Protein AF-0000000078651003 (afdb_homodimer)

Foldseek 3Di:
DFQLVVQLVLLLLLQVLQVVVVFWFFKWWADCSWPNVVPDDNPDATEIETEGAPPCQVVVAVDVCSNCVVAHWPDKDAPDPFWMWTAGPVGHTYTYGYYYLVCLQVDAGDQGHISHGDPPDDCVSRDGDDHPDDDPDDLVRLLVQLLVLLLVLLVCVVVPVLVSSCCSQQPVNVVSVLVNCVVPDFFPDPDADSPDRVPCSCRGPVPVVVLNCQLHVDSVCSLSNSVSVLVVCVVPHDDDPVSSVSSVVSD/DFQLVVQLVLLLLLQVLQVVVVFWFFKWWADCSWPNVVPDDNPDATEIETEGAPPCQVVVAVDVCSNCVVAHWPDKDAPDPFWMWTAGPVGHTYTYGYYYLVCLQVDAGDQGHISHGDPPDDCVSRDGDDHPDDDPDDLVRLLVQLLVLLLVLLVCVVVPVLVSSCCSQQPVNVVSVLVNCVVPDFFPDPDADSPDRVPCSCRGPVPVVVLNCQLPVDSVCSLSNSVSVLVVCVVPHDDDPVSSVSSVVSD

Organism: NCBI:txid862967

Structure (mmCIF, N/CA/C/O backbone):
data_AF-0000000078651003-model_v1
#
loop_
_entity.id
_entity.type
_entity.pdbx_description
1 polymer 'Aminoglycoside 6-adenylyltransferase'
#
loop_
_atom_site.group_PDB
_atom_site.id
_atom_site.type_symbol
_atom_site.label_atom_id
_atom_site.label_alt_id
_atom_site.label_comp_id
_atom_site.label_asym_id
_atom_site.label_entity_id
_atom_site.label_seq_id
_atom_site.pdbx_PDB_ins_code
_atom_site.Cartn_x
_atom_site.Cartn_y
_atom_site.Cartn_z
_atom_site.occupancy
_atom_site.B_iso_or_equiv
_atom_site.auth_seq_id
_atom_site.auth_comp_id
_atom_site.auth_asym_id
_atom_site.auth_atom_id
_atom_site.pdbx_PDB_model_num
ATOM 1 N N . MET A 1 1 ? -7.844 -30.094 -23.312 1 77.62 1 MET A N 1
ATOM 2 C CA . MET A 1 1 ? -8.344 -29.766 -21.984 1 77.62 1 MET A CA 1
ATOM 3 C C . MET A 1 1 ? -8.383 -28.25 -21.766 1 77.62 1 MET A C 1
ATOM 5 O O . MET A 1 1 ? -7.441 -27.547 -22.141 1 77.62 1 MET A O 1
ATOM 9 N N . ASN A 1 2 ? -9.5 -27.812 -21.438 1 90.56 2 ASN A N 1
ATOM 10 C CA . ASN A 1 2 ? -9.602 -26.375 -21.219 1 90.56 2 ASN A CA 1
ATOM 11 C C . ASN A 1 2 ? -8.844 -25.938 -19.969 1 90.56 2 ASN A C 1
ATOM 13 O O . ASN A 1 2 ? -8.461 -26.766 -19.141 1 90.56 2 ASN A O 1
ATOM 17 N N . LYS A 1 3 ? -8.391 -24.781 -19.906 1 92 3 LYS A N 1
ATOM 18 C CA . LYS A 1 3 ? -7.539 -24.25 -18.844 1 92 3 LYS A CA 1
ATOM 19 C C . LYS A 1 3 ? -8.133 -24.516 -17.469 1 92 3 LYS A C 1
ATOM 21 O O . LYS A 1 3 ? -7.41 -24.891 -16.547 1 92 3 LYS A O 1
ATOM 26 N N . THR A 1 4 ? -9.367 -24.391 -17.312 1 93.44 4 THR A N 1
ATOM 27 C CA . THR A 1 4 ? -10.008 -24.578 -16.016 1 93.44 4 THR A CA 1
ATOM 28 C C . THR A 1 4 ? -9.922 -26.031 -15.57 1 93.44 4 THR A C 1
ATOM 30 O O . THR A 1 4 ? -9.68 -26.312 -14.391 1 93.44 4 THR A O 1
ATOM 33 N N . GLU A 1 5 ? -10.148 -26.906 -16.453 1 94.62 5 GLU A N 1
ATOM 34 C CA . GLU A 1 5 ? -10.008 -28.328 -16.156 1 94.62 5 GLU A CA 1
ATOM 35 C C . GLU A 1 5 ? -8.578 -28.672 -15.758 1 94.62 5 GLU A C 1
ATOM 37 O O . GLU A 1 5 ? -8.359 -29.469 -14.836 1 94.62 5 GLU A O 1
ATOM 42 N N . LEU A 1 6 ? -7.715 -28.062 -16.5 1 96.19 6 LEU A N 1
ATOM 43 C CA . LEU A 1 6 ? -6.305 -28.297 -16.219 1 96.19 6 LEU A CA 1
ATOM 44 C C . LEU A 1 6 ? -5.945 -27.844 -14.805 1 96.19 6 LEU A C 1
ATOM 46 O O . LEU A 1 6 ? -5.188 -28.5 -14.102 1 96.19 6 LEU A O 1
ATOM 50 N N . LEU A 1 7 ? -6.434 -26.734 -14.367 1 96.31 7 LEU A N 1
ATOM 51 C CA . LEU A 1 7 ? -6.188 -26.219 -13.031 1 96.31 7 LEU A CA 1
ATOM 52 C C . LEU A 1 7 ? -6.684 -27.172 -11.961 1 96.31 7 LEU A C 1
ATOM 54 O O . LEU A 1 7 ? -5.965 -27.484 -11 1 96.31 7 LEU A O 1
ATOM 58 N N . LEU A 1 8 ? -7.852 -27.672 -12.172 1 95.44 8 LEU A N 1
ATOM 59 C CA . LEU A 1 8 ? -8.445 -28.578 -11.195 1 95.44 8 LEU A CA 1
ATOM 60 C C . LEU A 1 8 ? -7.703 -29.906 -11.164 1 95.44 8 LEU A C 1
ATOM 62 O O . LEU A 1 8 ? -7.488 -30.469 -10.094 1 95.44 8 LEU A O 1
ATOM 66 N N . GLN A 1 9 ? -7.359 -30.312 -12.297 1 96.81 9 GLN A N 1
ATOM 67 C CA . GLN A 1 9 ? -6.562 -31.531 -12.383 1 96.81 9 GLN A CA 1
ATOM 68 C C . GLN A 1 9 ? -5.23 -31.359 -11.656 1 96.81 9 GLN A C 1
ATOM 70 O O . GLN A 1 9 ? -4.793 -32.25 -10.945 1 96.81 9 GLN A O 1
ATOM 75 N N . ARG A 1 10 ? -4.57 -30.234 -11.867 1 97.69 10 ARG A N 1
ATOM 76 C CA . ARG A 1 10 ? -3.291 -29.969 -11.219 1 97.69 10 ARG A CA 1
ATOM 77 C C . ARG A 1 10 ? -3.436 -29.953 -9.703 1 97.69 10 ARG A C 1
ATOM 79 O O . ARG A 1 10 ? -2.578 -30.484 -8.992 1 97.69 10 ARG A O 1
ATOM 86 N N . LEU A 1 11 ? -4.492 -29.422 -9.25 1 97.19 11 LEU A N 1
ATOM 87 C CA . LEU A 1 11 ? -4.758 -29.391 -7.82 1 97.19 11 LEU A CA 1
ATOM 88 C C . LEU A 1 11 ? -4.891 -30.797 -7.266 1 97.19 11 LEU A C 1
ATOM 90 O O . LEU A 1 11 ? -4.34 -31.125 -6.211 1 97.19 11 LEU A O 1
ATOM 94 N N . ASP A 1 12 ? -5.582 -31.641 -7.984 1 97.12 12 ASP A N 1
ATOM 95 C CA . ASP A 1 12 ? -5.73 -33.031 -7.586 1 97.12 12 ASP A CA 1
ATOM 96 C C . ASP A 1 12 ? -4.383 -33.75 -7.578 1 97.12 12 ASP A C 1
ATOM 98 O O . ASP A 1 12 ? -4.094 -34.531 -6.668 1 97.12 12 ASP A O 1
ATOM 102 N N . GLU A 1 13 ? -3.637 -33.469 -8.555 1 98.31 13 GLU A N 1
ATOM 103 C CA . GLU A 1 13 ? -2.307 -34.062 -8.656 1 98.31 13 GLU A CA 1
ATOM 104 C C . GLU A 1 13 ? -1.428 -33.625 -7.48 1 98.31 13 GLU A C 1
ATOM 106 O O . GLU A 1 13 ? -0.666 -34.438 -6.941 1 98.31 13 GLU A O 1
ATOM 111 N N . ILE A 1 14 ? -1.494 -32.375 -7.133 1 98.44 14 ILE A N 1
ATOM 112 C CA . ILE A 1 14 ? -0.749 -31.875 -5.984 1 98.44 14 ILE A CA 1
ATOM 113 C C . ILE A 1 14 ? -1.199 -32.594 -4.719 1 98.44 14 ILE A C 1
ATOM 115 O O . ILE A 1 14 ? -0.369 -33.031 -3.914 1 98.44 14 ILE A O 1
ATOM 119 N N . GLY A 1 15 ? -2.473 -32.75 -4.555 1 98.12 15 GLY A N 1
ATOM 120 C CA . GLY A 1 15 ? -2.994 -33.5 -3.424 1 98.12 15 GLY A CA 1
ATOM 121 C C . GLY A 1 15 ? -2.434 -34.906 -3.336 1 98.12 15 GLY A C 1
ATOM 122 O O . GLY A 1 15 ? -2.049 -35.375 -2.256 1 98.12 15 GLY A O 1
ATOM 123 N N . GLN A 1 16 ? -2.414 -35.531 -4.453 1 97.94 16 GLN A N 1
ATOM 124 C CA . GLN A 1 16 ? -1.893 -36.906 -4.5 1 97.94 16 GLN A CA 1
ATOM 125 C C . GLN A 1 16 ? -0.408 -36.938 -4.145 1 97.94 16 GLN A C 1
ATOM 127 O O . GLN A 1 16 ? 0.046 -37.844 -3.43 1 97.94 16 GLN A O 1
ATOM 132 N N . SER A 1 17 ? 0.309 -36.031 -4.723 1 97.88 17 SER A N 1
ATOM 133 C CA . SER A 1 17 ? 1.73 -35.906 -4.414 1 97.88 17 SER A CA 1
ATOM 134 C C . SER A 1 17 ? 1.958 -35.75 -2.912 1 97.88 17 SER A C 1
ATOM 136 O O . SER A 1 17 ? 2.846 -36.406 -2.344 1 97.88 17 SER A O 1
ATOM 138 N N . LEU A 1 18 ? 1.208 -34.938 -2.266 1 98.12 18 LEU A N 1
ATOM 139 C CA . LEU A 1 18 ? 1.311 -34.688 -0.828 1 98.12 18 LEU A CA 1
ATOM 140 C C . LEU A 1 18 ? 0.952 -35.938 -0.047 1 98.12 18 LEU A C 1
ATOM 142 O O . LEU A 1 18 ? 1.646 -36.312 0.906 1 98.12 18 LEU A O 1
ATOM 146 N N . LYS A 1 19 ? -0.077 -36.625 -0.46 1 97.38 19 LYS A N 1
ATOM 147 C CA . LYS A 1 19 ? -0.498 -37.875 0.159 1 97.38 19 LYS A CA 1
ATOM 148 C C . LYS A 1 19 ? 0.617 -38.906 0.106 1 97.38 19 LYS A C 1
ATOM 150 O O . LYS A 1 19 ? 0.936 -39.531 1.117 1 97.38 19 LYS A O 1
ATOM 155 N N . ASP A 1 20 ? 1.217 -38.969 -0.976 1 97.06 20 ASP A N 1
ATOM 156 C CA . ASP A 1 20 ? 2.225 -40 -1.219 1 97.06 20 ASP A CA 1
ATOM 157 C C . ASP A 1 20 ? 3.486 -39.75 -0.4 1 97.06 20 ASP A C 1
ATOM 159 O O . ASP A 1 20 ? 4.242 -40.656 -0.099 1 97.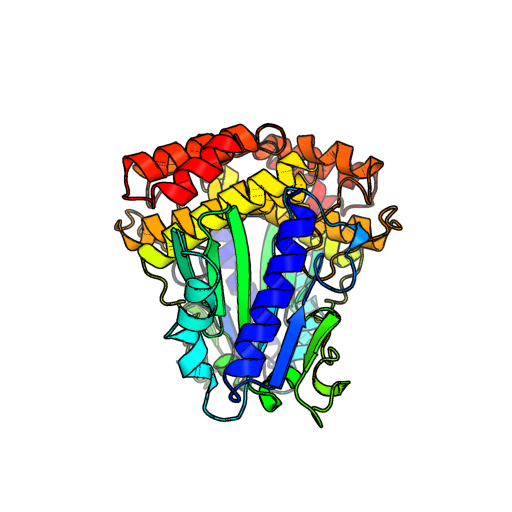06 20 ASP A O 1
ATOM 163 N N . SER A 1 21 ? 3.723 -38.5 -0.084 1 96.12 21 SER A N 1
ATOM 164 C CA . SER A 1 21 ? 4.926 -38.156 0.66 1 96.12 21 SER A CA 1
ATOM 165 C C . SER A 1 21 ? 4.852 -38.656 2.1 1 96.12 21 SER A C 1
ATOM 167 O O . SER A 1 21 ? 5.883 -38.812 2.758 1 96.12 21 SER A O 1
ATOM 169 N N . LYS A 1 22 ? 3.645 -38.781 2.713 1 96.44 22 LYS A N 1
ATOM 170 C CA . LYS A 1 22 ? 3.375 -39.188 4.098 1 96.44 22 LYS A CA 1
ATOM 171 C C . LYS A 1 22 ? 3.912 -38.125 5.07 1 96.44 22 LYS A C 1
ATOM 173 O O . LYS A 1 22 ? 4.102 -38.406 6.254 1 96.44 22 LYS A O 1
ATOM 178 N N . GLN A 1 23 ? 4.207 -36.969 4.508 1 97.94 23 GLN A N 1
ATOM 179 C CA . GLN A 1 23 ? 4.773 -35.906 5.32 1 97.94 23 GLN A CA 1
ATOM 180 C C . GLN A 1 23 ? 3.797 -34.719 5.453 1 97.94 23 GLN A C 1
ATOM 182 O O . GLN A 1 23 ? 4.012 -33.812 6.258 1 97.94 23 GLN A O 1
ATOM 187 N N . ALA A 1 24 ? 2.758 -34.781 4.668 1 98.12 24 ALA A N 1
ATOM 188 C CA . ALA A 1 24 ? 1.769 -33.688 4.633 1 98.12 24 ALA A CA 1
ATOM 189 C C . ALA A 1 24 ? 0.482 -34.125 5.344 1 98.12 24 ALA A C 1
ATOM 191 O O . ALA A 1 24 ? 0.274 -35.312 5.617 1 98.12 24 ALA A O 1
ATOM 192 N N . LEU A 1 25 ? -0.32 -33.094 5.68 1 98.38 25 LEU A N 1
ATOM 193 C CA . LEU A 1 25 ? -1.552 -33.375 6.418 1 98.38 25 LEU A CA 1
ATOM 194 C C . LEU A 1 25 ? -2.771 -32.969 5.598 1 98.38 25 LEU A C 1
ATOM 196 O O . LEU A 1 25 ? -3.822 -33.594 5.684 1 98.38 25 LEU A O 1
ATOM 200 N N . ALA A 1 26 ? -2.607 -31.875 4.883 1 98.38 26 ALA A N 1
ATOM 201 C CA . ALA A 1 26 ? -3.773 -31.406 4.129 1 98.38 26 ALA A CA 1
ATOM 202 C C . ALA A 1 26 ? -3.367 -30.438 3.033 1 98.38 26 ALA A C 1
ATOM 204 O O . ALA A 1 26 ? -2.293 -29.828 3.096 1 98.38 26 ALA A O 1
ATOM 205 N N . LEU A 1 27 ? -4.156 -30.344 2.012 1 98.5 27 LEU A N 1
ATOM 206 C CA . LEU A 1 27 ? -4.098 -29.359 0.945 1 98.5 27 LEU A CA 1
ATOM 207 C C . LEU A 1 27 ? -5.352 -28.484 0.941 1 98.5 27 LEU A C 1
ATOM 209 O O . LEU A 1 27 ? -6.457 -28.984 0.728 1 98.5 27 LEU A O 1
ATOM 213 N N . LEU A 1 28 ? -5.148 -27.172 1.224 1 97.75 28 LEU A N 1
ATOM 214 C CA . LEU A 1 28 ? -6.258 -26.234 1.289 1 97.75 28 LEU A CA 1
ATOM 215 C C . LEU A 1 28 ? -6.23 -25.281 0.097 1 97.75 28 LEU A C 1
ATOM 217 O O . LEU A 1 28 ? -5.332 -24.438 -0.014 1 97.75 28 LEU A O 1
ATOM 221 N N . ALA A 1 29 ? -7.176 -25.438 -0.771 1 97 29 ALA A N 1
ATOM 222 C CA . ALA A 1 29 ? -7.297 -24.547 -1.92 1 97 29 ALA A CA 1
ATOM 223 C C . ALA A 1 29 ? -8.023 -23.25 -1.54 1 97 29 ALA A C 1
ATOM 225 O O . ALA A 1 29 ? -9.023 -23.297 -0.823 1 97 29 ALA A O 1
ATOM 226 N N . LEU A 1 30 ? -7.523 -22.156 -2.055 1 93.38 30 LEU A N 1
ATOM 227 C CA . LEU A 1 30 ? -8.078 -20.859 -1.726 1 93.38 30 LEU A CA 1
ATOM 228 C C . LEU A 1 30 ? -8.625 -20.172 -2.971 1 93.38 30 LEU A C 1
ATOM 230 O O . LEU A 1 30 ? -8.328 -20.578 -4.094 1 93.38 30 LEU A O 1
ATOM 234 N N . GLY A 1 31 ? -9.484 -19.172 -2.783 1 88.56 31 GLY A N 1
ATOM 235 C CA . GLY A 1 31 ? -9.969 -18.344 -3.873 1 88.56 31 GLY A CA 1
ATOM 236 C C . GLY A 1 31 ? -10.781 -19.109 -4.895 1 88.56 31 GLY A C 1
ATOM 237 O O . GLY A 1 31 ? -11.68 -19.875 -4.535 1 88.56 31 GLY A O 1
ATOM 238 N N . SER A 1 32 ? -10.438 -18.859 -6.188 1 87 32 SER A N 1
ATOM 239 C CA . SER A 1 32 ? -11.227 -19.391 -7.297 1 87 32 SER A CA 1
ATOM 240 C C . SER A 1 32 ? -11.102 -20.906 -7.406 1 87 32 SER A C 1
ATOM 242 O O . SER A 1 32 ? -11.992 -21.562 -7.941 1 87 32 SER A O 1
ATOM 244 N N . CYS A 1 33 ? -10.055 -21.422 -6.926 1 87.88 33 CYS A N 1
ATOM 245 C CA . CYS A 1 33 ? -9.898 -22.859 -7 1 87.88 33 CYS A CA 1
ATOM 246 C C . CYS A 1 33 ? -10.406 -23.531 -5.734 1 87.88 33 CYS A C 1
ATOM 248 O O . CYS A 1 33 ? -10.453 -24.766 -5.652 1 87.88 33 CYS A O 1
ATOM 250 N N . GLY A 1 34 ? -10.805 -22.703 -4.848 1 89.88 34 GLY A N 1
ATOM 251 C CA . GLY A 1 34 ? -11.398 -23.203 -3.617 1 89.88 34 GLY A CA 1
ATOM 252 C C . GLY A 1 34 ? -12.914 -23.188 -3.627 1 89.88 34 GLY A C 1
ATOM 253 O O . GLY A 1 34 ? -13.547 -23.922 -4.387 1 89.88 34 GLY A O 1
ATOM 254 N N . THR A 1 35 ? -13.477 -22.25 -2.877 1 85.06 35 THR A N 1
ATOM 255 C CA . THR A 1 35 ? -14.922 -22.234 -2.68 1 85.06 35 THR A CA 1
ATOM 256 C C . THR A 1 35 ? -15.609 -21.453 -3.801 1 85.06 35 THR A C 1
ATOM 258 O O . THR A 1 35 ? -16.828 -21.562 -3.982 1 85.06 35 THR A O 1
ATOM 261 N N . GLU A 1 36 ? -14.867 -20.766 -4.609 1 86.81 36 GLU A N 1
ATOM 262 C CA . GLU A 1 36 ? -15.461 -19.906 -5.621 1 86.81 36 GLU A CA 1
ATOM 263 C C . GLU A 1 36 ? -15.195 -20.438 -7.027 1 86.81 36 GLU A C 1
ATOM 265 O O . GLU A 1 36 ? -14.789 -19.672 -7.914 1 86.81 36 GLU A O 1
ATOM 270 N N . ARG A 1 37 ? -15.375 -21.641 -7.273 1 87.94 37 ARG A N 1
ATOM 271 C CA . ARG A 1 37 ? -15.008 -22.297 -8.523 1 87.94 37 ARG A CA 1
ATOM 272 C C . ARG A 1 37 ? -15.797 -21.719 -9.695 1 87.94 37 ARG A C 1
ATOM 274 O O . ARG A 1 37 ? -15.383 -21.828 -10.852 1 87.94 37 ARG A O 1
ATOM 281 N N . GLU A 1 38 ? -16.891 -21.078 -9.422 1 86.94 38 GLU A N 1
ATOM 282 C CA . GLU A 1 38 ? -17.719 -20.484 -10.469 1 86.94 38 GLU A CA 1
ATOM 283 C C . GLU A 1 38 ? -16.984 -19.328 -11.156 1 86.94 38 GLU A C 1
ATOM 285 O O . GLU A 1 38 ? -17.344 -18.953 -12.273 1 86.94 38 GLU A O 1
ATOM 290 N N . ARG A 1 39 ? -15.992 -18.891 -10.555 1 87.56 39 ARG A N 1
ATOM 291 C CA . ARG A 1 39 ? -15.258 -17.75 -11.078 1 87.56 39 ARG A CA 1
ATOM 292 C C . ARG A 1 39 ? -14.07 -18.203 -11.922 1 87.56 39 ARG A C 1
ATOM 294 O O . ARG A 1 39 ? -13.383 -17.375 -12.539 1 87.56 39 ARG A O 1
ATOM 301 N N . LEU A 1 40 ? -13.898 -19.438 -11.945 1 91.94 40 LEU A N 1
ATOM 302 C CA . LEU A 1 40 ? -12.734 -19.938 -12.656 1 91.94 40 LEU A CA 1
ATOM 303 C C . LEU A 1 40 ? -12.812 -19.594 -14.141 1 91.94 40 LEU A C 1
ATOM 305 O O . LEU A 1 40 ? -13.867 -19.734 -14.758 1 91.94 40 LEU A O 1
ATOM 309 N N . ASP A 1 41 ? -11.695 -19.109 -14.688 1 93.12 41 ASP A N 1
ATOM 310 C CA . ASP A 1 41 ? -11.586 -18.828 -16.109 1 93.12 41 ASP A CA 1
ATOM 311 C C . ASP A 1 41 ? -10.148 -19.031 -16.594 1 93.12 41 ASP A C 1
ATOM 313 O O . ASP A 1 41 ? -9.328 -19.625 -15.891 1 93.12 41 ASP A O 1
ATOM 317 N N . GLN A 1 42 ? -9.867 -18.625 -17.781 1 92.94 42 GLN A N 1
ATOM 318 C CA . GLN A 1 42 ? -8.586 -18.938 -18.422 1 92.94 42 GLN A CA 1
ATOM 319 C C . GLN A 1 42 ? -7.457 -18.109 -17.797 1 92.94 42 GLN A C 1
ATOM 321 O O . GLN A 1 42 ? -6.281 -18.391 -18.047 1 92.94 42 GLN A O 1
ATOM 326 N N . TYR A 1 43 ? -7.734 -17.109 -16.953 1 93.62 43 TYR A N 1
ATOM 327 C CA . TYR A 1 43 ? -6.715 -16.25 -16.359 1 93.62 43 TYR A CA 1
ATOM 328 C C . TYR A 1 43 ? -6.516 -16.594 -14.883 1 93.62 43 TYR A C 1
ATOM 330 O O . TYR A 1 43 ? -5.715 -15.961 -14.195 1 93.62 43 TYR A O 1
ATOM 338 N N . SER A 1 44 ? -7.207 -17.625 -14.43 1 94 44 SER A N 1
ATOM 339 C CA . SER A 1 44 ? -7.156 -18.016 -13.023 1 94 44 SER A CA 1
ATOM 340 C C . SER A 1 44 ? -5.84 -18.703 -12.688 1 94 44 SER A C 1
ATOM 342 O O . SER A 1 44 ? -5.211 -19.312 -13.555 1 94 44 SER A O 1
ATOM 344 N N . ASP A 1 45 ? -5.449 -18.516 -11.43 1 94.69 45 ASP A N 1
ATOM 345 C CA . ASP A 1 45 ? -4.281 -19.203 -10.875 1 94.69 45 ASP A CA 1
ATOM 346 C C . ASP A 1 45 ? -4.68 -20.109 -9.719 1 94.69 45 ASP A C 1
ATOM 348 O O . ASP A 1 45 ? -5.855 -20.203 -9.359 1 94.69 45 ASP A O 1
ATOM 352 N N . LEU A 1 46 ? -3.719 -20.875 -9.289 1 96.19 46 LEU A N 1
ATOM 353 C CA . LEU A 1 46 ? -3.93 -21.734 -8.133 1 96.19 46 LEU A CA 1
ATOM 354 C C . LEU A 1 46 ? -3.35 -21.109 -6.875 1 96.19 46 LEU A C 1
ATOM 356 O O . LEU A 1 46 ? -2.158 -20.781 -6.824 1 96.19 46 LEU A O 1
ATOM 360 N N . ASP A 1 47 ? -4.184 -20.859 -5.922 1 95.75 47 ASP A N 1
ATOM 361 C CA . ASP A 1 47 ? -3.779 -20.422 -4.59 1 95.75 47 ASP A CA 1
ATOM 362 C C . ASP A 1 47 ? -4.086 -21.484 -3.541 1 95.75 47 ASP A C 1
ATOM 364 O O . ASP A 1 47 ? -5.238 -21.891 -3.381 1 95.75 47 ASP A O 1
ATOM 368 N N . PHE A 1 48 ? -3.018 -21.891 -2.809 1 97.81 48 PHE A N 1
ATOM 369 C CA . PHE A 1 48 ? -3.316 -22.953 -1.851 1 97.81 48 PHE A CA 1
ATOM 370 C C . PHE A 1 48 ? -2.305 -22.953 -0.711 1 97.81 48 PHE A C 1
ATOM 372 O O . PHE A 1 48 ? -1.206 -22.406 -0.85 1 97.81 48 PHE A O 1
ATOM 379 N N . PHE A 1 49 ? -2.725 -23.531 0.359 1 97.88 49 PHE A N 1
ATOM 380 C CA . PHE A 1 49 ? -1.859 -23.828 1.493 1 97.88 49 PHE A CA 1
ATOM 381 C C . PHE A 1 49 ? -1.556 -25.328 1.564 1 97.88 49 PHE A C 1
ATOM 383 O O . PHE A 1 49 ? -2.439 -26.156 1.341 1 97.88 49 PHE A O 1
ATOM 390 N N . VAL A 1 50 ? -0.354 -25.562 1.856 1 98.5 50 VAL A N 1
ATOM 391 C CA . VAL A 1 50 ? 0.046 -26.922 2.211 1 98.5 50 VAL A CA 1
ATOM 392 C C . VAL A 1 50 ? 0.286 -27.016 3.715 1 98.5 50 VAL A C 1
ATOM 394 O O . VAL A 1 50 ? 1.109 -26.281 4.266 1 98.5 50 VAL A O 1
ATOM 397 N N . ILE A 1 51 ? -0.469 -27.859 4.348 1 98.31 51 ILE A N 1
ATOM 398 C CA . ILE A 1 51 ? -0.263 -28.125 5.766 1 98.31 51 ILE A CA 1
ATOM 399 C C . ILE A 1 51 ? 0.569 -29.391 5.941 1 98.31 51 ILE A C 1
ATOM 401 O O . ILE A 1 51 ? 0.181 -30.469 5.469 1 98.31 51 ILE A O 1
ATOM 405 N N . VAL A 1 52 ? 1.648 -29.266 6.652 1 98.56 52 VAL A N 1
ATOM 406 C CA . VAL A 1 52 ? 2.576 -30.391 6.762 1 98.56 52 VAL A CA 1
ATOM 407 C C . VAL A 1 52 ? 2.734 -30.797 8.227 1 98.56 52 VAL A C 1
ATOM 409 O O . VAL A 1 52 ? 2.32 -30.062 9.125 1 98.56 52 VAL A O 1
ATOM 412 N N . LYS A 1 53 ? 3.305 -32.031 8.414 1 97.88 53 LYS A N 1
ATOM 413 C CA . LYS A 1 53 ? 3.652 -32.469 9.758 1 97.88 53 LYS A CA 1
ATOM 414 C C . LYS A 1 53 ? 4.766 -31.625 10.359 1 97.88 53 LYS A C 1
ATOM 416 O O . LYS A 1 53 ? 5.543 -31 9.633 1 97.88 53 LYS A O 1
ATOM 421 N N . ASP A 1 54 ? 4.812 -31.625 11.711 1 97.62 54 ASP A N 1
ATOM 422 C CA . ASP A 1 54 ? 5.82 -30.844 12.414 1 97.62 54 ASP A CA 1
ATOM 423 C C . ASP A 1 54 ? 7.227 -31.203 11.938 1 97.62 54 ASP A C 1
ATOM 425 O O . ASP A 1 54 ? 7.578 -32.375 11.836 1 97.62 54 ASP A O 1
ATOM 429 N N . GLY A 1 55 ? 7.988 -30.156 11.57 1 97.62 55 GLY A N 1
ATOM 430 C CA . GLY A 1 55 ? 9.383 -30.359 11.195 1 97.62 55 GLY A CA 1
ATOM 431 C C . GLY A 1 55 ? 9.594 -30.453 9.703 1 97.62 55 GLY A C 1
ATOM 432 O O . GLY A 1 55 ? 10.734 -30.469 9.227 1 97.62 55 GLY A O 1
ATOM 433 N N . TYR A 1 56 ? 8.555 -30.453 8.875 1 98.12 56 TYR A N 1
ATOM 434 C CA . TYR A 1 56 ? 8.711 -30.719 7.449 1 98.12 56 TYR A CA 1
ATOM 435 C C . TYR A 1 56 ? 8.508 -29.438 6.645 1 98.12 56 TYR A C 1
ATOM 437 O O . TYR A 1 56 ? 8.656 -29.438 5.418 1 98.12 56 TYR A O 1
ATOM 445 N N . LYS A 1 57 ? 8.172 -28.344 7.242 1 98.12 57 LYS A N 1
ATOM 446 C CA . LYS A 1 57 ? 7.863 -27.109 6.539 1 98.12 57 LYS A CA 1
ATOM 447 C C . LYS A 1 57 ? 9.008 -26.688 5.613 1 98.12 57 LYS A C 1
ATOM 449 O O . LYS A 1 57 ? 8.797 -26.5 4.414 1 98.12 57 LYS A O 1
ATOM 454 N N . GLN A 1 58 ? 10.219 -26.656 6.102 1 97.88 58 GLN A N 1
ATOM 455 C CA . GLN A 1 58 ? 11.367 -26.172 5.344 1 97.88 58 GLN A CA 1
ATOM 456 C C . GLN A 1 58 ? 11.703 -27.109 4.188 1 97.88 58 GLN A C 1
ATOM 458 O O . GLN A 1 58 ? 12.141 -26.672 3.127 1 97.88 58 GLN A O 1
ATOM 463 N N . THR A 1 59 ? 11.43 -28.375 4.348 1 97.62 59 THR A N 1
ATOM 464 C CA . THR A 1 59 ? 11.664 -29.344 3.285 1 97.62 59 THR A CA 1
ATOM 465 C C . THR A 1 59 ? 10.844 -29 2.045 1 97.62 59 THR A C 1
ATOM 467 O O . THR A 1 59 ? 11.367 -28.984 0.93 1 97.62 59 THR A O 1
ATOM 470 N N . TYR A 1 60 ? 9.617 -28.578 2.23 1 98.31 60 TYR A N 1
ATOM 471 C CA . TYR A 1 60 ? 8.703 -28.328 1.12 1 98.31 60 TYR A CA 1
ATOM 472 C C . TYR A 1 60 ? 8.969 -26.953 0.503 1 98.31 60 TYR A C 1
ATOM 474 O O . TYR A 1 60 ? 8.609 -26.703 -0.649 1 98.31 60 TYR A O 1
ATOM 482 N N . ILE A 1 61 ? 9.531 -26.094 1.285 1 98.12 61 ILE A N 1
ATOM 483 C CA . ILE A 1 61 ? 9.836 -24.766 0.779 1 98.12 61 ILE A CA 1
ATOM 484 C C . ILE A 1 61 ? 11.156 -24.781 0.011 1 98.12 61 ILE A C 1
ATOM 486 O O . ILE A 1 61 ? 11.273 -24.172 -1.049 1 98.12 61 ILE A O 1
ATOM 490 N N . GLN A 1 62 ? 12.102 -25.578 0.424 1 97.31 62 GLN A N 1
ATOM 491 C CA . GLN A 1 62 ? 13.453 -25.562 -0.13 1 97.31 62 GLN A CA 1
ATOM 492 C C . GLN A 1 62 ? 13.562 -26.5 -1.334 1 97.31 62 GLN A C 1
ATOM 494 O O . GLN A 1 62 ? 14.406 -26.281 -2.209 1 97.31 62 GLN A O 1
ATOM 499 N N . ASP A 1 63 ? 12.773 -27.5 -1.352 1 97.81 63 ASP A N 1
ATOM 500 C CA . ASP A 1 63 ? 12.789 -28.484 -2.434 1 97.81 63 ASP A CA 1
ATOM 501 C C . ASP A 1 63 ? 11.414 -28.609 -3.084 1 97.81 63 ASP A C 1
ATOM 503 O O . ASP A 1 63 ? 10.492 -29.188 -2.496 1 97.81 63 ASP A O 1
ATOM 507 N N . LEU A 1 64 ? 11.297 -28.172 -4.363 1 98.12 64 LEU A N 1
ATOM 508 C CA . LEU A 1 64 ? 10.008 -28.125 -5.043 1 98.12 64 LEU A CA 1
ATOM 509 C C . LEU A 1 64 ? 9.797 -29.359 -5.898 1 98.12 64 LEU A C 1
ATOM 511 O O . LEU A 1 64 ? 8.969 -29.359 -6.809 1 98.12 64 LEU A O 1
ATOM 515 N N . THR A 1 65 ? 10.469 -30.406 -5.629 1 97.62 65 THR A N 1
ATOM 516 C CA . THR A 1 65 ? 10.359 -31.625 -6.414 1 97.62 65 THR A CA 1
ATOM 517 C C . THR A 1 65 ? 8.93 -32.188 -6.352 1 97.62 65 THR A C 1
ATOM 519 O O . THR A 1 65 ? 8.438 -32.75 -7.328 1 97.62 65 THR A O 1
ATOM 522 N N . TRP A 1 66 ? 8.266 -31.891 -5.207 1 97.69 66 TRP A N 1
ATOM 523 C CA . TRP A 1 66 ? 6.895 -32.344 -5.047 1 97.69 66 TRP A CA 1
ATOM 524 C C . TRP A 1 66 ? 5.973 -31.656 -6.051 1 97.69 66 TRP A C 1
ATOM 526 O O . TRP A 1 66 ? 4.871 -32.156 -6.32 1 97.69 66 TRP A O 1
ATOM 536 N N . LEU A 1 67 ? 6.379 -30.609 -6.652 1 98.12 67 LEU A N 1
ATOM 537 C CA . LEU A 1 67 ? 5.656 -29.922 -7.719 1 98.12 67 LEU A CA 1
ATOM 538 C C . LEU A 1 67 ? 6.258 -30.25 -9.078 1 98.12 67 LEU A C 1
ATOM 540 O O . LEU A 1 67 ? 5.531 -30.578 -10.023 1 98.12 67 LEU A O 1
ATOM 544 N N . SER A 1 68 ? 7.59 -30.281 -9.219 1 97.69 68 SER A N 1
ATOM 545 C CA . SER A 1 68 ? 8.266 -30.391 -10.508 1 97.69 68 SER A CA 1
ATOM 546 C C . SER A 1 68 ? 8.094 -31.781 -11.102 1 97.69 68 SER A C 1
ATOM 548 O O . SER A 1 68 ? 8.219 -31.969 -12.32 1 97.69 68 SER A O 1
ATOM 550 N N . LYS A 1 69 ? 7.828 -32.781 -10.289 1 97.31 69 LYS A N 1
ATOM 551 C CA . LYS A 1 69 ? 7.566 -34.125 -10.773 1 97.31 69 LYS A CA 1
ATOM 552 C C . LYS A 1 69 ? 6.223 -34.219 -11.492 1 97.31 69 LYS A C 1
ATOM 554 O O . LYS A 1 69 ? 6 -35.094 -12.305 1 97.31 69 LYS A O 1
ATOM 559 N N . LEU A 1 70 ? 5.324 -33.344 -11.156 1 97.75 70 LEU A N 1
ATOM 560 C CA . LEU A 1 70 ? 4.016 -33.281 -11.805 1 97.75 70 LEU A CA 1
ATOM 561 C C . LEU A 1 70 ? 4.117 -32.688 -13.195 1 97.75 70 LEU A C 1
ATOM 563 O O . LEU A 1 70 ? 3.533 -33.188 -14.148 1 97.75 70 LEU A O 1
ATOM 567 N N . GLU A 1 71 ? 4.746 -31.594 -13.312 1 97.69 71 GLU A N 1
ATOM 568 C CA . GLU A 1 71 ? 4.992 -30.781 -14.508 1 97.69 71 GLU A CA 1
ATOM 569 C C . GLU A 1 71 ? 6.242 -29.922 -14.344 1 97.69 71 GLU A C 1
ATOM 571 O O . GLU A 1 71 ? 6.465 -29.344 -13.281 1 97.69 71 GLU A O 1
ATOM 576 N N . PRO A 1 72 ? 7.062 -29.906 -15.391 1 98.06 72 PRO A N 1
ATOM 577 C CA . PRO A 1 72 ? 8.266 -29.062 -15.289 1 98.06 72 PRO A CA 1
ATOM 578 C C . PRO A 1 72 ? 7.953 -27.625 -14.914 1 98.06 72 PRO A C 1
ATOM 580 O O . PRO A 1 72 ? 6.977 -27.047 -15.406 1 98.06 72 PRO A O 1
ATOM 583 N N . ILE A 1 73 ? 8.797 -27.078 -14.016 1 98.19 73 ILE A N 1
ATOM 584 C CA . ILE A 1 73 ? 8.664 -25.703 -13.57 1 98.19 73 ILE A CA 1
ATOM 585 C C . ILE A 1 73 ? 9.477 -24.781 -14.477 1 98.19 73 ILE A C 1
ATOM 587 O O . ILE A 1 73 ? 10.688 -24.953 -14.617 1 98.19 73 ILE A O 1
ATOM 591 N N . ALA A 1 74 ? 8.844 -23.781 -15.07 1 97.88 74 ALA A N 1
ATOM 592 C CA . ALA A 1 74 ? 9.492 -22.875 -16 1 97.88 74 ALA A CA 1
ATOM 593 C C . ALA A 1 74 ? 10.07 -21.656 -15.273 1 97.88 74 ALA A C 1
ATOM 595 O O . ALA A 1 74 ? 11.078 -21.094 -15.703 1 97.88 74 ALA A O 1
ATOM 596 N N . PHE A 1 75 ? 9.43 -21.281 -14.219 1 97.38 75 PHE A N 1
ATOM 597 C CA . PHE A 1 75 ? 9.789 -20.078 -13.469 1 97.38 75 PHE A CA 1
ATOM 598 C C . PHE A 1 75 ? 9.289 -20.156 -12.031 1 97.38 75 PHE A C 1
ATOM 600 O O . PHE A 1 75 ? 8.164 -20.609 -11.789 1 97.38 75 PHE A O 1
ATOM 607 N N . HIS A 1 76 ? 10.148 -19.875 -11.047 1 97.19 76 HIS A N 1
ATOM 608 C CA . HIS A 1 76 ? 9.703 -19.828 -9.656 1 97.19 76 HIS A CA 1
ATOM 609 C C . HIS A 1 76 ? 10.648 -18.969 -8.812 1 97.19 76 HIS A C 1
ATOM 611 O O . HIS A 1 76 ? 11.781 -18.703 -9.211 1 97.19 76 HIS A O 1
ATOM 617 N N . TYR A 1 77 ? 10.156 -18.484 -7.707 1 96.12 77 TYR A N 1
ATOM 618 C CA . TYR A 1 77 ? 10.953 -17.875 -6.656 1 96.12 77 TYR A CA 1
ATOM 619 C C . TYR A 1 77 ? 10.219 -17.891 -5.32 1 96.12 77 TYR A C 1
ATOM 621 O O . TYR A 1 77 ? 8.984 -18 -5.289 1 96.12 77 TYR A O 1
ATOM 629 N N . GLN A 1 78 ? 10.938 -17.844 -4.277 1 96.5 78 GLN A N 1
ATOM 630 C CA . GLN A 1 78 ? 10.344 -17.781 -2.943 1 96.5 78 GLN A CA 1
ATOM 631 C C . GLN A 1 78 ? 9.875 -16.375 -2.602 1 96.5 78 GLN A C 1
ATOM 633 O O . GLN A 1 78 ? 10.656 -15.57 -2.09 1 96.5 78 GLN A O 1
ATOM 638 N N . ASN A 1 79 ? 8.641 -16.141 -2.754 1 95.19 79 ASN A N 1
ATOM 639 C CA . ASN A 1 79 ? 8.141 -14.773 -2.646 1 95.19 79 ASN A CA 1
ATOM 640 C C . ASN A 1 79 ? 7.895 -14.383 -1.193 1 95.19 79 ASN A C 1
ATOM 642 O O . ASN A 1 79 ? 7.898 -13.195 -0.858 1 95.19 79 ASN A O 1
ATOM 646 N N . THR A 1 80 ? 7.605 -15.305 -0.321 1 94.56 80 THR A N 1
ATOM 647 C CA . THR A 1 80 ? 7.508 -15.094 1.119 1 94.56 80 THR A CA 1
ATOM 648 C C . THR A 1 80 ? 8.344 -16.125 1.877 1 94.56 80 THR A C 1
ATOM 650 O O . THR A 1 80 ? 8.836 -17.078 1.288 1 94.56 80 THR A O 1
ATOM 653 N N . VAL A 1 81 ? 8.453 -15.891 3.166 1 93.06 81 VAL A N 1
ATOM 654 C CA . VAL A 1 81 ? 9.234 -16.812 3.982 1 93.06 81 VAL A CA 1
ATOM 655 C C . VAL A 1 81 ? 8.555 -18.172 4.023 1 93.06 81 VAL A C 1
ATOM 657 O O . VAL A 1 81 ? 9.211 -19.203 4.219 1 93.06 81 VAL A O 1
ATOM 660 N N . ASP A 1 82 ? 7.238 -18.188 3.645 1 96.88 82 ASP A N 1
ATOM 661 C CA . ASP A 1 82 ? 6.473 -19.422 3.822 1 96.88 82 ASP A CA 1
ATOM 662 C C . ASP A 1 82 ? 6.09 -20.031 2.475 1 96.88 82 ASP A C 1
ATOM 664 O O . ASP A 1 82 ? 5.398 -21.047 2.422 1 96.88 82 ASP A O 1
ATOM 668 N N . GLY A 1 83 ? 6.508 -19.328 1.39 1 96.81 83 GLY A N 1
ATOM 669 C CA . GLY A 1 83 ? 5.91 -19.875 0.185 1 96.81 83 GLY A CA 1
ATOM 670 C C . GLY A 1 83 ? 6.617 -19.438 -1.085 1 96.81 83 GLY A C 1
ATOM 671 O O . GLY A 1 83 ? 7.707 -18.859 -1.03 1 96.81 83 GLY A O 1
ATOM 672 N N . HIS A 1 84 ? 6.02 -19.875 -2.232 1 97.94 84 HIS A N 1
ATOM 673 C CA . HIS A 1 84 ? 6.582 -19.641 -3.557 1 97.94 84 HIS A CA 1
ATOM 674 C C . HIS A 1 84 ? 5.504 -19.203 -4.543 1 97.94 84 HIS A C 1
ATOM 676 O O . HIS A 1 84 ? 4.32 -19.5 -4.344 1 97.94 84 HIS A O 1
ATOM 682 N N . LYS A 1 85 ? 5.953 -18.516 -5.492 1 98.19 85 LYS A N 1
ATOM 683 C CA . LYS A 1 85 ? 5.246 -18.422 -6.766 1 98.19 85 LYS A CA 1
ATOM 684 C C . LYS A 1 85 ? 5.887 -19.328 -7.816 1 98.19 85 LYS A C 1
ATOM 686 O O . LYS A 1 85 ? 7.109 -19.375 -7.941 1 98.19 85 LYS A O 1
ATOM 691 N N . VAL A 1 86 ? 5.031 -20.047 -8.531 1 98.06 86 VAL A N 1
ATOM 692 C CA . VAL A 1 86 ? 5.535 -21.047 -9.477 1 98.06 86 VAL A CA 1
ATOM 693 C C . VAL A 1 86 ? 4.734 -20.984 -10.773 1 98.06 86 VAL A C 1
ATOM 695 O O . VAL A 1 86 ? 3.504 -20.891 -10.742 1 98.06 86 VAL A O 1
ATOM 698 N N . LEU A 1 87 ? 5.422 -20.953 -11.859 1 97.94 87 LEU A N 1
ATOM 699 C CA . LEU A 1 87 ? 4.828 -21.094 -13.188 1 97.94 87 LEU A CA 1
ATOM 700 C C . LEU A 1 87 ? 5.324 -22.344 -13.883 1 97.94 87 LEU A C 1
ATOM 702 O O . LEU A 1 87 ? 6.52 -22.484 -14.164 1 97.94 87 LEU A O 1
ATOM 706 N N . PHE A 1 88 ? 4.352 -23.219 -14.164 1 97.94 88 PHE A N 1
ATOM 707 C CA . PHE A 1 88 ? 4.684 -24.453 -14.859 1 97.94 88 PHE A CA 1
ATOM 708 C C . PHE A 1 88 ? 4.824 -24.203 -16.359 1 97.94 88 PHE A C 1
ATOM 710 O O . PHE A 1 88 ? 4.316 -23.219 -16.875 1 97.94 88 PHE A O 1
ATOM 717 N N . GLU A 1 89 ? 5.383 -25.141 -17.047 1 96.69 89 GLU A N 1
ATOM 718 C CA . GLU A 1 89 ? 5.609 -25.016 -18.484 1 96.69 89 GLU A CA 1
ATOM 719 C C . GLU A 1 89 ? 4.289 -25.047 -19.25 1 96.69 89 GLU A C 1
ATOM 721 O O . GLU A 1 89 ? 4.215 -24.562 -20.391 1 96.69 89 GLU A O 1
ATOM 726 N N . ASP A 1 90 ? 3.297 -25.656 -18.656 1 96 90 ASP A N 1
ATOM 727 C CA . ASP A 1 90 ? 2 -25.703 -19.328 1 96 90 ASP A CA 1
ATOM 728 C C . ASP A 1 90 ? 1.152 -24.484 -18.969 1 96 90 ASP A C 1
ATOM 730 O O . ASP A 1 90 ? -0.063 -24.484 -19.172 1 96 90 ASP A O 1
ATOM 734 N N . ASP A 1 91 ? 1.709 -23.516 -18.297 1 94.38 91 ASP A N 1
ATOM 735 C CA . ASP A 1 91 ? 1.151 -22.172 -18.062 1 94.38 91 ASP A CA 1
ATOM 736 C C . ASP A 1 91 ? 0.209 -22.172 -16.859 1 94.38 91 ASP A C 1
ATOM 738 O O . ASP A 1 91 ? -0.653 -21.297 -16.75 1 94.38 91 ASP A O 1
ATOM 742 N N . VAL A 1 92 ? 0.304 -23.203 -16.062 1 96.38 92 VAL A N 1
ATOM 743 C CA . VAL A 1 92 ? -0.398 -23.172 -14.789 1 96.38 92 VAL A CA 1
ATOM 744 C C . VAL A 1 92 ? 0.423 -22.391 -13.766 1 96.38 92 VAL A C 1
ATOM 746 O O . VAL A 1 92 ? 1.575 -22.734 -13.492 1 96.38 92 VAL A O 1
ATOM 749 N N . PHE A 1 93 ? -0.154 -21.312 -13.289 1 97 93 PHE A N 1
ATOM 750 C CA . PHE A 1 93 ? 0.482 -20.484 -12.281 1 97 93 PHE A CA 1
ATOM 751 C C . PHE A 1 93 ? -0.026 -20.844 -10.883 1 97 93 PHE A C 1
ATOM 753 O O . PHE A 1 93 ? -1.229 -21.016 -10.688 1 97 93 PHE A O 1
ATOM 760 N N . CYS A 1 94 ? 0.929 -20.938 -9.914 1 96.75 94 CYS A N 1
ATOM 761 C CA . CYS A 1 94 ? 0.578 -21.281 -8.539 1 96.75 94 CYS A CA 1
ATOM 762 C C . CYS A 1 94 ? 1.224 -20.312 -7.555 1 96.75 94 CYS A C 1
ATOM 764 O O . CYS A 1 94 ? 2.361 -19.875 -7.754 1 96.75 94 CYS A O 1
ATOM 766 N N . GLU A 1 95 ? 0.513 -19.969 -6.566 1 97.06 95 GLU A N 1
ATOM 767 C CA . GLU A 1 95 ? 1.025 -19.344 -5.348 1 97.06 95 GLU A CA 1
ATOM 768 C C . GLU A 1 95 ? 0.645 -20.156 -4.113 1 97.06 95 GLU A C 1
ATOM 770 O O . GLU A 1 95 ? -0.534 -20.438 -3.887 1 97.06 95 GLU A O 1
ATOM 775 N N . PHE A 1 96 ? 1.682 -20.516 -3.371 1 98.25 96 PHE A N 1
ATOM 776 C CA . PHE A 1 96 ? 1.353 -21.359 -2.225 1 98.25 96 PHE A CA 1
ATOM 777 C C . PHE A 1 96 ? 2.193 -20.969 -1.014 1 98.25 96 PHE A C 1
ATOM 779 O O . PHE A 1 96 ? 3.205 -20.281 -1.148 1 98.25 96 PHE A O 1
ATOM 786 N N . ALA A 1 97 ? 1.728 -21.359 0.143 1 98.19 97 ALA A N 1
ATOM 787 C CA . ALA A 1 97 ? 2.449 -21.281 1.411 1 98.19 97 ALA A CA 1
ATOM 788 C C . ALA A 1 97 ? 2.395 -22.625 2.15 1 98.19 97 ALA A C 1
ATOM 790 O O . ALA A 1 97 ? 1.434 -23.375 2.004 1 98.19 97 ALA A O 1
ATOM 791 N N . VAL A 1 98 ? 3.432 -22.859 2.83 1 98.56 98 VAL A N 1
ATOM 792 C CA . VAL A 1 98 ? 3.541 -24.094 3.607 1 98.56 98 VAL A CA 1
ATOM 793 C C . VAL A 1 98 ? 3.51 -23.766 5.098 1 98.56 98 VAL A C 1
ATOM 795 O O . VAL A 1 98 ? 4.262 -22.906 5.57 1 98.56 98 VAL A O 1
ATOM 798 N N . PHE A 1 99 ? 2.635 -24.5 5.805 1 98.06 99 PHE A N 1
ATOM 799 C CA . PHE A 1 99 ? 2.508 -24.266 7.234 1 98.06 99 PHE A CA 1
ATOM 800 C C . PHE A 1 99 ? 2.455 -25.578 8.008 1 98.06 99 PHE A C 1
ATOM 802 O O . PHE A 1 99 ? 1.996 -26.594 7.48 1 98.06 99 PHE A O 1
ATOM 809 N N . GLU A 1 100 ? 2.922 -25.438 9.203 1 97.75 100 GLU A N 1
ATOM 810 C CA . GLU A 1 100 ? 2.545 -26.453 10.188 1 97.75 100 GLU A CA 1
ATOM 811 C C . GLU A 1 100 ? 1.201 -26.125 10.836 1 97.75 100 GLU A C 1
ATOM 813 O O . GLU A 1 100 ? 0.801 -24.953 10.883 1 97.75 100 GLU A O 1
ATOM 818 N N . ALA A 1 101 ? 0.525 -27.172 11.328 1 95.19 101 ALA A N 1
ATOM 819 C CA . ALA A 1 101 ? -0.857 -27.016 11.773 1 95.19 101 ALA A CA 1
ATOM 820 C C . ALA A 1 101 ? -0.982 -25.906 12.805 1 95.19 101 ALA A C 1
ATOM 822 O O . ALA A 1 101 ? -1.911 -25.094 12.742 1 95.19 101 ALA A O 1
ATOM 823 N N . HIS A 1 102 ? -0.109 -25.766 13.734 1 94.62 102 HIS A N 1
ATOM 824 C CA . HIS A 1 102 ? -0.204 -24.828 14.844 1 94.62 102 HIS A CA 1
ATOM 825 C C . HIS A 1 102 ? -0.021 -23.391 14.367 1 94.62 102 HIS A C 1
ATOM 827 O O . HIS A 1 102 ? -0.356 -22.453 15.078 1 94.62 102 HIS A O 1
ATOM 833 N N . GLU A 1 103 ? 0.478 -23.203 13.148 1 95.06 103 GLU A N 1
ATOM 834 C CA . GLU A 1 103 ? 0.748 -21.859 12.625 1 95.06 103 GLU A CA 1
ATOM 835 C C . GLU A 1 103 ? -0.516 -21.234 12.047 1 95.06 103 GLU A C 1
ATOM 837 O O . GLU A 1 103 ? -0.612 -20 11.945 1 95.06 103 GLU A O 1
ATOM 842 N N . LEU A 1 104 ? -1.464 -22 11.688 1 92.81 104 LEU A N 1
ATOM 843 C CA . LEU A 1 104 ? -2.613 -21.547 10.914 1 92.81 104 LEU A CA 1
ATOM 844 C C . LEU A 1 104 ? -3.488 -20.609 11.75 1 92.81 104 LEU A C 1
ATOM 846 O O . LEU A 1 104 ? -4.145 -19.719 11.211 1 92.81 104 LEU A O 1
ATOM 850 N N . VAL A 1 105 ? -3.455 -20.797 13.016 1 87.69 105 VAL A N 1
ATOM 851 C CA . VAL A 1 105 ? -4.305 -20.031 13.914 1 87.69 105 VAL A CA 1
ATOM 852 C C . VAL A 1 105 ? -3.926 -18.547 13.828 1 87.69 105 VAL A C 1
ATOM 854 O O . VAL A 1 105 ? -4.766 -17.672 14.039 1 87.69 105 VAL A O 1
ATOM 857 N N . ASN A 1 106 ? -2.73 -18.25 13.398 1 87.19 106 ASN A N 1
ATOM 858 C CA . ASN A 1 106 ? -2.229 -16.891 13.398 1 87.19 106 ASN A CA 1
ATOM 859 C C . ASN A 1 106 ? -2.213 -16.297 11.992 1 87.19 106 ASN A C 1
ATOM 861 O O . ASN A 1 106 ? -1.77 -15.164 11.789 1 87.19 106 ASN A O 1
ATOM 865 N N . ILE A 1 107 ? -2.695 -17 11.031 1 88.94 107 ILE A N 1
ATOM 866 C CA . ILE A 1 107 ? -2.613 -16.578 9.641 1 88.94 107 ILE A CA 1
ATOM 867 C C . ILE A 1 107 ? -3.998 -16.156 9.148 1 88.94 107 ILE A C 1
ATOM 869 O O . ILE A 1 107 ? -4.93 -16.969 9.148 1 88.94 107 ILE A O 1
ATOM 873 N N . PRO A 1 108 ? -4.055 -14.906 8.758 1 87 108 PRO A N 1
ATOM 874 C CA . PRO A 1 108 ? -5.328 -14.523 8.148 1 87 108 PRO A CA 1
ATOM 875 C C . PRO A 1 108 ? -5.492 -15.078 6.734 1 87 108 PRO A C 1
ATOM 877 O O . PRO A 1 108 ? -4.562 -15.008 5.926 1 87 108 PRO A O 1
ATOM 880 N N . PHE A 1 109 ? -6.582 -15.688 6.43 1 87.31 109 PHE A N 1
ATOM 881 C CA . PHE A 1 109 ? -6.91 -16.188 5.098 1 87.31 109 PHE A CA 1
ATOM 882 C C . PHE A 1 109 ? -8.422 -16.359 4.941 1 87.31 109 PHE A C 1
ATOM 884 O O . PHE A 1 109 ? -9.156 -16.344 5.93 1 87.31 109 PHE A O 1
ATOM 891 N N . ALA A 1 110 ? -8.836 -16.359 3.703 1 85.19 110 ALA A N 1
ATOM 892 C CA . ALA A 1 110 ? -10.25 -16.594 3.41 1 85.19 110 ALA A CA 1
ATOM 893 C C . ALA A 1 110 ? -10.578 -18.078 3.453 1 85.19 110 ALA A C 1
ATOM 895 O O . ALA A 1 110 ? -9.695 -18.922 3.303 1 85.19 110 ALA A O 1
ATOM 896 N N . GLU A 1 111 ? -11.859 -18.281 3.598 1 87.69 111 GLU A N 1
ATOM 897 C CA . GLU A 1 111 ? -12.312 -19.672 3.611 1 87.69 111 GLU A CA 1
ATOM 898 C C . GLU A 1 111 ? -11.914 -20.391 2.33 1 87.69 111 GLU A C 1
ATOM 900 O O . GLU A 1 111 ? -12.031 -19.844 1.233 1 87.69 111 GLU A O 1
ATOM 905 N N . GLY A 1 112 ? -11.406 -21.625 2.57 1 92.69 112 GLY A N 1
ATOM 906 C CA . GLY A 1 112 ? -10.969 -22.422 1.438 1 92.69 112 GLY A CA 1
ATOM 907 C C . GLY A 1 112 ? -11.672 -23.766 1.35 1 92.69 112 GLY A C 1
ATOM 908 O O . GLY A 1 112 ? -12.688 -23.984 2.012 1 92.69 112 GLY A O 1
ATOM 909 N N . LYS A 1 113 ? -11.227 -24.5 0.432 1 95.12 113 LYS A N 1
ATOM 910 C CA . LYS A 1 113 ? -11.727 -25.844 0.235 1 95.12 113 LYS A CA 1
ATOM 911 C C . LYS A 1 113 ? -10.617 -26.875 0.426 1 95.12 113 LYS A C 1
ATOM 913 O O . LYS A 1 113 ? -9.562 -26.781 -0.2 1 95.12 113 LYS A O 1
ATOM 918 N N . ILE A 1 114 ? -10.883 -27.828 1.276 1 96.69 114 ILE A N 1
ATOM 919 C CA . ILE A 1 114 ? -9.922 -28.906 1.471 1 96.69 114 ILE A CA 1
ATOM 920 C C . ILE A 1 114 ? -9.977 -29.859 0.281 1 96.69 114 ILE A C 1
ATOM 922 O O . ILE A 1 114 ? -11 -30.5 0.031 1 96.69 114 ILE A O 1
ATOM 926 N N . ILE A 1 115 ? -8.898 -30 -0.423 1 97.19 115 ILE A N 1
ATOM 927 C CA . ILE A 1 115 ? -8.812 -30.844 -1.609 1 97.19 115 ILE A CA 1
ATOM 928 C C . ILE A 1 115 ? -8.422 -32.281 -1.205 1 97.19 115 ILE A C 1
ATOM 930 O O . ILE A 1 115 ? -8.852 -33.25 -1.829 1 97.19 115 ILE A O 1
ATOM 934 N N . TRP A 1 116 ? -7.562 -32.281 -0.22 1 97.44 116 TRP A N 1
ATOM 935 C CA . TRP A 1 116 ? -7.098 -33.531 0.363 1 97.44 116 TRP A CA 1
ATOM 936 C C . TRP A 1 116 ? -6.688 -33.344 1.818 1 97.44 116 TRP A C 1
ATOM 938 O O . TRP A 1 116 ? -6.191 -32.281 2.193 1 97.44 116 TRP A O 1
ATOM 948 N N . LYS A 1 117 ? -6.883 -34.438 2.586 1 97.81 117 LYS A N 1
ATOM 949 C CA . LYS A 1 117 ? -6.422 -34.438 3.971 1 97.81 117 LYS A CA 1
ATOM 950 C C . LYS A 1 117 ? -6.043 -35.844 4.422 1 97.81 117 LYS A C 1
ATOM 952 O O . LYS A 1 117 ? -6.617 -36.812 3.947 1 97.81 117 LYS A O 1
ATOM 957 N N . GLU A 1 118 ? -5.168 -35.875 5.25 1 96.56 118 GLU A N 1
ATOM 958 C CA . GLU A 1 118 ? -4.789 -37.125 5.879 1 96.56 118 GLU A CA 1
ATOM 959 C C . GLU A 1 118 ? -5.898 -37.656 6.793 1 96.56 118 GLU A C 1
ATOM 961 O O . GLU A 1 118 ? -6.633 -36.844 7.391 1 96.56 118 GLU A O 1
ATOM 966 N N . VAL A 1 119 ? -5.93 -39 6.887 1 94.56 119 VAL A N 1
ATOM 967 C CA . VAL A 1 119 ? -6.906 -39.594 7.785 1 94.56 119 VAL A CA 1
ATOM 968 C C . VAL A 1 119 ? -6.664 -39.125 9.211 1 94.56 119 VAL A C 1
ATOM 970 O O . VAL A 1 119 ? -5.527 -39.125 9.695 1 94.56 119 VAL A O 1
ATOM 973 N N . GLY A 1 120 ? -7.746 -38.625 9.852 1 93.56 120 GLY A N 1
ATOM 974 C CA . GLY A 1 120 ? -7.652 -38.188 11.234 1 93.56 120 GLY A CA 1
ATOM 975 C C . GLY A 1 120 ? -7.316 -36.719 11.383 1 93.56 120 GLY A C 1
ATOM 976 O O . GLY A 1 120 ? -7.297 -36.188 12.492 1 93.56 120 GLY A O 1
ATOM 977 N N . PHE A 1 121 ? -6.98 -36.031 10.281 1 95.31 121 PHE A N 1
ATOM 978 C CA . PHE A 1 121 ? -6.656 -34.625 10.328 1 95.31 121 PHE A CA 1
ATOM 979 C C . PHE A 1 121 ? -7.875 -33.812 10.742 1 95.31 121 PHE A C 1
ATOM 981 O O . PHE A 1 121 ? -8.969 -34 10.227 1 95.31 121 PHE A O 1
ATOM 988 N N . ASP A 1 122 ? -7.703 -32.875 11.719 1 95.31 122 ASP A N 1
ATOM 989 C CA . ASP A 1 122 ? -8.773 -32 12.195 1 95.31 122 ASP A CA 1
ATOM 990 C C . ASP A 1 122 ? -9.016 -30.859 11.219 1 95.31 122 ASP A C 1
ATOM 992 O O . ASP A 1 122 ? -8.258 -29.875 11.195 1 95.31 122 ASP A O 1
ATOM 996 N N . GLU A 1 123 ? -10.102 -30.812 10.555 1 93.69 123 GLU A N 1
ATOM 997 C CA . GLU A 1 123 ? -10.398 -29.844 9.492 1 93.69 123 GLU A CA 1
ATOM 998 C C . GLU A 1 123 ? -10.688 -28.469 10.062 1 93.69 123 GLU A C 1
ATOM 1000 O O . GLU A 1 123 ? -10.641 -27.469 9.336 1 93.69 123 GLU A O 1
ATOM 1005 N N . THR A 1 124 ? -11.031 -28.391 11.32 1 92.31 124 THR A N 1
ATOM 1006 C CA . THR A 1 124 ? -11.359 -27.109 11.922 1 92.31 124 THR A CA 1
ATOM 1007 C C . THR A 1 124 ? -10.141 -26.188 11.922 1 92.31 124 THR A C 1
ATOM 1009 O O . THR A 1 124 ? -10.289 -24.953 11.992 1 92.31 124 THR A O 1
ATOM 1012 N N . ILE A 1 125 ? -9.023 -26.75 11.805 1 91.31 125 ILE A N 1
ATOM 1013 C CA . ILE A 1 125 ? -7.77 -26 11.758 1 91.31 125 ILE A CA 1
ATOM 1014 C C . ILE A 1 125 ? -7.73 -25.141 10.492 1 91.31 125 ILE A C 1
ATOM 1016 O O . ILE A 1 125 ? -7.098 -24.094 10.477 1 91.31 125 ILE A O 1
ATOM 1020 N N . CYS A 1 126 ? -8.445 -25.594 9.484 1 91.94 126 CYS A N 1
ATOM 1021 C CA . CYS A 1 126 ? -8.43 -24.922 8.188 1 91.94 126 CYS A CA 1
ATOM 1022 C C . CYS A 1 126 ? -9.516 -23.844 8.109 1 91.94 126 CYS A C 1
ATOM 1024 O O . CYS A 1 126 ? -9.719 -23.234 7.059 1 91.94 126 CYS A O 1
ATOM 1026 N N . GLN A 1 127 ? -10.188 -23.641 9.172 1 89.69 127 GLN A N 1
ATOM 1027 C CA . GLN A 1 127 ? -11.156 -22.562 9.234 1 89.69 127 GLN A CA 1
ATOM 1028 C C . GLN A 1 127 ? -10.508 -21.25 9.688 1 89.69 127 GLN A C 1
ATOM 1030 O O . GLN A 1 127 ? -9.812 -21.219 10.703 1 89.69 127 GLN A O 1
ATOM 1035 N N . PRO A 1 128 ? -10.742 -20.25 8.828 1 85.81 128 PRO A N 1
ATOM 1036 C CA . PRO A 1 128 ? -10.133 -18.969 9.227 1 85.81 128 PRO A CA 1
ATOM 1037 C C . PRO A 1 128 ? -10.602 -18.5 10.602 1 85.81 128 PRO A C 1
ATOM 1039 O O . PRO A 1 128 ? -11.797 -18.547 10.898 1 85.81 128 PRO A O 1
ATOM 1042 N N . GLN A 1 129 ? -9.625 -18.156 11.367 1 79.88 129 GLN A N 1
ATOM 1043 C CA . GLN A 1 129 ? -9.953 -17.688 12.719 1 79.88 129 GLN A CA 1
ATOM 1044 C C . GLN A 1 129 ? -9.789 -16.188 12.844 1 79.88 129 GLN A C 1
ATOM 1046 O O . GLN A 1 129 ? -10.383 -15.555 13.727 1 79.88 129 GLN A O 1
ATOM 1051 N N . ARG A 1 130 ? -9.023 -15.578 12.031 1 74.94 130 ARG A N 1
ATOM 1052 C CA . ARG A 1 130 ? -8.773 -14.141 12.094 1 74.94 130 ARG A CA 1
ATOM 1053 C C . ARG A 1 130 ? -9.117 -13.469 10.766 1 74.94 130 ARG A C 1
ATOM 1055 O O . ARG A 1 130 ? -8.758 -13.961 9.695 1 74.94 130 ARG A O 1
ATOM 1062 N N . LEU A 1 131 ? -10.133 -12.68 10.828 1 70 131 LEU A N 1
ATOM 1063 C CA . LEU A 1 131 ? -10.375 -11.859 9.648 1 70 131 LEU A CA 1
ATOM 1064 C C . LEU A 1 131 ? -9.555 -10.57 9.711 1 70 131 LEU A C 1
ATOM 1066 O O . LEU A 1 131 ? -9.164 -10.133 10.789 1 70 131 LEU A O 1
ATOM 1070 N N . PRO A 1 132 ? -9.148 -10.188 8.484 1 68.25 132 PRO A N 1
ATOM 1071 C CA . PRO A 1 132 ? -8.414 -8.922 8.523 1 68.25 132 PRO A CA 1
ATOM 1072 C C . PRO A 1 132 ? -9.148 -7.836 9.305 1 68.25 132 PRO A C 1
ATOM 1074 O O . PRO A 1 132 ? -10.383 -7.785 9.281 1 68.25 132 PRO A O 1
ATOM 1077 N N . SER A 1 133 ? -8.383 -7.27 10.156 1 62.12 133 SER A N 1
ATOM 1078 C CA . SER A 1 133 ? -8.969 -6.207 10.969 1 62.12 133 SER A CA 1
ATOM 1079 C C . SER A 1 133 ? -9.531 -5.09 10.094 1 62.12 133 SER A C 1
ATOM 1081 O O . SER A 1 133 ? -8.875 -4.652 9.141 1 62.12 133 SER A O 1
ATOM 1083 N N . LYS A 1 134 ? -10.875 -4.988 10.109 1 63.62 134 LYS A N 1
ATOM 1084 C CA . LYS A 1 134 ? -11.477 -3.842 9.438 1 63.62 134 LYS A CA 1
ATOM 1085 C C . LYS A 1 134 ? -11.266 -2.561 10.242 1 63.62 134 LYS A C 1
ATOM 1087 O O . LYS A 1 134 ? -11.555 -2.516 11.438 1 63.62 134 LYS A O 1
ATOM 1092 N N . GLU A 1 135 ? -10.43 -1.698 9.602 1 70 135 GLU A N 1
ATOM 1093 C CA . GLU A 1 135 ? -10.367 -0.396 10.258 1 70 135 GLU A CA 1
ATOM 1094 C C . GLU A 1 135 ? -11.727 0.288 10.273 1 70 135 GLU A C 1
ATOM 1096 O O . GLU A 1 135 ? -12.477 0.214 9.297 1 70 135 GLU A O 1
ATOM 1101 N N . ASN A 1 136 ? -12.227 0.497 11.414 1 73.56 136 ASN A N 1
ATOM 1102 C CA . ASN A 1 136 ? -13.516 1.169 11.531 1 73.56 136 ASN A CA 1
ATOM 1103 C C . ASN A 1 136 ? -13.422 2.635 11.117 1 73.56 136 ASN A C 1
ATOM 1105 O O . ASN A 1 136 ? -13.484 3.527 11.961 1 73.56 136 ASN A O 1
ATOM 1109 N N . ARG A 1 137 ? -13.352 2.809 9.852 1 89.12 137 ARG A N 1
ATOM 1110 C CA . ARG A 1 137 ? -13.305 4.152 9.289 1 89.12 137 ARG A CA 1
ATOM 1111 C C . ARG A 1 137 ? -14.68 4.578 8.781 1 89.12 137 ARG A C 1
ATOM 1113 O O . ARG A 1 137 ? -15.328 3.844 8.031 1 89.12 137 ARG A O 1
ATOM 1120 N N . ASP A 1 138 ? -15.133 5.711 9.281 1 94.25 138 ASP A N 1
ATOM 1121 C CA . ASP A 1 138 ? -16.438 6.203 8.828 1 94.25 138 ASP A CA 1
ATOM 1122 C C . ASP A 1 138 ? -16.281 7.207 7.688 1 94.25 138 ASP A C 1
ATOM 1124 O O . ASP A 1 138 ? -15.156 7.48 7.246 1 94.25 138 ASP A O 1
ATOM 1128 N N . ARG A 1 139 ? -17.406 7.676 7.191 1 96 139 ARG A N 1
ATOM 1129 C CA . ARG A 1 139 ? -17.438 8.578 6.043 1 96 139 ARG A CA 1
ATOM 1130 C C . ARG A 1 139 ? -16.609 9.836 6.309 1 96 139 ARG A C 1
ATOM 1132 O O . ARG A 1 139 ? -15.844 10.273 5.453 1 96 139 ARG A O 1
ATOM 1139 N N . GLU A 1 140 ? -16.75 10.375 7.457 1 95.19 140 GLU A N 1
ATOM 1140 C CA . GLU A 1 140 ? -16.047 11.609 7.809 1 95.19 140 GLU A CA 1
ATOM 1141 C C . GLU A 1 140 ? -14.531 11.406 7.793 1 95.19 140 GLU A C 1
ATOM 1143 O O . GLU A 1 140 ? -13.797 12.266 7.301 1 95.19 140 GLU A O 1
ATOM 1148 N N . TRP A 1 141 ? -14.141 10.336 8.336 1 96.62 141 TRP A N 1
ATOM 1149 C CA . TRP A 1 141 ? -12.711 10.023 8.344 1 96.62 141 TRP A CA 1
ATOM 1150 C C . TRP A 1 141 ? -12.188 9.859 6.922 1 96.62 141 TRP A C 1
ATOM 1152 O O . TRP A 1 141 ? -11.141 10.406 6.574 1 96.62 141 TRP A O 1
ATOM 1162 N N . LEU A 1 142 ? -12.898 9.109 6.129 1 97.56 142 LEU A N 1
ATOM 1163 C CA . LEU A 1 142 ? -12.469 8.844 4.758 1 97.56 142 LEU A CA 1
ATOM 1164 C C . LEU A 1 142 ? -12.383 10.141 3.961 1 97.56 142 LEU A C 1
ATOM 1166 O O . LEU A 1 142 ? -11.391 10.383 3.264 1 97.56 142 LEU A O 1
ATOM 1170 N N . LEU A 1 143 ? -13.375 11 4.109 1 97.88 143 LEU A N 1
ATOM 1171 C CA . LEU A 1 143 ? -13.383 12.273 3.402 1 97.88 143 LEU A CA 1
ATOM 1172 C C . LEU A 1 143 ? -12.25 13.172 3.891 1 97.88 143 LEU A C 1
ATOM 1174 O O . LEU A 1 143 ? -11.609 13.859 3.092 1 97.88 143 LEU A O 1
ATOM 1178 N N . GLY A 1 144 ? -12.047 13.164 5.176 1 97.44 144 GLY A N 1
ATOM 1179 C CA . GLY A 1 144 ? -10.93 13.93 5.723 1 97.44 144 GLY A CA 1
ATOM 1180 C C . GLY A 1 144 ? -9.586 13.484 5.188 1 97.44 144 GLY A C 1
ATOM 1181 O O . GLY A 1 144 ? -8.773 14.312 4.766 1 97.44 144 GLY A O 1
ATOM 1182 N N . GLU A 1 145 ? -9.383 12.18 5.16 1 98.06 145 GLU A N 1
ATOM 1183 C CA . GLU A 1 145 ? -8.109 11.633 4.707 1 98.06 145 GLU A CA 1
ATOM 1184 C C . GLU A 1 145 ? -7.898 11.891 3.215 1 98.06 145 GLU A C 1
ATOM 1186 O O . GLU A 1 145 ? -6.793 12.234 2.787 1 98.06 145 GLU A O 1
ATOM 1191 N N . ILE A 1 146 ? -8.922 11.734 2.422 1 98.62 146 ILE A N 1
ATOM 1192 C CA . ILE A 1 146 ? -8.812 12.016 0.993 1 98.62 146 ILE A CA 1
ATOM 1193 C C . ILE A 1 146 ? -8.469 13.484 0.775 1 98.62 146 ILE A C 1
ATOM 1195 O O . ILE A 1 146 ? -7.578 13.812 -0.014 1 98.62 146 ILE A O 1
ATOM 1199 N N . SER A 1 147 ? -9.18 14.352 1.467 1 98.44 147 SER A N 1
ATOM 1200 C CA . SER A 1 147 ? -8.938 15.781 1.331 1 98.44 147 SER A CA 1
ATOM 1201 C C . SER A 1 147 ? -7.496 16.141 1.686 1 98.44 147 SER A C 1
ATOM 1203 O O . SER A 1 147 ? -6.84 16.891 0.961 1 98.44 147 SER A O 1
ATOM 1205 N N . CYS A 1 148 ? -7.039 15.586 2.73 1 98.19 148 CYS A N 1
ATOM 1206 C CA . CYS A 1 148 ? -5.668 15.852 3.146 1 98.19 148 CYS A CA 1
ATOM 1207 C C . CYS A 1 148 ? -4.672 15.281 2.146 1 98.19 148 CYS A C 1
ATOM 1209 O O . CYS A 1 148 ? -3.654 15.914 1.849 1 98.19 148 CYS A O 1
ATOM 1211 N N . ASN A 1 149 ? -4.949 14.102 1.646 1 98.44 149 ASN A N 1
ATOM 1212 C CA . ASN A 1 149 ? -4.086 13.523 0.625 1 98.44 149 ASN A CA 1
ATOM 1213 C C . ASN A 1 149 ? -4.016 14.406 -0.619 1 98.44 149 ASN A C 1
ATOM 1215 O O . ASN A 1 149 ? -2.947 14.562 -1.214 1 98.44 149 ASN A O 1
ATOM 1219 N N . LEU A 1 150 ? -5.164 14.93 -1.045 1 98.75 150 LEU A N 1
ATOM 1220 C CA . LEU A 1 150 ? -5.188 15.836 -2.188 1 98.75 150 LEU A CA 1
ATOM 1221 C C . LEU A 1 150 ? -4.363 17.094 -1.903 1 98.75 150 LEU A C 1
ATOM 1223 O O . LEU A 1 150 ? -3.551 17.5 -2.732 1 98.75 150 LEU A O 1
ATOM 1227 N N . TYR A 1 151 ? -4.57 17.672 -0.739 1 98.38 151 TYR A N 1
ATOM 1228 C CA . TYR A 1 151 ? -3.873 18.906 -0.35 1 98.38 151 TYR A CA 1
ATOM 1229 C C . TYR A 1 151 ? -2.365 18.672 -0.312 1 98.38 151 TYR A C 1
ATOM 1231 O O . TYR A 1 151 ? -1.608 19.406 -0.961 1 98.38 151 TYR A O 1
ATOM 1239 N N . LEU A 1 152 ? -1.945 17.609 0.392 1 97.25 152 LEU A N 1
ATOM 1240 C CA . LEU A 1 152 ? -0.525 17.312 0.53 1 97.25 152 LEU A CA 1
ATOM 1241 C C . LEU A 1 152 ? 0.07 16.875 -0.806 1 97.25 152 LEU A C 1
ATOM 1243 O O . LEU A 1 152 ? 1.176 17.297 -1.16 1 97.25 152 LEU A O 1
ATOM 1247 N N . GLY A 1 153 ? -0.644 16.047 -1.491 1 98.25 153 GLY A N 1
ATOM 1248 C CA . GLY A 1 153 ? -0.183 15.586 -2.793 1 98.25 153 GLY A CA 1
ATOM 1249 C C . GLY A 1 153 ? 0.059 16.719 -3.771 1 98.25 153 GLY A C 1
ATOM 1250 O O . GLY A 1 153 ? 1.078 16.734 -4.465 1 98.25 153 GLY A O 1
ATOM 1251 N N . LEU A 1 154 ? -0.862 17.641 -3.869 1 98.5 154 LEU A N 1
ATOM 1252 C CA . LEU A 1 154 ? -0.714 18.781 -4.773 1 98.5 154 LEU A CA 1
ATOM 1253 C C . LEU A 1 154 ? 0.456 19.656 -4.352 1 98.5 154 LEU A C 1
ATOM 1255 O O . LEU A 1 154 ? 1.135 20.25 -5.195 1 98.5 154 LEU A O 1
ATOM 1259 N N . GLY A 1 155 ? 0.646 19.812 -3.055 1 97.06 155 GLY A N 1
ATOM 1260 C CA . GLY A 1 155 ? 1.845 20.484 -2.588 1 97.06 155 GLY A CA 1
ATOM 1261 C C . GLY A 1 155 ? 3.125 19.844 -3.08 1 97.06 155 GLY A C 1
ATOM 1262 O O . GLY A 1 155 ? 4.039 20.531 -3.537 1 97.06 155 GLY A O 1
ATOM 1263 N N . ARG A 1 156 ? 3.191 18.547 -2.959 1 96.56 156 ARG A N 1
ATOM 1264 C CA . ARG A 1 156 ? 4.352 17.797 -3.449 1 96.56 156 ARG A CA 1
ATOM 1265 C C . ARG A 1 156 ? 4.516 17.984 -4.957 1 96.56 156 ARG A C 1
ATOM 1267 O O . ARG A 1 156 ? 5.637 18.094 -5.453 1 96.56 156 ARG A O 1
ATOM 1274 N N . TYR A 1 157 ? 3.393 17.969 -5.641 1 97.94 157 TYR A N 1
ATOM 1275 C CA . TYR A 1 157 ? 3.41 18.188 -7.082 1 97.94 157 TYR A CA 1
ATOM 1276 C C . TYR A 1 157 ? 4.043 19.531 -7.422 1 97.94 157 TYR A C 1
ATOM 1278 O O . TYR A 1 157 ? 4.902 19.609 -8.305 1 97.94 157 TYR A O 1
ATOM 1286 N N . GLN A 1 158 ? 3.664 20.562 -6.719 1 96.5 158 GLN A N 1
ATOM 1287 C CA . GLN A 1 158 ? 4.121 21.922 -6.984 1 96.5 158 GLN A CA 1
ATOM 1288 C C . GLN A 1 158 ? 5.621 22.062 -6.727 1 96.5 158 GLN A C 1
ATOM 1290 O O . GLN A 1 158 ? 6.301 22.844 -7.398 1 96.5 158 GLN A O 1
ATOM 1295 N N . ARG A 1 159 ? 6.145 21.266 -5.867 1 94.19 159 ARG A N 1
ATOM 1296 C CA . ARG A 1 159 ? 7.566 21.375 -5.566 1 94.19 159 ARG A CA 1
ATOM 1297 C C . ARG A 1 159 ? 8.383 20.391 -6.398 1 94.19 159 ARG A C 1
ATOM 1299 O O . ARG A 1 159 ? 9.594 20.25 -6.191 1 94.19 159 ARG A O 1
ATOM 1306 N N . GLY A 1 160 ? 7.738 19.609 -7.195 1 94.69 160 GLY A N 1
ATOM 1307 C CA . GLY A 1 160 ? 8.461 18.781 -8.156 1 94.69 160 GLY A CA 1
ATOM 1308 C C . GLY A 1 160 ? 8.562 17.328 -7.734 1 94.69 160 GLY A C 1
ATOM 1309 O O . GLY A 1 160 ? 9.18 16.516 -8.43 1 94.69 160 GLY A O 1
ATOM 1310 N N . GLU A 1 161 ? 7.973 16.953 -6.621 1 96.19 161 GLU A N 1
ATOM 1311 C CA . GLU A 1 161 ? 7.914 15.562 -6.203 1 96.19 161 GLU A CA 1
ATOM 1312 C C . GLU A 1 161 ? 6.723 14.852 -6.836 1 96.19 161 GLU A C 1
ATOM 1314 O O . GLU A 1 161 ? 5.812 14.406 -6.133 1 96.19 161 GLU A O 1
ATOM 1319 N N . LYS A 1 162 ? 6.832 14.586 -8.039 1 98.06 162 LYS A N 1
ATOM 1320 C CA . LYS A 1 162 ? 5.691 14.148 -8.836 1 98.06 162 LYS A CA 1
ATOM 1321 C C . LYS A 1 162 ? 5.293 12.719 -8.484 1 98.06 162 LYS A C 1
ATOM 1323 O O . LYS A 1 162 ? 4.102 12.406 -8.414 1 98.06 162 LYS A O 1
ATOM 1328 N N . LEU A 1 163 ? 6.262 11.867 -8.297 1 98.44 163 LEU A N 1
ATOM 1329 C CA . LEU A 1 163 ? 5.934 10.484 -7.973 1 98.44 163 LEU A CA 1
ATOM 1330 C C . LEU A 1 163 ? 5.203 10.406 -6.637 1 98.44 163 LEU A C 1
ATOM 1332 O O . LEU A 1 163 ? 4.238 9.648 -6.496 1 98.44 163 LEU A O 1
ATOM 1336 N N . ALA A 1 164 ? 5.699 11.156 -5.699 1 97.62 164 ALA A N 1
ATOM 1337 C CA . ALA A 1 164 ? 5.031 11.203 -4.402 1 97.62 164 ALA A CA 1
ATOM 1338 C C . ALA A 1 164 ? 3.619 11.766 -4.535 1 97.62 164 ALA A C 1
ATOM 1340 O O . ALA A 1 164 ? 2.686 11.266 -3.9 1 97.62 164 ALA A O 1
ATOM 1341 N N . ALA A 1 165 ? 3.484 12.805 -5.309 1 98.56 165 ALA A N 1
ATOM 13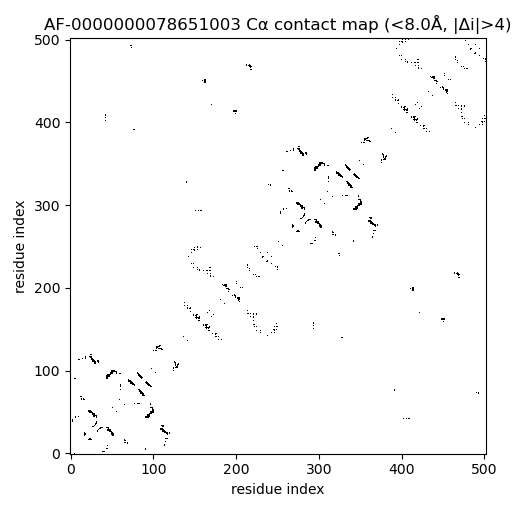42 C CA . ALA A 1 165 ? 2.17 13.391 -5.57 1 98.56 165 ALA A CA 1
ATOM 1343 C C . ALA A 1 165 ? 1.236 12.375 -6.219 1 98.56 165 ALA A C 1
ATOM 1345 O O . ALA A 1 165 ? 0.076 12.242 -5.82 1 98.56 165 ALA A O 1
ATOM 1346 N N . TYR A 1 166 ? 1.774 11.68 -7.188 1 98.75 166 TYR A N 1
ATOM 1347 C CA . TYR A 1 166 ? 1.03 10.625 -7.867 1 98.75 166 TYR A CA 1
ATOM 1348 C C . TYR A 1 166 ? 0.503 9.602 -6.871 1 98.75 166 TYR A C 1
ATOM 1350 O O . TYR A 1 166 ? -0.668 9.219 -6.922 1 98.75 166 TYR A O 1
ATOM 1358 N N . ASP A 1 167 ? 1.321 9.18 -5.98 1 98.25 167 ASP A N 1
ATOM 1359 C CA . ASP A 1 167 ? 0.954 8.172 -4.984 1 98.25 167 ASP A CA 1
ATOM 1360 C C . ASP A 1 167 ? -0.179 8.68 -4.09 1 98.25 167 ASP A C 1
ATOM 1362 O O . ASP A 1 167 ? -1.164 7.969 -3.871 1 98.25 167 ASP A O 1
ATOM 1366 N N . PHE A 1 168 ? -0.089 9.875 -3.615 1 98.5 168 PHE A N 1
ATOM 1367 C CA . PHE A 1 168 ? -1.098 10.453 -2.738 1 98.5 168 PHE A CA 1
ATOM 1368 C C . PHE A 1 168 ? -2.432 10.586 -3.463 1 98.5 168 PHE A C 1
ATOM 1370 O O . PHE A 1 168 ? -3.48 10.25 -2.91 1 98.5 168 PHE A O 1
ATOM 1377 N N . ILE A 1 169 ? -2.365 11.055 -4.652 1 98.75 169 ILE A N 1
ATOM 1378 C CA . ILE A 1 169 ? -3.57 11.492 -5.344 1 98.75 169 ILE A CA 1
ATOM 1379 C C . ILE A 1 169 ? -4.223 10.312 -6.055 1 98.75 169 ILE A C 1
ATOM 1381 O O . ILE A 1 169 ? -5.406 10.031 -5.855 1 98.75 169 ILE A O 1
ATOM 1385 N N . GLN A 1 170 ? -3.455 9.594 -6.785 1 98.62 170 GLN A N 1
ATOM 1386 C CA . GLN A 1 170 ? -4.059 8.586 -7.652 1 98.62 170 GLN A CA 1
ATOM 1387 C C . GLN A 1 170 ? -4.047 7.211 -6.988 1 98.62 170 GLN A C 1
ATOM 1389 O O . GLN A 1 170 ? -4.898 6.367 -7.281 1 98.62 170 GLN A O 1
ATOM 1394 N N . ASN A 1 171 ? -3.148 6.941 -6.062 1 97.81 171 ASN A N 1
ATOM 1395 C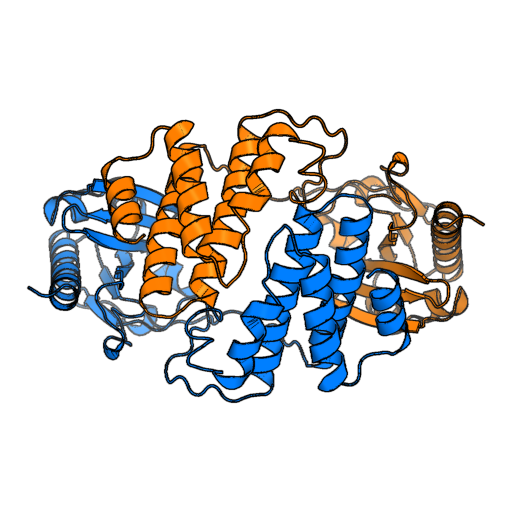 CA . ASN A 1 171 ? -3.137 5.648 -5.387 1 97.81 171 ASN A CA 1
ATOM 1396 C C . ASN A 1 171 ? -3.887 5.699 -4.059 1 97.81 171 ASN A C 1
ATOM 1398 O O . ASN A 1 171 ? -4.977 5.133 -3.936 1 97.81 171 ASN A O 1
ATOM 1402 N N . ARG A 1 172 ? -3.412 6.477 -3.148 1 97.88 172 ARG A N 1
ATOM 1403 C CA . ARG A 1 172 ? -3.955 6.484 -1.794 1 97.88 172 ARG A CA 1
ATOM 1404 C C . ARG A 1 172 ? -5.367 7.055 -1.773 1 97.88 172 ARG A C 1
ATOM 1406 O O . ARG A 1 172 ? -6.27 6.473 -1.166 1 97.88 172 ARG A O 1
ATOM 1413 N N . SER A 1 173 ? -5.586 8.18 -2.385 1 98.62 173 SER A N 1
ATOM 1414 C CA . SER A 1 173 ? -6.891 8.828 -2.35 1 98.62 173 SER A CA 1
ATOM 1415 C C . SER A 1 173 ? -7.949 7.973 -3.045 1 98.62 173 SER A C 1
ATOM 1417 O O . SER A 1 173 ? -9.078 7.852 -2.557 1 98.62 173 SER A O 1
ATOM 1419 N N . VAL A 1 174 ? -7.594 7.422 -4.18 1 98.5 174 VAL A N 1
ATOM 1420 C CA . VAL A 1 174 ? -8.57 6.633 -4.922 1 98.5 174 VAL A CA 1
ATOM 1421 C C . VAL A 1 174 ? -8.883 5.348 -4.16 1 98.5 174 VAL A C 1
ATOM 1423 O O . VAL A 1 174 ? -10.023 4.887 -4.148 1 98.5 174 VAL A O 1
ATOM 1426 N N . LYS A 1 175 ? -7.867 4.785 -3.52 1 97.25 175 LYS A N 1
ATOM 1427 C CA . LYS A 1 175 ? -8.141 3.639 -2.654 1 97.25 175 LYS A CA 1
ATOM 1428 C C . LYS A 1 175 ? -9.148 3.998 -1.565 1 97.25 175 LYS A C 1
ATOM 1430 O O . LYS A 1 175 ? -10.078 3.238 -1.301 1 97.25 175 LYS A O 1
ATOM 1435 N N . LEU A 1 176 ? -8.953 5.078 -0.956 1 97.56 176 LEU A N 1
ATOM 1436 C CA . LEU A 1 176 ? -9.867 5.543 0.077 1 97.56 176 LEU A CA 1
ATOM 1437 C C . LEU A 1 176 ? -11.25 5.82 -0.508 1 97.56 176 LEU A C 1
ATOM 1439 O O . LEU A 1 176 ? -12.266 5.551 0.137 1 97.56 176 LEU A O 1
ATOM 1443 N N . TRP A 1 177 ? -11.305 6.379 -1.702 1 98.19 177 TRP A N 1
ATOM 1444 C CA . TRP A 1 177 ? -12.57 6.633 -2.371 1 98.19 177 TRP A CA 1
ATOM 1445 C C . TRP A 1 177 ? -13.328 5.328 -2.621 1 98.19 177 TRP A C 1
ATOM 1447 O O . TRP A 1 177 ? -14.539 5.254 -2.412 1 98.19 177 TRP A O 1
ATOM 1457 N N . THR A 1 178 ? -12.594 4.293 -3.031 1 97.31 178 THR A N 1
ATOM 1458 C CA . THR A 1 178 ? -13.258 3.016 -3.256 1 97.31 178 THR A CA 1
ATOM 1459 C C . THR A 1 178 ? -13.812 2.453 -1.948 1 97.31 178 THR A C 1
ATOM 1461 O O . THR A 1 178 ? -14.859 1.811 -1.936 1 97.31 178 THR A O 1
ATOM 1464 N N . GLU A 1 179 ? -13.086 2.664 -0.888 1 94.75 179 GLU A N 1
ATOM 1465 C CA . GLU A 1 179 ? -13.586 2.268 0.423 1 94.75 179 GLU A CA 1
ATOM 1466 C C . GLU A 1 179 ? -14.859 3.035 0.779 1 94.75 179 GLU A C 1
ATOM 1468 O O . GLU A 1 179 ? -15.805 2.461 1.323 1 94.75 179 GLU A O 1
ATOM 1473 N N . LEU A 1 180 ? -14.852 4.309 0.482 1 96.81 180 LEU A N 1
ATOM 1474 C CA . LEU A 1 180 ? -16.016 5.148 0.716 1 96.81 180 LEU A CA 1
ATOM 1475 C C . LEU A 1 180 ? -17.234 4.629 -0.051 1 96.81 180 LEU A C 1
ATOM 1477 O O . LEU A 1 180 ? -18.328 4.535 0.502 1 96.81 180 LEU A O 1
ATOM 1481 N N . ILE A 1 181 ? -17.062 4.227 -1.301 1 96.62 181 ILE A N 1
ATOM 1482 C CA . ILE A 1 181 ? -18.125 3.686 -2.133 1 96.62 181 ILE A CA 1
ATOM 1483 C C . ILE A 1 181 ? -18.641 2.383 -1.528 1 96.62 181 ILE A C 1
ATOM 1485 O O . ILE A 1 181 ? -19.844 2.164 -1.446 1 96.62 181 ILE A O 1
ATOM 1489 N N . SER A 1 182 ? -17.703 1.58 -1.095 1 93.25 182 SER A N 1
ATOM 1490 C CA . SER A 1 182 ? -18.094 0.292 -0.53 1 93.25 182 SER A CA 1
ATOM 1491 C C . SER A 1 182 ? -18.875 0.47 0.767 1 93.25 182 SER A C 1
ATOM 1493 O O . SER A 1 182 ? -19.688 -0.379 1.126 1 93.25 182 SER A O 1
ATOM 1495 N N . LEU A 1 183 ? -18.594 1.488 1.482 1 92.19 183 LEU A N 1
ATOM 1496 C CA . LEU A 1 183 ? -19.312 1.809 2.717 1 92.19 183 LEU A CA 1
ATOM 1497 C C . LEU A 1 183 ? -20.75 2.229 2.426 1 92.19 183 LEU A C 1
ATOM 1499 O O . LEU A 1 183 ? -21.656 1.922 3.199 1 92.19 183 LEU A O 1
ATOM 1503 N N . GLU A 1 184 ? -20.984 2.807 1.296 1 94.5 184 GLU A N 1
ATOM 1504 C CA . GLU A 1 184 ? -22.25 3.508 1.076 1 94.5 184 GLU A CA 1
ATOM 1505 C C . GLU A 1 184 ? -23.125 2.762 0.073 1 94.5 184 GLU A C 1
ATOM 1507 O O . GLU A 1 184 ? -24.328 3.014 -0.014 1 94.5 184 GLU A O 1
ATOM 1512 N N . THR A 1 185 ? -22.5 2.02 -0.702 1 93 185 THR A N 1
ATOM 1513 C CA . THR A 1 185 ? -23.219 1.36 -1.783 1 93 185 THR A CA 1
ATOM 1514 C C . THR A 1 185 ? -23.078 -0.156 -1.682 1 93 185 THR A C 1
ATOM 1516 O O . THR A 1 185 ? -22 -0.668 -1.392 1 93 185 THR A O 1
ATOM 1519 N N . THR A 1 186 ? -24.188 -0.866 -1.915 1 93.12 186 THR A N 1
ATOM 1520 C CA . THR A 1 186 ? -24.156 -2.324 -1.948 1 93.12 186 THR A CA 1
ATOM 1521 C C . THR A 1 186 ? -23.594 -2.826 -3.271 1 93.12 186 THR A C 1
ATOM 1523 O O . THR A 1 186 ? -24.016 -2.396 -4.344 1 93.12 186 THR A O 1
ATOM 1526 N N . SER A 1 187 ? -22.625 -3.668 -3.141 1 93.69 187 SER A N 1
ATOM 1527 C CA . SER A 1 187 ? -22 -4.227 -4.332 1 93.69 187 SER A CA 1
ATOM 1528 C C . SER A 1 187 ? -22.969 -5.078 -5.129 1 93.69 187 SER A C 1
ATOM 1530 O O . SER A 1 187 ? -23.75 -5.84 -4.555 1 93.69 187 SER A O 1
ATOM 1532 N N . LYS A 1 188 ? -22.859 -5.004 -6.414 1 93.5 188 LYS A N 1
ATOM 1533 C CA . LYS A 1 188 ? -23.688 -5.836 -7.297 1 93.5 188 LYS A CA 1
ATOM 1534 C C . LYS A 1 188 ? -23.016 -7.176 -7.566 1 93.5 188 LYS A C 1
ATOM 1536 O O . LYS A 1 188 ? -23.625 -8.078 -8.133 1 93.5 188 LYS A O 1
ATOM 1541 N N . SER A 1 189 ? -21.703 -7.188 -7.223 1 89.5 189 SER A N 1
ATOM 1542 C CA . SER A 1 189 ? -20.984 -8.43 -7.441 1 89.5 189 SER A CA 1
ATOM 1543 C C . SER A 1 189 ? -21.312 -9.461 -6.367 1 89.5 189 SER A C 1
ATOM 1545 O O . SER A 1 189 ? -21.438 -9.117 -5.191 1 89.5 189 SER A O 1
ATOM 1547 N N . ASN A 1 190 ? -21.344 -10.719 -6.754 1 84.12 190 ASN A N 1
ATOM 1548 C CA . ASN A 1 190 ? -21.562 -11.82 -5.82 1 84.12 190 ASN A CA 1
ATOM 1549 C C . ASN A 1 190 ? -20.281 -12.234 -5.117 1 84.12 190 ASN A C 1
ATOM 1551 O O . ASN A 1 190 ? -20.312 -12.992 -4.145 1 84.12 190 ASN A O 1
ATOM 1555 N N . PHE A 1 191 ? -19.172 -11.719 -5.652 1 83 191 PHE A N 1
ATOM 1556 C CA . PHE A 1 191 ? -17.859 -12.117 -5.125 1 83 191 PHE A CA 1
ATOM 1557 C C . PHE A 1 191 ? -17.094 -10.906 -4.625 1 83 191 PHE A C 1
ATOM 1559 O O . PHE A 1 191 ? -16.703 -10.047 -5.414 1 83 191 PHE A O 1
ATOM 1566 N N . ILE A 1 192 ? -17.062 -10.797 -3.367 1 77.06 192 ILE A N 1
ATOM 1567 C CA . ILE A 1 192 ? -16.281 -9.719 -2.77 1 77.06 192 ILE A CA 1
ATOM 1568 C C . ILE A 1 192 ? -14.984 -10.281 -2.201 1 77.06 192 ILE A C 1
ATOM 1570 O O . ILE A 1 192 ? -15 -11.266 -1.459 1 77.06 192 ILE A O 1
ATOM 1574 N N . ASP A 1 193 ? -13.891 -9.727 -2.615 1 80.38 193 ASP A N 1
ATOM 1575 C CA . ASP A 1 193 ? -12.586 -10.102 -2.078 1 80.38 193 ASP A CA 1
ATOM 1576 C C . ASP A 1 193 ? -12.203 -9.211 -0.898 1 80.38 193 ASP A C 1
ATOM 1578 O O . ASP A 1 193 ? -11.82 -8.055 -1.086 1 80.38 193 ASP A O 1
ATOM 1582 N N . VAL A 1 194 ? -12.227 -9.742 0.225 1 76.06 194 VAL A N 1
ATOM 1583 C CA . VAL A 1 194 ? -12.016 -8.961 1.438 1 76.06 194 VAL A CA 1
ATOM 1584 C C . VAL A 1 194 ? -10.539 -8.594 1.566 1 76.06 194 VAL A C 1
ATOM 1586 O O . VAL A 1 194 ? -10.18 -7.676 2.307 1 76.06 194 VAL A O 1
ATOM 1589 N N . PHE A 1 195 ? -9.688 -9.273 0.826 1 78.56 195 PHE A N 1
ATOM 1590 C CA . PHE A 1 195 ? -8.25 -9.031 0.903 1 78.56 195 PHE A CA 1
ATOM 1591 C C . PHE A 1 195 ? -7.805 -8.07 -0.196 1 78.56 195 PHE A C 1
ATOM 1593 O O . PHE A 1 195 ? -6.707 -7.52 -0.133 1 78.56 195 PHE A O 1
ATOM 1600 N N . ASN A 1 196 ? -8.562 -7.973 -1.19 1 84.81 196 ASN A N 1
ATOM 1601 C CA . ASN A 1 196 ? -8.273 -7.078 -2.307 1 84.81 196 ASN A CA 1
ATOM 1602 C C . ASN A 1 196 ? -9.547 -6.469 -2.885 1 84.81 196 ASN A C 1
ATOM 1604 O O . ASN A 1 196 ? -10.109 -6.996 -3.842 1 84.81 196 ASN A O 1
ATOM 1608 N N . THR A 1 197 ? -9.797 -5.359 -2.443 1 85.19 197 THR A N 1
ATOM 1609 C CA . THR A 1 197 ? -11.07 -4.723 -2.766 1 85.19 197 THR A CA 1
ATOM 1610 C C . THR A 1 197 ? -11.031 -4.121 -4.168 1 85.19 197 THR A C 1
ATOM 1612 O O . THR A 1 197 ? -12.07 -3.736 -4.711 1 85.19 197 THR A O 1
ATOM 1615 N N . ASN A 1 198 ? -9.883 -4.105 -4.754 1 92.81 198 ASN A N 1
ATOM 1616 C CA . ASN A 1 198 ? -9.781 -3.627 -6.129 1 92.81 198 ASN A CA 1
ATOM 1617 C C . ASN A 1 198 ? -10.375 -4.633 -7.113 1 92.81 198 ASN A C 1
ATOM 1619 O O . ASN A 1 198 ? -10.727 -4.273 -8.234 1 92.81 198 ASN A O 1
ATOM 1623 N N . ARG A 1 199 ? -10.375 -5.883 -6.613 1 92 199 ARG A N 1
ATOM 1624 C CA . ARG A 1 199 ? -10.875 -6.926 -7.5 1 92 199 ARG A CA 1
ATOM 1625 C C . ARG A 1 199 ? -12.383 -6.785 -7.719 1 92 199 ARG A C 1
ATOM 1627 O O . ARG A 1 199 ? -13.141 -6.629 -6.762 1 92 199 ARG A O 1
ATOM 1634 N N . ARG A 1 200 ? -12.773 -6.746 -8.992 1 94.06 200 ARG A N 1
ATOM 1635 C CA . ARG A 1 200 ? -14.164 -6.738 -9.445 1 94.06 200 ARG A CA 1
ATOM 1636 C C . ARG A 1 200 ? -14.883 -5.473 -8.984 1 94.06 200 ARG A C 1
ATOM 1638 O O . ARG A 1 200 ? -16.094 -5.492 -8.734 1 94.06 200 ARG A O 1
ATOM 1645 N N . PHE A 1 201 ? -14.156 -4.473 -8.758 1 96.5 201 PHE A N 1
ATOM 1646 C CA . PHE A 1 201 ? -14.781 -3.193 -8.438 1 96.5 201 PHE A CA 1
ATOM 1647 C C . PHE A 1 201 ? -15.75 -2.775 -9.531 1 96.5 201 PHE A C 1
ATOM 1649 O O . PHE A 1 201 ? -16.859 -2.32 -9.242 1 96.5 201 PHE A O 1
ATOM 1656 N N . GLU A 1 202 ? -15.375 -2.955 -10.844 1 97 202 GLU A N 1
ATOM 1657 C CA . GLU A 1 202 ? -16.188 -2.574 -11.992 1 97 202 GLU A CA 1
ATOM 1658 C C . GLU A 1 202 ? -17.516 -3.34 -12 1 97 202 GLU A C 1
ATOM 1660 O O . GLU A 1 202 ? -18.562 -2.777 -12.328 1 97 202 GLU A O 1
ATOM 1665 N N . GLU A 1 203 ? -17.422 -4.566 -11.648 1 95.12 203 GLU A N 1
ATOM 1666 C CA . GLU A 1 203 ? -18.625 -5.387 -11.578 1 95.12 203 GLU A CA 1
ATOM 1667 C C . GLU A 1 203 ? -19.5 -4.992 -10.383 1 95.12 203 GLU A C 1
ATOM 1669 O O . GLU A 1 203 ? -20.719 -4.918 -10.492 1 95.12 203 GLU A O 1
ATOM 1674 N N . GLY A 1 204 ? -18.859 -4.727 -9.32 1 95.88 204 GLY A N 1
ATOM 1675 C CA . GLY A 1 204 ? -19.578 -4.422 -8.086 1 95.88 204 GLY A CA 1
ATOM 1676 C C . GLY A 1 204 ? -20.203 -3.039 -8.086 1 95.88 204 GLY A C 1
ATOM 1677 O O . GLY A 1 204 ? -21.297 -2.852 -7.562 1 95.88 204 GLY A O 1
ATOM 1678 N N . TYR A 1 205 ? -19.547 -2.102 -8.648 1 96.94 205 TYR A N 1
ATOM 1679 C CA . TYR A 1 205 ? -19.984 -0.711 -8.648 1 96.94 205 TYR A CA 1
ATOM 1680 C C . TYR A 1 205 ? -19.859 -0.099 -10.039 1 96.94 205 TYR A C 1
ATOM 1682 O O . TYR A 1 205 ? -19.125 0.865 -10.242 1 96.94 205 TYR A O 1
ATOM 1690 N N . PRO A 1 206 ? -20.672 -0.573 -10.977 1 97 206 PRO A N 1
ATOM 1691 C CA . PRO A 1 206 ? -20.516 -0.178 -12.375 1 97 206 PRO A CA 1
ATOM 1692 C C . PRO A 1 206 ? -20.734 1.319 -12.594 1 97 206 PRO A C 1
ATOM 1694 O O . PRO A 1 206 ? -20.062 1.92 -13.445 1 97 206 PRO A O 1
ATOM 1697 N N . LYS A 1 207 ? -21.609 1.947 -11.875 1 97.38 207 LYS A N 1
ATOM 1698 C CA . LYS A 1 207 ? -21.844 3.383 -12.016 1 97.38 207 LYS A CA 1
ATOM 1699 C C . LYS A 1 207 ? -20.641 4.18 -11.539 1 97.38 207 LYS A C 1
ATOM 1701 O O . LYS A 1 207 ? -20.156 5.074 -12.242 1 97.38 207 LYS A O 1
ATOM 1706 N N . GLU A 1 208 ? -20.125 3.875 -10.422 1 97.62 208 GLU A N 1
ATOM 1707 C CA . GLU A 1 208 ? -18.969 4.574 -9.844 1 97.62 208 GLU A CA 1
ATOM 1708 C C . GLU A 1 208 ? -17.703 4.297 -10.625 1 97.62 208 GLU A C 1
ATOM 1710 O O . GLU A 1 208 ? -16.828 5.164 -10.742 1 97.62 208 GLU A O 1
ATOM 1715 N N . ALA A 1 209 ? -17.609 3.086 -11.164 1 97.62 209 ALA A N 1
ATOM 1716 C CA . ALA A 1 209 ? -16.406 2.684 -11.906 1 97.62 209 ALA A CA 1
ATOM 1717 C C . ALA A 1 209 ? -16.188 3.592 -13.109 1 97.62 209 ALA A C 1
ATOM 1719 O O . ALA A 1 209 ? -15.055 3.738 -13.586 1 97.62 209 ALA A O 1
ATOM 1720 N N . LYS A 1 210 ? -17.219 4.227 -13.594 1 98 210 LYS A N 1
ATOM 1721 C CA . LYS A 1 210 ? -17.125 5.125 -14.734 1 98 210 LYS A CA 1
ATOM 1722 C C . LYS A 1 210 ? -16.281 6.355 -14.406 1 98 210 LYS A C 1
ATOM 1724 O O . LYS A 1 210 ? -15.836 7.074 -15.305 1 98 210 LYS A O 1
ATOM 1729 N N . GLN A 1 211 ? -16.031 6.594 -13.125 1 98.38 211 GLN A N 1
ATOM 1730 C CA . GLN A 1 211 ? -15.25 7.754 -12.695 1 98.38 211 GLN A CA 1
ATOM 1731 C C . GLN A 1 211 ? -13.758 7.453 -12.719 1 98.38 211 GLN A C 1
ATOM 1733 O O . GLN A 1 211 ? -12.938 8.367 -12.703 1 98.38 211 GLN A O 1
ATOM 1738 N N . LEU A 1 212 ? -13.367 6.207 -12.742 1 98.62 212 LEU A N 1
ATOM 1739 C CA . LEU A 1 212 ? -11.984 5.785 -12.539 1 98.62 212 LEU A CA 1
ATOM 1740 C C . LEU A 1 212 ? -11.078 6.387 -13.609 1 98.62 212 LEU A C 1
ATOM 1742 O O . LEU A 1 212 ? -9.984 6.871 -13.297 1 98.62 212 LEU A O 1
ATOM 1746 N N . PRO A 1 213 ? -11.523 6.449 -14.898 1 98.62 213 PRO A N 1
ATOM 1747 C CA . PRO A 1 213 ? -10.648 7.047 -15.914 1 98.62 213 PRO A CA 1
A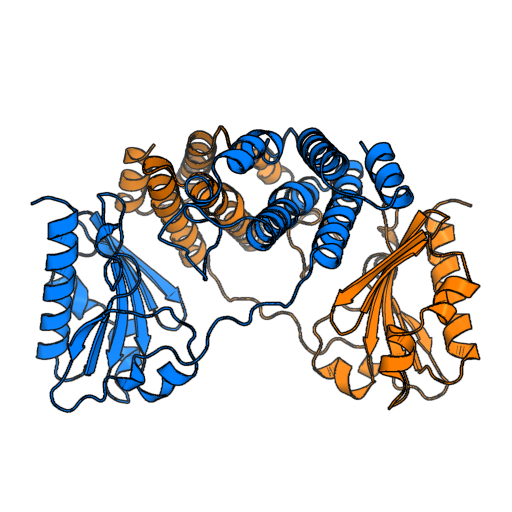TOM 1748 C C . PRO A 1 213 ? -10.32 8.508 -15.617 1 98.62 213 PRO A C 1
ATOM 1750 O O . PRO A 1 213 ? -9.273 9.008 -16.031 1 98.62 213 PRO A O 1
ATOM 1753 N N . HIS A 1 214 ? -11.148 9.141 -14.891 1 98.75 214 HIS A N 1
ATOM 1754 C CA . HIS A 1 214 ? -10.945 10.547 -14.57 1 98.75 214 HIS A CA 1
ATOM 1755 C C . HIS A 1 214 ? -10.062 10.719 -13.344 1 98.75 214 HIS A C 1
ATOM 1757 O O . HIS A 1 214 ? -9.375 11.727 -13.195 1 98.75 214 HIS A O 1
ATOM 1763 N N . PHE A 1 215 ? -10.086 9.766 -12.469 1 98.81 215 PHE A N 1
ATOM 1764 C CA . PHE A 1 215 ? -9.305 9.828 -11.234 1 98.81 215 PHE A CA 1
ATOM 1765 C C . PHE A 1 215 ? -7.891 9.32 -11.469 1 98.81 215 PHE A C 1
ATOM 1767 O O . PHE A 1 215 ? -6.961 9.703 -10.75 1 98.81 215 PHE A O 1
ATOM 1774 N N . LEU A 1 216 ? -7.723 8.406 -12.414 1 98.81 216 LEU A N 1
ATOM 1775 C CA . LEU A 1 216 ? -6.465 7.715 -12.68 1 98.81 216 LEU A CA 1
ATOM 1776 C C . LEU A 1 216 ? -5.961 8.031 -14.086 1 98.81 216 LEU A C 1
ATOM 1778 O O . LEU A 1 216 ? -5.988 7.168 -14.969 1 98.81 216 LEU A O 1
ATOM 1782 N N . GLN A 1 217 ? -5.402 9.227 -14.227 1 98.81 217 GLN A N 1
ATOM 1783 C CA . GLN A 1 217 ? -5.078 9.727 -15.562 1 98.81 217 GLN A CA 1
ATOM 1784 C C . GLN A 1 217 ? -3.586 9.594 -15.852 1 98.81 217 GLN A C 1
ATOM 1786 O O . GLN A 1 217 ? -3.135 9.883 -16.953 1 98.81 217 GLN A O 1
ATOM 1791 N N . GLY A 1 218 ? -2.832 9.195 -14.82 1 98.69 218 GLY A N 1
ATOM 1792 C CA . GLY A 1 218 ? -1.428 8.914 -15.078 1 98.69 218 GLY A CA 1
ATOM 1793 C C . GLY A 1 218 ? -0.501 10 -14.555 1 98.69 218 GLY A C 1
ATOM 1794 O O . GLY A 1 218 ? -0.959 11.023 -14.055 1 98.69 218 GLY A O 1
ATOM 1795 N N . TYR A 1 219 ? 0.798 9.758 -14.719 1 98.69 219 TYR A N 1
ATOM 1796 C CA . TYR A 1 219 ? 1.891 10.555 -14.18 1 98.69 219 TYR A CA 1
ATOM 1797 C C . TYR A 1 219 ? 1.909 11.945 -14.797 1 98.69 219 TYR A C 1
ATOM 1799 O O . TYR A 1 219 ? 2.295 12.922 -14.148 1 98.69 219 TYR A O 1
ATOM 1807 N N . GLU A 1 220 ? 1.472 12.094 -16 1 98.19 220 GLU A N 1
ATOM 1808 C CA . GLU A 1 220 ? 1.555 13.367 -16.719 1 98.19 220 GLU A CA 1
ATOM 1809 C C . GLU A 1 220 ? 0.293 14.203 -16.5 1 98.19 220 GLU A C 1
ATOM 1811 O O . GLU A 1 220 ? 0.182 15.312 -17.016 1 98.19 220 GLU A O 1
ATOM 1816 N N . ARG A 1 221 ? -0.631 13.672 -15.758 1 98.56 221 ARG A N 1
ATOM 1817 C CA . ARG A 1 221 ? -1.895 14.359 -15.523 1 98.56 221 ARG A CA 1
ATOM 1818 C C . ARG A 1 221 ? -2.322 14.25 -14.062 1 98.56 221 ARG A C 1
ATOM 1820 O O . ARG A 1 221 ? -3.469 13.898 -13.773 1 98.56 221 ARG A O 1
ATOM 1827 N N . ILE A 1 222 ? -1.414 14.508 -13.219 1 98.69 222 ILE A N 1
ATOM 1828 C CA . ILE A 1 222 ? -1.621 14.367 -11.781 1 98.69 222 ILE A CA 1
ATOM 1829 C C . ILE A 1 222 ? -2.604 15.43 -11.297 1 98.69 222 ILE A C 1
ATOM 1831 O O . ILE A 1 222 ? -3.553 15.125 -10.57 1 98.69 222 ILE A O 1
ATOM 1835 N N . SER A 1 223 ? -2.414 16.688 -11.711 1 98.56 223 SER A N 1
ATOM 1836 C CA . SER A 1 223 ? -3.277 17.781 -11.281 1 98.56 223 SER A CA 1
ATOM 1837 C C . SER A 1 223 ? -4.703 17.594 -11.789 1 98.56 223 SER A C 1
ATOM 1839 O O . SER A 1 223 ? -5.664 17.859 -11.07 1 98.56 223 SER A O 1
ATOM 1841 N N . GLU A 1 224 ? -4.84 17.125 -13 1 98.75 224 GLU A N 1
ATOM 1842 C CA . GLU A 1 224 ? -6.16 16.891 -13.57 1 98.75 224 GLU A CA 1
ATOM 1843 C C . GLU A 1 224 ? -6.898 15.789 -12.805 1 98.75 224 GLU A C 1
ATOM 1845 O O . GLU A 1 224 ? -8.109 15.875 -12.617 1 98.75 224 GLU A O 1
ATOM 1850 N N . SER A 1 225 ? -6.18 14.766 -12.414 1 98.88 225 SER A N 1
ATOM 1851 C CA . SER A 1 225 ? -6.777 13.711 -11.602 1 98.88 225 SER A CA 1
ATOM 1852 C C . SER A 1 225 ? -7.266 14.258 -10.266 1 98.88 225 SER A C 1
ATOM 1854 O O . SER A 1 225 ? -8.367 13.922 -9.812 1 98.88 225 SER A O 1
ATOM 1856 N N . ALA A 1 226 ? -6.434 15.07 -9.641 1 98.88 226 ALA A N 1
ATOM 1857 C CA . ALA A 1 226 ? -6.812 15.688 -8.367 1 98.88 226 ALA A CA 1
ATOM 1858 C C . ALA A 1 226 ? -8.078 16.516 -8.523 1 98.88 226 ALA A C 1
ATOM 1860 O O . ALA A 1 226 ? -8.984 16.438 -7.684 1 98.88 226 ALA A O 1
ATOM 1861 N N . GLN A 1 227 ? -8.102 17.266 -9.578 1 98.81 227 GLN A N 1
ATOM 1862 C CA . GLN A 1 227 ? -9.258 18.125 -9.844 1 98.81 227 GLN A CA 1
ATOM 1863 C C . GLN A 1 227 ? -10.523 17.281 -10.031 1 98.81 227 GLN A C 1
ATOM 1865 O O . GLN A 1 227 ? -11.57 17.609 -9.469 1 98.81 227 GLN A O 1
ATOM 1870 N N . ALA A 1 228 ? -10.406 16.281 -10.781 1 98.88 228 ALA A N 1
ATOM 1871 C CA . ALA A 1 228 ? -11.562 15.43 -11.047 1 98.88 228 ALA A CA 1
ATOM 1872 C C . ALA A 1 228 ? -12.102 14.812 -9.766 1 98.88 228 ALA A C 1
ATOM 1874 O O . ALA A 1 228 ? -13.312 14.773 -9.539 1 98.88 228 ALA A O 1
ATOM 1875 N N . LEU A 1 229 ? -11.188 14.305 -8.961 1 98.81 229 LEU A N 1
ATOM 187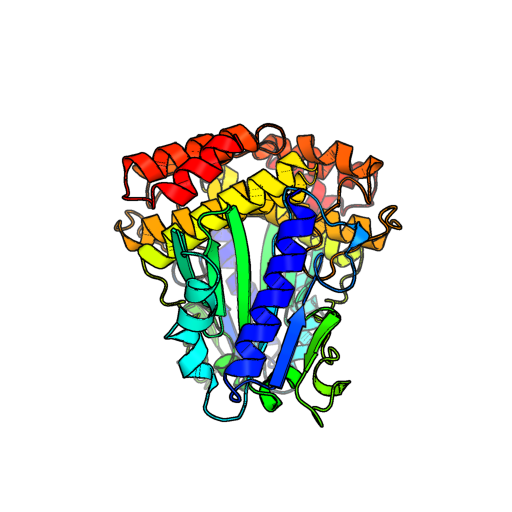6 C CA . LEU A 1 229 ? -11.602 13.688 -7.707 1 98.81 229 LEU A CA 1
ATOM 1877 C C . LEU A 1 229 ? -12.227 14.719 -6.773 1 98.81 229 LEU A C 1
ATOM 1879 O O . LEU A 1 229 ? -13.266 14.461 -6.156 1 98.81 229 LEU A O 1
ATOM 1883 N N . LEU A 1 230 ? -11.617 15.883 -6.68 1 98.81 230 LEU A N 1
ATOM 1884 C CA . LEU A 1 230 ? -12.164 16.953 -5.848 1 98.81 230 LEU A CA 1
ATOM 1885 C C . LEU A 1 230 ? -13.57 17.328 -6.297 1 98.81 230 LEU A C 1
ATOM 1887 O O . LEU A 1 230 ? -14.477 17.469 -5.469 1 98.81 230 LEU A O 1
ATOM 1891 N N . GLU A 1 231 ? -13.766 17.5 -7.566 1 98.62 231 GLU A N 1
ATOM 1892 C CA . GLU A 1 231 ? -15.07 17.875 -8.109 1 98.62 231 GLU A CA 1
ATOM 1893 C C . GLU A 1 231 ? -16.125 16.812 -7.812 1 98.62 231 GLU A C 1
ATOM 1895 O O . GLU A 1 231 ? -17.25 17.125 -7.465 1 98.62 231 GLU A O 1
ATOM 1900 N N . TYR A 1 232 ? -15.734 15.609 -7.961 1 98.69 232 TYR A N 1
ATOM 1901 C CA . TYR A 1 232 ? -16.656 14.523 -7.633 1 98.69 232 TYR A CA 1
ATOM 1902 C C . TYR A 1 232 ? -17.078 14.594 -6.172 1 98.69 232 TYR A C 1
ATOM 1904 O O . TYR A 1 232 ? -18.266 14.508 -5.859 1 98.69 232 TYR A O 1
ATOM 1912 N N . LEU A 1 233 ? -16.125 14.703 -5.289 1 98.56 233 LEU A N 1
ATOM 1913 C CA . LEU A 1 233 ? -16.406 14.719 -3.859 1 98.56 233 LEU A CA 1
ATOM 1914 C C . LEU A 1 233 ? -17.266 15.93 -3.494 1 98.56 233 LEU A C 1
ATOM 1916 O O . LEU A 1 233 ? -18.188 15.82 -2.686 1 98.56 233 LEU A O 1
ATOM 1920 N N . ASP A 1 234 ? -16.906 16.969 -4.121 1 98 234 ASP A N 1
ATOM 1921 C CA . ASP A 1 234 ? -17.656 18.203 -3.852 1 98 234 ASP A CA 1
ATOM 1922 C C . ASP A 1 234 ? -19.109 18.062 -4.289 1 98 234 ASP A C 1
ATOM 1924 O O . ASP A 1 234 ? -20.016 18.625 -3.652 1 98 234 ASP A O 1
ATOM 1928 N N . LYS A 1 235 ? -19.359 17.422 -5.324 1 97.88 235 LYS A N 1
ATOM 1929 C CA . LYS A 1 235 ? -20.703 17.219 -5.859 1 97.88 235 LYS A CA 1
ATOM 1930 C C . LYS A 1 235 ? -21.5 16.266 -4.977 1 97.88 235 LYS A C 1
ATOM 1932 O O . LYS A 1 235 ? -22.719 16.438 -4.801 1 97.88 235 LYS A O 1
ATOM 1937 N N . HIS A 1 236 ? -20.891 15.32 -4.367 1 97.5 236 HIS A N 1
ATOM 1938 C CA . HIS A 1 236 ? -21.625 14.227 -3.748 1 97.5 236 HIS A CA 1
ATOM 1939 C C . HIS A 1 236 ? -21.578 14.328 -2.227 1 97.5 236 HIS A C 1
ATOM 1941 O O . HIS A 1 236 ? -22.391 13.695 -1.539 1 97.5 236 HIS A O 1
ATOM 1947 N N . TYR A 1 237 ? -20.656 15.117 -1.731 1 97.44 237 TYR A N 1
ATOM 1948 C CA . TYR A 1 237 ? -20.5 15.195 -0.284 1 97.44 237 TYR A CA 1
ATOM 1949 C C . TYR A 1 237 ? -20.328 16.641 0.169 1 97.44 237 TYR A C 1
ATOM 1951 O O . TYR A 1 237 ? -20.094 17.531 -0.65 1 97.44 237 TYR A O 1
ATOM 1959 N N . SER A 1 238 ? -20.438 16.797 1.504 1 95.75 238 SER A N 1
ATOM 1960 C CA . SER A 1 238 ? -20.188 18.109 2.117 1 95.75 238 SER A CA 1
ATOM 1961 C C . SER A 1 238 ? -18.75 18.203 2.629 1 95.75 238 SER A C 1
ATOM 1963 O O . SER A 1 238 ? -18.469 17.812 3.758 1 95.75 238 SER A O 1
ATOM 1965 N N . LEU A 1 239 ? -17.953 18.703 1.767 1 96.94 239 LEU A N 1
ATOM 1966 C CA . LEU A 1 239 ? -16.562 18.906 2.162 1 96.94 239 LEU A CA 1
ATOM 1967 C C . LEU A 1 239 ? -16.406 20.188 2.971 1 96.94 239 LEU A C 1
ATOM 1969 O O . LEU A 1 239 ? -17.156 21.141 2.775 1 96.94 239 LEU A O 1
ATOM 1973 N N . ASN A 1 240 ? -15.469 20.156 3.857 1 96.69 240 ASN A N 1
ATOM 1974 C CA . ASN A 1 240 ? -15.109 21.391 4.535 1 96.69 240 ASN A CA 1
ATOM 1975 C C . ASN A 1 240 ? -14.688 22.469 3.545 1 96.69 240 ASN A C 1
ATOM 1977 O O . ASN A 1 240 ? -13.805 22.25 2.719 1 96.69 240 ASN A O 1
ATOM 1981 N N . PRO A 1 241 ? -15.328 23.641 3.607 1 96.69 241 PRO A N 1
ATOM 1982 C CA . PRO A 1 241 ? -15.078 24.656 2.588 1 96.69 241 PRO A CA 1
ATOM 1983 C C . PRO A 1 241 ? -13.648 25.188 2.621 1 96.69 241 PRO A C 1
ATOM 1985 O O . PRO A 1 241 ? -13.102 25.578 1.582 1 96.69 241 PRO A O 1
ATOM 1988 N N . PHE A 1 242 ? -13.062 25.219 3.729 1 97.25 242 PHE A N 1
ATOM 1989 C CA . PHE A 1 242 ? -11.719 25.781 3.85 1 97.25 242 PHE A CA 1
ATOM 1990 C C . PHE A 1 242 ? -10.703 24.906 3.133 1 97.25 242 PHE A C 1
ATOM 1992 O O . PHE A 1 242 ? -9.953 25.391 2.275 1 97.25 242 PHE A O 1
ATOM 1999 N N . ILE A 1 243 ? -10.68 23.641 3.5 1 96.94 243 ILE A N 1
ATOM 2000 C CA . ILE A 1 243 ? -9.703 22.75 2.881 1 96.94 243 ILE A CA 1
ATOM 2001 C C . ILE A 1 243 ? -10 22.609 1.39 1 96.94 243 ILE A C 1
ATOM 2003 O O . ILE A 1 243 ? -9.078 22.484 0.576 1 96.94 243 ILE A O 1
ATOM 2007 N N . LYS A 1 244 ? -11.227 22.625 1.044 1 97.81 244 LYS A N 1
ATOM 2008 C CA . LYS A 1 244 ? -11.609 22.594 -0.366 1 97.81 244 LYS A CA 1
ATOM 2009 C C . LYS A 1 244 ? -10.992 23.766 -1.129 1 97.81 244 LYS A C 1
ATOM 2011 O O . LYS A 1 244 ? -10.43 23.578 -2.211 1 97.81 244 LYS A O 1
ATOM 2016 N N . GLU A 1 245 ? -11.086 24.875 -0.566 1 97.62 245 GLU A N 1
ATOM 2017 C CA . GLU A 1 245 ? -10.531 26.078 -1.196 1 97.62 245 GLU A CA 1
ATOM 2018 C C . GLU A 1 245 ? -9.016 25.984 -1.307 1 97.62 245 GLU A C 1
ATOM 2020 O O . GLU A 1 245 ? -8.438 26.375 -2.324 1 97.62 245 GLU A O 1
ATOM 2025 N N . LYS A 1 246 ? -8.383 25.516 -0.291 1 96.94 246 LYS A N 1
ATOM 2026 C CA . LYS A 1 246 ? -6.93 25.375 -0.318 1 96.94 246 LYS A CA 1
ATOM 2027 C C . LYS A 1 246 ? -6.488 24.406 -1.425 1 96.94 246 LYS A C 1
ATOM 2029 O O . LYS A 1 246 ? -5.5 24.672 -2.115 1 96.94 246 LYS A O 1
ATOM 2034 N N . ILE A 1 247 ? -7.176 23.312 -1.568 1 98.06 247 ILE A N 1
ATOM 2035 C CA . ILE A 1 247 ? -6.883 22.344 -2.629 1 98.06 247 ILE A CA 1
ATOM 2036 C C . ILE A 1 247 ? -7.055 23.016 -3.99 1 98.06 247 ILE A C 1
ATOM 2038 O O . ILE A 1 247 ? -6.191 22.891 -4.863 1 98.06 247 ILE A O 1
ATOM 2042 N N . ARG A 1 248 ? -8.133 23.781 -4.176 1 98 248 ARG A N 1
ATOM 2043 C CA . ARG A 1 248 ? -8.414 24.469 -5.434 1 98 248 ARG A CA 1
ATOM 2044 C C . ARG A 1 248 ? -7.305 25.453 -5.789 1 98 248 ARG A C 1
ATOM 2046 O O . ARG A 1 248 ? -6.93 25.578 -6.957 1 98 248 ARG A O 1
ATOM 2053 N N . ASN A 1 249 ? -6.777 26.062 -4.805 1 96.81 249 ASN A N 1
ATOM 2054 C CA . ASN A 1 249 ? -5.73 27.062 -5.016 1 96.81 249 ASN A CA 1
ATOM 2055 C C . ASN A 1 249 ? -4.434 26.422 -5.492 1 96.81 249 ASN A C 1
ATOM 2057 O O . ASN A 1 249 ? -3.574 27.094 -6.066 1 96.81 249 ASN A O 1
ATOM 2061 N N . LEU A 1 250 ? -4.285 25.172 -5.211 1 96.81 250 LEU A N 1
ATOM 2062 C CA . LEU A 1 250 ? -3.061 24.484 -5.598 1 96.81 250 LEU A CA 1
ATOM 2063 C C . LEU A 1 250 ? -3.178 23.922 -7.008 1 96.81 250 LEU A C 1
ATOM 2065 O O . LEU A 1 250 ? -2.188 23.469 -7.582 1 96.81 250 LEU A O 1
ATOM 2069 N N . LEU A 1 251 ? -4.398 23.875 -7.441 1 96.75 251 LEU A N 1
ATOM 2070 C CA . LEU A 1 251 ? -4.645 23.359 -8.773 1 96.75 251 LEU A CA 1
ATOM 2071 C C . LEU A 1 251 ? -4.352 24.406 -9.844 1 96.75 251 LEU A C 1
ATOM 2073 O O . LEU A 1 251 ? -3.834 24.078 -10.914 1 96.75 251 LEU A O 1
ATOM 2077 N N . MET B 1 1 ? 5.406 37.812 6.809 1 77.44 1 MET B N 1
ATOM 2078 C CA . MET B 1 1 ? 6.191 36.656 7.234 1 77.44 1 MET B CA 1
ATOM 2079 C C . MET B 1 1 ? 6.102 35.531 6.211 1 77.44 1 MET B C 1
ATOM 2081 O O . MET B 1 1 ? 5.023 35.25 5.688 1 77.44 1 MET B O 1
ATOM 2085 N N . ASN B 1 2 ? 7.203 35.125 5.777 1 90.44 2 ASN B N 1
ATOM 2086 C CA . ASN B 1 2 ? 7.184 34.062 4.785 1 90.44 2 ASN B CA 1
ATOM 2087 C C . ASN B 1 2 ? 6.723 32.75 5.398 1 90.44 2 ASN B C 1
ATOM 2089 O O . ASN B 1 2 ? 6.672 32.594 6.621 1 90.44 2 ASN B O 1
ATOM 2093 N N . LYS B 1 3 ? 6.156 31.891 4.676 1 91.81 3 LYS B N 1
ATOM 2094 C CA . LYS B 1 3 ? 5.543 30.641 5.117 1 91.81 3 LYS B CA 1
ATOM 2095 C C . LYS B 1 3 ? 6.496 29.844 5.996 1 91.81 3 LYS B C 1
ATOM 2097 O O . LYS B 1 3 ? 6.09 29.297 7.023 1 91.81 3 LYS B O 1
ATOM 2102 N N . THR B 1 4 ? 7.707 29.812 5.684 1 93.31 4 THR B N 1
ATOM 2103 C CA . THR B 1 4 ? 8.68 29.016 6.43 1 93.31 4 THR B CA 1
ATOM 2104 C C . THR B 1 4 ? 8.891 29.594 7.824 1 93.31 4 THR B C 1
ATOM 2106 O O . THR B 1 4 ? 8.992 28.844 8.805 1 93.31 4 THR B O 1
ATOM 2109 N N . GLU B 1 5 ? 8.984 30.844 7.902 1 94.5 5 GLU B N 1
ATOM 2110 C CA . GLU B 1 5 ? 9.109 31.516 9.195 1 94.5 5 GLU B CA 1
ATOM 2111 C C . GLU B 1 5 ? 7.879 31.266 10.062 1 94.5 5 GLU B C 1
ATOM 2113 O O . GLU B 1 5 ? 7.996 31.047 11.273 1 94.5 5 GLU B O 1
ATOM 2118 N N . LEU B 1 6 ? 6.781 31.328 9.383 1 96.12 6 LEU B N 1
ATOM 2119 C CA . LEU B 1 6 ? 5.527 31.094 10.094 1 96.12 6 LEU B CA 1
ATOM 2120 C C . LEU B 1 6 ? 5.492 29.688 10.68 1 96.12 6 LEU B C 1
ATOM 2122 O O . LEU B 1 6 ? 5.023 29.484 11.797 1 96.12 6 LEU B O 1
ATOM 2126 N N . LEU B 1 7 ? 5.941 28.703 9.977 1 96.25 7 LEU B N 1
ATOM 2127 C CA . LEU B 1 7 ? 5.984 27.328 10.445 1 96.25 7 LEU B CA 1
ATOM 2128 C C . LEU B 1 7 ? 6.848 27.188 11.688 1 96.25 7 LEU B C 1
ATOM 2130 O O . LEU B 1 7 ? 6.441 26.562 12.672 1 96.25 7 LEU B O 1
ATOM 2134 N N . LEU B 1 8 ? 7.98 27.797 11.633 1 95.31 8 LEU B N 1
ATOM 2135 C CA . LEU B 1 8 ? 8.914 27.719 12.758 1 95.31 8 LEU B CA 1
ATOM 2136 C C . LEU B 1 8 ? 8.367 28.453 13.969 1 95.31 8 LEU B C 1
ATOM 2138 O O . LEU B 1 8 ? 8.5 27.984 15.102 1 95.31 8 LEU B O 1
ATOM 2142 N N . GLN B 1 9 ? 7.789 29.531 13.688 1 96.69 9 GLN B N 1
ATOM 2143 C CA . GLN B 1 9 ? 7.152 30.281 14.766 1 96.69 9 GLN B CA 1
ATOM 2144 C C . GLN B 1 9 ? 6.039 29.469 15.414 1 96.69 9 GLN B C 1
ATOM 2146 O O . GLN B 1 9 ? 5.91 29.453 16.641 1 96.69 9 GLN B O 1
ATOM 2151 N N . ARG B 1 10 ? 5.215 28.812 14.602 1 97.69 10 ARG B N 1
ATOM 2152 C CA . ARG B 1 10 ? 4.121 28 15.117 1 97.69 10 ARG B CA 1
ATOM 2153 C C . ARG B 1 10 ? 4.645 26.859 15.984 1 97.69 10 ARG B C 1
ATOM 2155 O O . ARG B 1 10 ? 4.066 26.547 17.031 1 97.69 10 ARG B O 1
ATOM 2162 N N . LEU B 1 11 ? 5.711 26.297 15.562 1 97.12 11 LEU B N 1
ATOM 2163 C CA . LEU B 1 11 ? 6.328 25.219 16.344 1 97.12 11 LEU B CA 1
ATOM 2164 C C . LEU B 1 11 ? 6.766 25.734 17.703 1 97.12 11 LEU B C 1
ATOM 2166 O O . LEU B 1 11 ? 6.543 25.062 18.719 1 97.12 11 LEU B O 1
ATOM 2170 N N . ASP B 1 12 ? 7.344 26.906 17.734 1 97.12 12 ASP B N 1
ATOM 2171 C CA . ASP B 1 12 ? 7.754 27.516 19 1 97.12 12 ASP B CA 1
ATOM 2172 C C . ASP B 1 12 ? 6.551 27.797 19.891 1 97.12 12 ASP B C 1
ATOM 2174 O O . ASP B 1 12 ? 6.598 27.578 21.109 1 97.12 12 ASP B O 1
ATOM 2178 N N . GLU B 1 13 ? 5.547 28.266 19.281 1 98.31 13 GLU B N 1
ATOM 2179 C CA . GLU B 1 13 ? 4.316 28.547 20 1 98.31 13 GLU B CA 1
ATOM 2180 C C . GLU B 1 13 ? 3.723 27.281 20.609 1 98.31 13 GLU B C 1
ATOM 2182 O O . GLU B 1 13 ? 3.23 27.297 21.734 1 98.31 13 GLU B O 1
ATOM 2187 N N . ILE B 1 14 ? 3.729 26.234 19.859 1 98.44 14 ILE B N 1
ATOM 2188 C CA . ILE B 1 14 ? 3.246 24.953 20.359 1 98.44 14 ILE B CA 1
ATOM 2189 C C . ILE B 1 14 ? 4.09 24.5 21.547 1 98.44 14 ILE B C 1
ATOM 2191 O O . ILE B 1 14 ? 3.549 24.062 22.562 1 98.44 14 ILE B O 1
ATOM 2195 N N . GLY B 1 15 ? 5.375 24.625 21.438 1 98.06 15 GLY B N 1
ATOM 2196 C CA . GLY B 1 15 ? 6.258 24.312 22.547 1 98.06 15 GLY B CA 1
ATOM 2197 C C . GLY B 1 15 ? 5.91 25.078 23.812 1 98.06 15 GLY B C 1
ATOM 2198 O O . GLY B 1 15 ? 5.871 24.5 24.906 1 98.06 15 GLY B O 1
ATOM 2199 N N . GLN B 1 16 ? 5.68 26.328 23.625 1 97.94 16 GLN B N 1
ATOM 2200 C CA . GLN B 1 16 ? 5.332 27.172 24.766 1 97.94 16 GLN B CA 1
ATOM 2201 C C . GLN B 1 16 ? 4.004 26.75 25.391 1 97.94 16 GLN B C 1
ATOM 2203 O O . GLN B 1 16 ? 3.857 26.719 26.609 1 97.94 16 GLN B O 1
ATOM 2208 N N . SER B 1 17 ? 3.057 26.5 24.516 1 97.81 17 SER B N 1
ATOM 2209 C CA . SER B 1 17 ? 1.759 26.016 24.984 1 97.81 17 SER B CA 1
ATOM 2210 C C . SER B 1 17 ? 1.905 24.75 25.828 1 97.81 17 SER B C 1
ATOM 2212 O O . SER B 1 17 ? 1.276 24.609 26.875 1 97.81 17 SER B O 1
ATOM 2214 N N . LEU B 1 18 ? 2.691 23.828 25.391 1 98.12 18 LEU B N 1
ATOM 2215 C CA . LEU B 1 18 ? 2.932 22.578 26.094 1 98.12 18 LEU B CA 1
ATOM 2216 C C . LEU B 1 18 ? 3.627 22.828 27.422 1 98.12 18 LEU B C 1
ATOM 2218 O O . LEU B 1 18 ? 3.25 22.25 28.453 1 98.12 18 LEU B O 1
ATOM 2222 N N . LYS B 1 19 ? 4.594 23.688 27.422 1 97.31 19 LYS B N 1
ATOM 2223 C CA . LYS B 1 19 ? 5.309 24.078 28.641 1 97.31 19 LYS B CA 1
ATOM 2224 C C . LYS B 1 19 ? 4.352 24.641 29.688 1 97.31 19 LYS B C 1
ATOM 2226 O O . LYS B 1 19 ? 4.379 24.234 30.844 1 97.31 19 LYS B O 1
ATOM 2231 N N . ASP B 1 20 ? 3.496 25.438 29.234 1 97 20 ASP B N 1
ATOM 2232 C CA . ASP B 1 20 ? 2.592 26.156 30.125 1 97 20 ASP B CA 1
ATOM 2233 C C . ASP B 1 20 ? 1.559 25.219 30.75 1 97 20 ASP B C 1
ATOM 2235 O O . ASP B 1 20 ? 1.021 25.484 31.812 1 97 20 ASP B O 1
ATOM 2239 N N . SER B 1 21 ? 1.268 24.156 30.062 1 96.06 21 SER B N 1
ATOM 2240 C CA . SER B 1 21 ? 0.26 23.219 30.547 1 96.06 21 SER B CA 1
ATOM 2241 C C . SER B 1 21 ? 0.759 22.453 31.766 1 96.06 21 SER B C 1
ATOM 2243 O O . SER B 1 21 ? -0.04 21.938 32.562 1 96.06 21 SER B O 1
ATOM 2245 N N . LYS B 1 22 ? 2.088 22.234 31.922 1 96.31 22 LYS B N 1
ATOM 2246 C CA . LYS B 1 22 ? 2.75 21.453 32.969 1 96.31 22 LYS B CA 1
ATOM 2247 C C . LYS B 1 22 ? 2.354 19.984 32.906 1 96.31 22 LYS B C 1
ATOM 2249 O O . LYS B 1 22 ? 2.506 19.25 33.875 1 96.31 22 LYS B O 1
ATOM 2254 N N . GLN B 1 23 ? 1.785 19.625 31.766 1 97.88 23 GLN B N 1
ATOM 2255 C CA . GLN B 1 23 ? 1.321 18.266 31.578 1 97.88 23 GLN B CA 1
ATOM 2256 C C . GLN B 1 23 ? 2.152 17.531 30.531 1 97.88 23 GLN B C 1
ATOM 2258 O O . GLN B 1 23 ? 2.047 16.312 30.375 1 97.88 23 GLN B O 1
ATOM 2263 N N . ALA B 1 24 ? 2.939 18.281 29.828 1 98.12 24 ALA B N 1
ATOM 2264 C CA . ALA B 1 24 ? 3.752 17.75 28.734 1 98.12 24 ALA B CA 1
ATOM 2265 C C . ALA B 1 24 ? 5.215 17.625 29.156 1 98.12 24 ALA B C 1
ATOM 2267 O O . ALA B 1 24 ? 5.629 18.203 30.156 1 98.12 24 ALA B O 1
ATOM 2268 N N . LEU B 1 25 ? 5.953 16.828 28.375 1 98.31 25 LEU B N 1
ATOM 2269 C CA . LEU B 1 25 ? 7.355 16.578 28.703 1 98.31 25 LEU B CA 1
ATOM 2270 C C . LEU B 1 25 ? 8.266 17.094 27.594 1 98.31 25 LEU B C 1
ATOM 2272 O O . LEU B 1 25 ? 9.375 17.547 27.859 1 98.31 25 LEU B O 1
ATOM 2276 N N . ALA B 1 26 ? 7.793 16.906 26.375 1 98.38 26 ALA B N 1
ATOM 2277 C CA . ALA B 1 26 ? 8.664 17.328 25.281 1 98.38 26 ALA B CA 1
ATOM 2278 C C . ALA B 1 26 ? 7.879 17.484 23.984 1 98.38 26 ALA B C 1
ATOM 2280 O O . ALA B 1 26 ? 6.789 16.922 23.844 1 98.38 26 ALA B O 1
ATOM 2281 N N . LEU B 1 27 ? 8.367 18.312 23.109 1 98.44 27 LEU B N 1
ATOM 2282 C CA . LEU B 1 27 ? 7.922 18.484 21.734 1 98.44 27 LEU B CA 1
ATOM 2283 C C . LEU B 1 27 ? 9.016 18.078 20.75 1 98.44 27 LEU B C 1
ATOM 2285 O O . LEU B 1 27 ? 10.086 18.688 20.719 1 98.44 27 LEU B O 1
ATOM 2289 N N . LEU B 1 28 ? 8.727 17 19.984 1 97.69 28 LEU B N 1
ATOM 2290 C CA . LEU B 1 28 ? 9.695 16.484 19.016 1 97.69 28 LEU B CA 1
ATOM 2291 C C . LEU B 1 28 ? 9.25 16.781 17.594 1 97.69 28 LEU B C 1
ATOM 2293 O O . LEU B 1 28 ? 8.258 16.219 17.125 1 97.69 28 LEU B O 1
ATOM 2297 N N . ALA B 1 29 ? 9.961 17.641 16.953 1 96.94 29 ALA B N 1
ATOM 2298 C CA . ALA B 1 29 ? 9.68 17.969 15.547 1 96.94 29 ALA B CA 1
ATOM 2299 C C . ALA B 1 29 ? 10.32 16.938 14.617 1 96.94 29 ALA B C 1
ATOM 2301 O O . ALA B 1 29 ? 11.469 16.547 14.805 1 96.94 29 ALA B O 1
ATOM 2302 N N . LEU B 1 30 ? 9.562 16.562 13.602 1 93.38 30 LEU B N 1
ATOM 2303 C CA . LEU B 1 30 ? 10.023 15.547 12.664 1 93.38 30 LEU B CA 1
ATOM 2304 C C . LEU B 1 30 ? 10.148 16.125 11.258 1 93.38 30 LEU B C 1
ATOM 2306 O O . LEU B 1 30 ? 9.633 17.219 10.977 1 93.38 30 LEU B O 1
ATOM 2310 N N . GLY B 1 31 ? 10.891 15.445 10.391 1 88.5 31 GLY B N 1
ATOM 2311 C CA . GLY B 1 31 ? 10.969 15.797 8.984 1 88.5 31 GLY B CA 1
ATOM 2312 C C . GLY B 1 31 ? 11.586 17.172 8.75 1 88.5 31 GLY B C 1
ATOM 2313 O O . GLY B 1 31 ? 12.633 17.484 9.32 1 88.5 31 GLY B O 1
ATOM 2314 N N . SER B 1 32 ? 10.906 17.953 7.879 1 86.81 32 SER B N 1
ATOM 2315 C CA . SER B 1 32 ? 11.438 19.219 7.406 1 86.81 32 SER B CA 1
ATOM 2316 C C . SER B 1 32 ? 11.477 20.25 8.531 1 86.81 32 SER B C 1
ATOM 2318 O O . SER B 1 32 ? 12.289 21.188 8.492 1 86.81 32 SER B O 1
ATOM 2320 N N . CYS B 1 33 ? 10.664 20.094 9.469 1 87.81 33 CYS B N 1
ATOM 2321 C CA . CYS B 1 33 ? 10.664 21.062 10.562 1 87.81 33 CYS B CA 1
ATOM 2322 C C . CYS B 1 33 ? 11.562 20.578 11.703 1 87.81 33 CYS B C 1
ATOM 2324 O O . CYS B 1 33 ? 11.781 21.312 12.672 1 87.81 33 CYS B O 1
ATOM 2326 N N . GLY B 1 34 ? 12.062 19.422 11.5 1 89.94 34 GLY B N 1
ATOM 2327 C CA . GLY B 1 34 ? 13.008 18.891 12.477 1 89.94 34 GLY B CA 1
ATOM 2328 C C . GLY B 1 34 ? 14.453 19.062 12.062 1 89.94 34 GLY B C 1
ATOM 2329 O O . GLY B 1 34 ? 14.953 20.188 12.008 1 89.94 34 GLY B O 1
ATOM 2330 N N . THR B 1 35 ? 15.086 17.984 11.656 1 85 35 THR B N 1
ATOM 2331 C CA . THR B 1 35 ? 16.516 18 11.391 1 85 35 THR B CA 1
ATOM 2332 C C . THR B 1 35 ? 16.797 18.438 9.961 1 85 35 THR B C 1
ATOM 2334 O O . THR B 1 35 ? 17.938 18.797 9.617 1 85 35 THR B O 1
ATOM 2337 N N . GLU B 1 36 ? 15.797 18.5 9.133 1 86.75 36 GLU B N 1
ATOM 2338 C CA . GLU B 1 36 ? 16 18.797 7.719 1 86.75 36 GLU B CA 1
ATOM 2339 C C . GLU B 1 36 ? 15.445 20.156 7.34 1 86.75 36 GLU B C 1
ATOM 2341 O O . GLU B 1 36 ? 14.742 20.297 6.34 1 86.75 36 GLU B O 1
ATOM 2346 N N . ARG B 1 37 ? 15.711 21.156 8.062 1 87.69 37 ARG B N 1
ATOM 2347 C CA . ARG B 1 37 ? 15.117 22.469 7.895 1 87.69 37 ARG B CA 1
ATOM 2348 C C . ARG B 1 37 ? 15.508 23.078 6.551 1 87.69 37 ARG B C 1
ATOM 2350 O O . ARG B 1 37 ? 14.828 23.969 6.043 1 87.69 37 ARG B O 1
ATOM 2357 N N . GLU B 1 38 ? 16.562 22.578 5.957 1 86.81 38 GLU B N 1
ATOM 2358 C CA . GLU B 1 38 ? 17 23.094 4.66 1 86.81 38 GLU B CA 1
ATOM 2359 C C . GLU B 1 38 ? 15.984 22.781 3.566 1 86.81 38 GLU B C 1
ATOM 2361 O O . GLU B 1 38 ? 15.992 23.422 2.512 1 86.81 38 GLU B O 1
ATOM 2366 N N . ARG B 1 39 ? 15.125 21.922 3.865 1 87.44 39 ARG B N 1
ATOM 2367 C CA . ARG B 1 39 ? 14.141 21.516 2.871 1 87.44 39 ARG B CA 1
ATOM 2368 C C . ARG B 1 39 ? 12.844 22.297 3.014 1 87.44 39 ARG B C 1
ATOM 2370 O O . ARG B 1 39 ? 11.93 22.156 2.201 1 87.44 39 ARG B O 1
ATOM 2377 N N . LEU B 1 40 ? 12.828 23.094 3.975 1 91.69 40 LEU B N 1
ATOM 2378 C CA . LEU B 1 40 ? 11.586 23.828 4.23 1 91.69 40 LEU B CA 1
ATOM 2379 C C . LEU B 1 40 ? 11.25 24.734 3.059 1 91.69 40 LEU B C 1
ATOM 2381 O O . LEU B 1 40 ? 12.117 25.422 2.525 1 91.69 40 LEU B O 1
ATOM 2385 N N . ASP B 1 41 ? 9.984 24.719 2.648 1 93 41 ASP B N 1
ATOM 2386 C CA . ASP B 1 41 ? 9.477 25.609 1.609 1 93 41 ASP B CA 1
ATOM 2387 C C . ASP B 1 41 ? 8 25.922 1.836 1 93 41 ASP B C 1
ATOM 2389 O O . ASP B 1 41 ? 7.461 25.656 2.912 1 93 41 ASP B O 1
ATOM 2393 N N . GLN B 1 42 ? 7.379 26.531 0.882 1 92.81 42 GLN B N 1
ATOM 2394 C CA . GLN B 1 42 ? 6.023 27.047 1.05 1 92.81 42 GLN B CA 1
ATOM 2395 C C . GLN B 1 42 ? 5.004 25.922 1.091 1 92.81 42 GLN B C 1
ATOM 2397 O O . GLN B 1 42 ? 3.844 26.125 1.456 1 92.81 42 GLN B O 1
ATOM 2402 N N . TYR B 1 43 ? 5.355 24.656 0.767 1 93.56 43 TYR B N 1
ATOM 2403 C CA . TYR B 1 43 ? 4.434 23.531 0.745 1 93.56 43 TYR B CA 1
ATOM 2404 C C . TYR B 1 43 ? 4.66 22.609 1.941 1 93.56 43 TYR B C 1
ATOM 2406 O O . TYR B 1 43 ? 3.99 21.594 2.084 1 93.56 43 TYR B O 1
ATOM 2414 N N . SER B 1 44 ? 5.562 23.016 2.816 1 94 44 SER B N 1
ATOM 2415 C CA . SER B 1 44 ? 5.922 22.203 3.965 1 94 44 SER B CA 1
ATOM 2416 C C . SER B 1 44 ? 4.828 22.219 5.027 1 94 44 SER B C 1
ATOM 2418 O O . SER B 1 44 ? 4.078 23.203 5.133 1 94 44 SER B O 1
ATOM 2420 N N . ASP B 1 45 ? 4.742 21.094 5.738 1 94.56 45 ASP B N 1
ATOM 2421 C CA . ASP B 1 45 ? 3.848 20.969 6.887 1 94.56 45 ASP B CA 1
ATOM 2422 C C . ASP B 1 45 ? 4.629 20.734 8.172 1 94.56 45 ASP B C 1
ATOM 2424 O O . ASP B 1 45 ? 5.859 20.656 8.148 1 94.56 45 ASP B O 1
ATOM 2428 N N . LEU B 1 46 ? 3.91 20.781 9.25 1 96.12 46 LEU B N 1
ATOM 2429 C CA . LEU B 1 46 ? 4.512 20.484 10.547 1 96.12 46 LEU B CA 1
ATOM 2430 C C . LEU B 1 46 ? 4.199 19.047 10.969 1 96.12 46 LEU B C 1
ATOM 2432 O O . LEU B 1 46 ? 3.031 18.672 11.078 1 96.12 46 LEU B O 1
ATOM 2436 N N . ASP B 1 47 ? 5.215 18.266 11.141 1 95.69 47 ASP B N 1
ATOM 2437 C CA . ASP B 1 47 ? 5.113 16.922 11.711 1 95.69 47 ASP B CA 1
ATOM 2438 C C . ASP B 1 47 ? 5.801 16.844 13.07 1 95.69 47 ASP B C 1
ATOM 2440 O O . ASP B 1 47 ? 6.996 17.125 13.18 1 95.69 47 ASP B O 1
ATOM 2444 N N . PHE B 1 48 ? 5.012 16.422 14.094 1 97.81 48 PHE B N 1
ATOM 2445 C CA . PHE B 1 48 ? 5.668 16.422 15.398 1 97.81 48 PHE B CA 1
ATOM 2446 C C . PHE B 1 48 ? 4.992 15.43 16.344 1 97.81 48 PHE B C 1
ATOM 2448 O O . PHE B 1 48 ? 3.84 15.047 16.125 1 97.81 48 PHE B O 1
ATOM 2455 N N . PHE B 1 49 ? 5.738 15.031 17.312 1 97.88 49 PHE B N 1
ATOM 2456 C CA . PHE B 1 49 ? 5.234 14.258 18.438 1 97.88 49 PHE B CA 1
ATOM 2457 C C . PHE B 1 49 ? 5.145 15.117 19.688 1 97.88 49 PHE B C 1
ATOM 2459 O O . PHE B 1 49 ? 6.035 15.93 19.953 1 97.88 49 PHE B O 1
ATOM 2466 N N . VAL B 1 50 ? 4.102 14.898 20.359 1 98.5 50 VAL B N 1
ATOM 2467 C CA . VAL B 1 50 ? 3.971 15.453 21.703 1 98.5 50 VAL B CA 1
ATOM 2468 C C . VAL B 1 50 ? 4.137 14.344 22.734 1 98.5 50 VAL B C 1
ATOM 2470 O O . VAL B 1 50 ? 3.402 13.352 22.719 1 98.5 50 VAL B O 1
ATOM 2473 N N . ILE B 1 51 ? 5.117 14.492 23.562 1 98.31 51 ILE B N 1
ATOM 2474 C CA . ILE B 1 51 ? 5.316 13.555 24.656 1 98.31 51 ILE B CA 1
ATOM 2475 C C . ILE B 1 51 ? 4.715 14.133 25.938 1 98.31 51 ILE B C 1
ATOM 2477 O O . ILE B 1 51 ? 5.094 15.227 26.375 1 98.31 51 ILE B O 1
ATOM 2481 N N . VAL B 1 52 ? 3.852 13.383 26.547 1 98.5 52 VAL B N 1
ATOM 2482 C CA . VAL B 1 52 ? 3.125 13.906 27.703 1 98.5 52 VAL B CA 1
ATOM 2483 C C . VAL B 1 52 ? 3.395 13.031 28.922 1 98.5 52 VAL B C 1
ATOM 2485 O O . VAL B 1 52 ? 3.934 11.93 28.797 1 98.5 52 VAL B O 1
ATOM 2488 N N . LYS B 1 53 ? 3.045 13.602 30.125 1 97.81 53 LYS B N 1
ATOM 2489 C CA . LYS B 1 53 ? 3.105 12.836 31.359 1 97.81 53 LYS B CA 1
ATOM 2490 C C . LYS B 1 53 ? 2.088 11.695 31.359 1 97.81 53 LYS B C 1
ATOM 2492 O O . LYS B 1 53 ? 1.08 11.766 30.641 1 97.81 53 LYS B O 1
ATOM 2497 N N . ASP B 1 54 ? 2.391 10.664 32.156 1 97.62 54 ASP B N 1
ATOM 2498 C CA . ASP B 1 54 ? 1.51 9.5 32.25 1 97.62 54 ASP B CA 1
ATOM 2499 C C . ASP B 1 54 ? 0.082 9.922 32.594 1 97.62 54 ASP B C 1
ATOM 2501 O O . ASP B 1 54 ? -0.134 10.703 33.531 1 97.62 54 ASP B O 1
ATOM 2505 N N . GLY B 1 55 ? -0.868 9.438 31.781 1 97.56 55 GLY B N 1
ATOM 2506 C CA . GLY B 1 55 ? -2.273 9.68 32.062 1 97.56 55 GLY B CA 1
ATOM 2507 C C . GLY B 1 55 ? -2.852 10.852 31.297 1 97.56 55 GLY B C 1
ATOM 2508 O O . GLY B 1 55 ? -4.062 11.078 31.312 1 97.56 55 GLY B O 1
ATOM 2509 N N . TYR B 1 56 ? -2.066 11.617 30.547 1 98.12 56 TYR B N 1
ATOM 2510 C CA . TYR B 1 56 ? -2.551 12.844 29.922 1 98.12 56 TYR B CA 1
ATOM 2511 C C . TYR B 1 56 ? -2.719 12.664 28.422 1 98.12 56 TYR B C 1
ATOM 2513 O O . TYR B 1 56 ? -3.174 13.57 27.719 1 98.12 56 TYR B O 1
ATOM 2521 N N . LYS B 1 57 ? -2.375 11.547 27.875 1 98.12 57 LYS B N 1
ATOM 2522 C CA . LYS B 1 57 ? -2.406 11.328 26.422 1 98.12 57 LYS B CA 1
ATOM 2523 C C . LYS B 1 57 ? -3.789 11.633 25.859 1 98.12 57 LYS B C 1
ATOM 2525 O O . LYS B 1 57 ? -3.924 12.438 24.938 1 98.12 57 LYS B O 1
ATOM 2530 N N . GLN B 1 58 ? -4.836 11.078 26.422 1 97.88 58 GLN B N 1
ATOM 2531 C CA . GLN B 1 58 ? -6.191 11.211 25.891 1 97.88 58 GLN B CA 1
ATOM 2532 C C . GLN B 1 58 ? -6.688 12.648 26 1 97.88 58 GLN B C 1
ATOM 2534 O O . GLN B 1 58 ? -7.441 13.117 25.141 1 97.88 58 GLN B O 1
ATOM 2539 N N . THR B 1 59 ? -6.238 13.359 26.984 1 97.56 59 THR B N 1
ATOM 2540 C CA . THR B 1 59 ? -6.613 14.758 27.141 1 97.56 59 THR B CA 1
ATOM 2541 C C . THR B 1 59 ? -6.188 15.578 25.922 1 97.56 59 THR B C 1
ATOM 2543 O O . THR B 1 59 ? -6.973 16.359 25.391 1 97.56 59 THR B O 1
ATOM 2546 N N . TYR B 1 60 ? -5 15.32 25.422 1 98.31 60 TYR B N 1
ATOM 2547 C CA . TYR B 1 60 ? -4.441 16.109 24.328 1 98.31 60 TYR B CA 1
ATOM 2548 C C . TYR B 1 60 ? -5.023 15.68 22.984 1 98.31 60 TYR B C 1
ATOM 2550 O O . TYR B 1 60 ? -4.996 16.438 22.016 1 98.31 60 TYR B O 1
ATOM 2558 N N . ILE B 1 61 ? -5.469 14.461 22.938 1 98.12 61 ILE B N 1
ATOM 2559 C CA . ILE B 1 61 ? -6.051 13.953 21.703 1 98.12 61 ILE B CA 1
ATOM 2560 C C . ILE B 1 61 ? -7.512 14.398 21.609 1 98.12 61 ILE B C 1
ATOM 2562 O O . ILE B 1 61 ? -7.973 14.789 20.531 1 98.12 61 ILE B O 1
ATOM 2566 N N . GLN B 1 62 ? -8.219 14.477 22.688 1 97.31 62 GLN B N 1
ATOM 2567 C CA . GLN B 1 62 ? -9.656 14.727 22.688 1 97.31 62 GLN B CA 1
ATOM 2568 C C . GLN B 1 62 ? -9.961 16.219 22.703 1 97.31 62 GLN B C 1
ATOM 2570 O O . GLN B 1 62 ? -11.008 16.656 22.219 1 97.31 62 GLN B O 1
ATOM 2575 N N . ASP B 1 63 ? -9.086 16.969 23.266 1 97.81 63 ASP B N 1
ATOM 2576 C CA . ASP B 1 63 ? -9.258 18.422 23.359 1 97.81 63 ASP B CA 1
ATOM 2577 C C . ASP B 1 63 ? -8.086 19.156 22.719 1 97.81 63 ASP B C 1
ATOM 2579 O O . ASP B 1 63 ? -6.984 19.188 23.266 1 97.81 63 ASP B O 1
ATOM 2583 N N . LEU B 1 64 ? -8.352 19.875 21.578 1 98.12 64 LEU B N 1
ATOM 2584 C CA . LEU B 1 64 ? -7.293 20.516 20.797 1 98.12 64 LEU B CA 1
ATOM 2585 C C . LEU B 1 64 ? -7.156 21.984 21.172 1 98.12 64 LEU B C 1
ATOM 2587 O O . LEU B 1 64 ? -6.594 22.766 20.422 1 98.12 64 LEU B O 1
ATOM 2591 N N . THR B 1 65 ? -7.609 22.359 22.312 1 97.62 65 THR B N 1
ATOM 2592 C CA . THR B 1 65 ? -7.551 23.75 22.734 1 97.62 65 THR B CA 1
ATOM 2593 C C . THR B 1 65 ? -6.102 24.219 22.828 1 97.62 65 THR B C 1
ATOM 2595 O O . THR B 1 65 ? -5.809 25.391 22.547 1 97.62 65 THR B O 1
ATOM 2598 N N . TRP B 1 66 ? -5.203 23.25 23.125 1 97.62 66 TRP B N 1
ATOM 2599 C CA . TRP B 1 66 ? -3.789 23.594 23.219 1 97.62 66 TRP B CA 1
ATOM 2600 C C . TRP B 1 66 ? -3.244 24.031 21.875 1 97.62 66 TRP B C 1
ATOM 2602 O O . TRP B 1 66 ? -2.201 24.688 21.797 1 97.62 66 TRP B O 1
ATOM 2612 N N . LEU B 1 67 ? -3.912 23.766 20.812 1 98.06 67 LEU B N 1
ATOM 2613 C CA . LEU B 1 67 ? -3.574 24.219 19.469 1 98.06 67 LEU B CA 1
ATOM 2614 C C . LEU B 1 67 ? -4.457 25.391 19.047 1 98.06 67 LEU B C 1
ATOM 2616 O O . LEU B 1 67 ? -3.959 26.406 18.547 1 98.06 67 LEU B O 1
ATOM 2620 N N . SER B 1 68 ? -5.77 25.359 19.328 1 97.69 68 SER B N 1
ATOM 2621 C CA . SER B 1 68 ? -6.73 26.328 18.812 1 97.69 68 SER B CA 1
ATOM 2622 C C . SER B 1 68 ? -6.551 27.688 19.469 1 97.69 68 SER B C 1
ATOM 2624 O O . SER B 1 68 ? -6.965 28.703 18.922 1 97.69 68 SER B O 1
ATOM 2626 N N . LYS B 1 69 ? -5.973 27.734 20.625 1 97.25 69 LYS B N 1
ATOM 2627 C CA . LYS B 1 69 ? -5.684 29 21.297 1 97.25 69 LYS B CA 1
ATOM 2628 C C . LYS B 1 69 ? -4.57 29.75 20.594 1 97.25 69 LYS B C 1
ATOM 2630 O O . LYS B 1 69 ? -4.461 30.984 20.734 1 97.25 69 LYS B O 1
ATOM 2635 N N . LEU B 1 70 ? -3.723 29.062 19.906 1 97.75 70 LEU B N 1
ATOM 2636 C CA . LEU B 1 70 ? -2.639 29.688 19.156 1 97.75 70 LEU B CA 1
ATOM 2637 C C . LEU B 1 70 ? -3.162 30.344 17.891 1 97.75 70 LEU B C 1
ATOM 2639 O O . LEU B 1 70 ? -2.783 31.469 17.562 1 97.75 70 LEU B O 1
ATOM 2643 N N . GLU B 1 71 ? -3.928 29.656 17.141 1 97.62 71 GLU B N 1
ATOM 2644 C CA . GLU B 1 71 ? -4.562 30.016 15.883 1 97.62 71 GLU B CA 1
ATOM 2645 C C . GLU B 1 71 ? -5.824 29.188 15.641 1 97.62 71 GLU B C 1
ATOM 2647 O O . GLU B 1 71 ? -5.84 27.984 15.898 1 97.62 71 GLU B O 1
ATOM 2652 N N . PRO B 1 72 ? -6.887 29.875 15.211 1 98.06 72 PRO B N 1
ATOM 2653 C CA . PRO B 1 72 ? -8.117 29.109 14.953 1 98.06 72 PRO B CA 1
ATOM 2654 C C . PRO B 1 72 ? -7.898 27.938 13.992 1 98.06 72 PRO B C 1
ATOM 2656 O O . PRO B 1 72 ? -7.156 28.062 13.016 1 98.06 72 PRO B O 1
ATOM 2659 N N . ILE B 1 73 ? -8.547 26.812 14.344 1 98.19 73 ILE B N 1
ATOM 2660 C CA . ILE B 1 73 ? -8.469 25.609 13.523 1 98.19 73 ILE B CA 1
ATOM 2661 C C . ILE B 1 73 ? -9.594 25.609 12.492 1 98.19 73 ILE B C 1
ATOM 2663 O O . ILE B 1 73 ? -10.773 25.672 12.852 1 98.19 73 ILE B O 1
ATOM 2667 N N . ALA B 1 74 ? -9.242 25.5 11.219 1 97.81 74 ALA B N 1
ATOM 2668 C CA . ALA B 1 74 ? -10.219 25.531 10.133 1 97.81 74 ALA B CA 1
ATOM 2669 C C . ALA B 1 74 ? -10.734 24.141 9.797 1 97.81 74 ALA B C 1
ATOM 2671 O O . ALA B 1 74 ? -11.875 23.984 9.359 1 97.81 74 ALA B O 1
ATOM 2672 N N . PHE B 1 75 ? -9.898 23.156 9.969 1 97.38 75 PHE B N 1
ATOM 2673 C CA . PHE B 1 75 ? -10.195 21.781 9.594 1 97.38 75 PHE B CA 1
ATOM 2674 C C . PHE B 1 75 ? -9.328 20.797 10.383 1 97.38 75 PHE B C 1
ATOM 2676 O O . PHE B 1 75 ? -8.141 21.047 10.586 1 97.38 75 PHE B O 1
ATOM 2683 N N . HIS B 1 76 ? -9.953 19.766 10.984 1 97.19 76 HIS B N 1
ATOM 2684 C CA . HIS B 1 76 ? -9.18 18.734 11.664 1 97.19 76 HIS B CA 1
ATOM 2685 C C . HIS B 1 76 ? -9.969 17.438 11.766 1 97.19 76 HIS B C 1
ATOM 2687 O O . HIS B 1 76 ? -11.188 17.422 11.609 1 97.19 76 HIS B O 1
ATOM 2693 N N . TYR B 1 77 ? -9.273 16.344 11.938 1 96.12 77 TYR B N 1
ATOM 2694 C CA . TYR B 1 77 ? -9.852 15.062 12.297 1 96.12 77 TYR B CA 1
ATOM 2695 C C . TYR B 1 77 ? -8.797 14.156 12.93 1 96.12 77 TYR B C 1
ATOM 2697 O O . TYR B 1 77 ? -7.594 14.344 12.719 1 96.12 77 TYR B O 1
ATOM 2705 N N . GLN B 1 78 ? -9.227 13.234 13.703 1 96.5 78 GLN B N 1
ATOM 2706 C CA . GLN B 1 78 ? -8.328 12.266 14.305 1 96.5 78 GLN B CA 1
ATOM 2707 C C . GLN B 1 78 ? -7.961 11.156 13.32 1 96.5 78 GLN B C 1
ATOM 2709 O O . GLN B 1 78 ? -8.672 10.156 13.211 1 96.5 78 GLN B O 1
ATOM 2714 N N . ASN B 1 79 ? -6.844 11.266 12.727 1 95.31 79 ASN B N 1
ATOM 2715 C CA . ASN B 1 79 ? -6.504 10.375 11.625 1 95.31 79 ASN B CA 1
ATOM 2716 C C . ASN B 1 79 ? -5.941 9.047 12.133 1 95.31 79 ASN B C 1
ATOM 2718 O O . ASN B 1 79 ? -6.004 8.039 11.43 1 95.31 79 ASN B O 1
ATOM 2722 N N . THR B 1 80 ? -5.328 9.016 13.281 1 94.62 80 THR B N 1
ATOM 2723 C CA . THR B 1 80 ? -4.895 7.797 13.953 1 94.62 80 THR B CA 1
ATOM 2724 C C . THR B 1 80 ? -5.379 7.773 15.398 1 94.62 80 THR B C 1
ATOM 2726 O O . THR B 1 80 ? -5.883 8.781 15.906 1 94.62 80 THR B O 1
ATOM 2729 N N . VAL B 1 81 ? -5.18 6.645 16.031 1 93.06 81 VAL B N 1
ATOM 2730 C CA . VAL B 1 81 ? -5.609 6.516 17.422 1 93.06 81 VAL B CA 1
ATOM 2731 C C . VAL B 1 81 ? -4.777 7.441 18.312 1 93.06 81 VAL B C 1
ATOM 2733 O O . VAL B 1 81 ? -5.238 7.871 19.375 1 93.06 81 VAL B O 1
ATOM 2736 N N . ASP B 1 82 ? -3.609 7.895 17.75 1 96.75 82 ASP B N 1
ATOM 2737 C CA . ASP B 1 82 ? -2.68 8.641 18.594 1 96.75 82 ASP B CA 1
ATOM 2738 C C . ASP B 1 82 ? -2.584 10.102 18.156 1 96.75 82 ASP B C 1
ATOM 2740 O O . ASP B 1 82 ? -1.81 10.875 18.719 1 96.75 82 ASP B O 1
ATOM 2744 N N . GLY B 1 83 ? -3.336 10.414 17.078 1 96.81 83 GLY B N 1
ATOM 2745 C CA . GLY B 1 83 ? -3.002 11.758 16.625 1 96.81 83 GLY B CA 1
ATOM 2746 C C . GLY B 1 83 ? -4.059 12.359 15.711 1 96.81 83 GLY B C 1
ATOM 2747 O O . GLY B 1 83 ? -5.16 11.82 15.586 1 96.81 83 GLY B O 1
ATOM 2748 N N . HIS B 1 84 ? -3.736 13.578 15.203 1 97.88 84 HIS B N 1
ATOM 2749 C CA . HIS B 1 84 ? -4.641 14.367 14.375 1 97.88 84 HIS B CA 1
ATOM 2750 C C . HIS B 1 84 ? -3.914 14.969 13.18 1 97.88 84 HIS B C 1
ATOM 2752 O O . HIS B 1 84 ? -2.693 15.141 13.211 1 97.88 84 HIS B O 1
ATOM 2758 N N . LYS B 1 85 ? -4.668 15.195 12.203 1 98.12 85 LYS B N 1
ATOM 2759 C CA . LYS B 1 85 ? -4.328 16.188 11.195 1 98.12 85 LYS B CA 1
ATOM 2760 C C . LYS B 1 85 ? -5.105 17.484 11.414 1 98.12 85 LYS B C 1
ATOM 2762 O O . LYS B 1 85 ? -6.309 17.453 11.68 1 98.12 85 LYS B O 1
ATOM 2767 N N . VAL B 1 86 ? -4.387 18.594 11.32 1 98.06 86 VAL B N 1
ATOM 2768 C CA . VAL B 1 86 ? -4.992 19.891 11.641 1 98.06 86 VAL B CA 1
ATOM 2769 C C . VAL B 1 86 ? -4.562 20.922 10.609 1 98.06 86 VAL B C 1
ATOM 2771 O O . VAL B 1 86 ? -3.387 21 10.242 1 98.06 86 VAL B O 1
ATOM 2774 N N . LEU B 1 87 ? -5.496 21.656 10.102 1 97.94 87 LEU B N 1
ATOM 2775 C CA . LEU B 1 87 ? -5.254 22.828 9.258 1 97.94 87 LEU B CA 1
ATOM 2776 C C . LEU B 1 87 ? -5.754 24.094 9.93 1 97.94 87 LEU B C 1
ATOM 2778 O O . LEU B 1 87 ? -6.953 24.25 10.164 1 97.94 87 LEU B O 1
ATOM 2782 N N . PHE B 1 88 ? -4.777 24.984 10.172 1 97.94 88 PHE B N 1
ATOM 2783 C CA . PHE B 1 88 ? -5.121 26.266 10.781 1 97.94 88 PHE B CA 1
ATOM 2784 C C . PHE B 1 88 ? -5.672 27.234 9.742 1 97.94 88 PHE B C 1
ATOM 2786 O O . PHE B 1 88 ? -5.449 27.047 8.547 1 97.94 88 PHE B O 1
ATOM 2793 N N . GLU B 1 89 ? -6.281 28.266 10.18 1 96.62 89 GLU B N 1
ATOM 2794 C CA . GLU B 1 89 ? -6.879 29.266 9.289 1 96.62 89 GLU B CA 1
ATOM 2795 C C . GLU B 1 89 ? -5.809 30.031 8.508 1 96.62 89 GLU B C 1
ATOM 2797 O O . GLU B 1 89 ? -6.082 30.578 7.441 1 96.62 89 GLU B O 1
ATOM 2802 N N . ASP B 1 90 ? -4.617 30.094 9.078 1 95.88 90 ASP B N 1
ATOM 2803 C CA . ASP B 1 90 ? -3.539 30.781 8.375 1 95.88 90 ASP B CA 1
ATOM 2804 C C . ASP B 1 90 ? -2.785 29.828 7.449 1 95.88 90 ASP B C 1
ATOM 2806 O O . ASP B 1 90 ? -1.672 30.141 7.012 1 95.88 90 ASP B O 1
ATOM 2810 N N . ASP B 1 91 ? -3.26 28.625 7.25 1 94.25 91 ASP B N 1
ATOM 2811 C CA . ASP B 1 91 ? -2.826 27.672 6.23 1 94.25 91 ASP B CA 1
ATOM 2812 C C . ASP B 1 91 ? -1.621 26.859 6.711 1 94.25 91 ASP B C 1
ATOM 2814 O O . ASP B 1 91 ? -0.881 26.297 5.898 1 94.25 91 ASP B O 1
ATOM 2818 N N . VAL B 1 92 ? -1.38 26.922 7.996 1 96.31 92 VAL B N 1
ATOM 2819 C CA . VAL B 1 92 ? -0.385 26.016 8.562 1 96.31 92 VAL B CA 1
ATOM 2820 C C . VAL B 1 92 ? -1.009 24.625 8.789 1 96.31 92 VAL B C 1
ATOM 2822 O O . VAL B 1 92 ? -2.004 24.5 9.508 1 96.31 92 VAL B O 1
ATOM 2825 N N . PHE B 1 93 ? -0.475 23.656 8.109 1 97 93 PHE B N 1
ATOM 2826 C CA . PHE B 1 93 ? -0.929 22.266 8.234 1 97 93 PHE B CA 1
ATOM 2827 C C . PHE B 1 93 ? -0.045 21.5 9.211 1 97 93 PHE B C 1
ATOM 2829 O O . PHE B 1 93 ? 1.183 21.594 9.156 1 97 93 PHE B O 1
ATOM 2836 N N . CYS B 1 94 ? -0.698 20.719 10.117 1 96.75 94 CYS B N 1
ATOM 2837 C CA . CYS B 1 94 ? 0.029 19.938 11.109 1 96.75 94 CYS B CA 1
ATOM 2838 C C . CYS B 1 94 ? -0.45 18.484 11.125 1 96.75 94 CYS B C 1
ATOM 2840 O O . CYS B 1 94 ? -1.643 18.219 10.961 1 96.75 94 CYS B O 1
ATOM 2842 N N . GLU B 1 95 ? 0.444 17.594 11.273 1 97 95 GLU B N 1
ATOM 2843 C CA . GLU B 1 95 ? 0.193 16.219 11.656 1 97 95 GLU B CA 1
ATOM 2844 C C . GLU B 1 95 ? 0.972 15.844 12.914 1 97 95 GLU B C 1
ATOM 2846 O O . GLU B 1 95 ? 2.193 16 12.969 1 97 95 GLU B O 1
ATOM 2851 N N . PHE B 1 96 ? 0.205 15.383 13.906 1 98.25 96 PHE B N 1
ATOM 2852 C CA . PHE B 1 96 ? 0.916 15.094 15.141 1 98.25 96 PHE B CA 1
ATOM 2853 C C . PHE B 1 96 ? 0.371 13.828 15.789 1 98.25 96 PHE B C 1
ATOM 2855 O O . PHE B 1 96 ? -0.72 13.367 15.445 1 98.25 96 PHE B O 1
ATOM 2862 N N . ALA B 1 97 ? 1.157 13.25 16.656 1 98.12 97 ALA B N 1
ATOM 2863 C CA . ALA B 1 97 ? 0.78 12.156 17.547 1 98.12 97 ALA B CA 1
ATOM 2864 C C . ALA B 1 97 ? 1.182 12.453 18.984 1 98.12 97 ALA B C 1
ATOM 2866 O O . ALA B 1 97 ? 2.156 13.172 19.234 1 98.12 97 ALA B O 1
ATOM 2867 N N . VAL B 1 98 ? 0.388 11.961 19.844 1 98.56 98 VAL B N 1
ATOM 2868 C CA . VAL B 1 98 ? 0.628 12.148 21.266 1 98.56 98 VAL B CA 1
ATOM 2869 C C . VAL B 1 98 ? 1 10.812 21.906 1 98.56 98 VAL B C 1
ATOM 2871 O O . VAL B 1 98 ? 0.295 9.812 21.734 1 98.56 98 VAL B O 1
ATOM 2874 N N . PHE B 1 99 ? 2.111 10.859 22.672 1 98.06 99 PHE B N 1
ATOM 2875 C CA . PHE B 1 99 ? 2.568 9.633 23.312 1 98.06 99 PHE B CA 1
ATOM 2876 C C . PHE B 1 99 ? 2.975 9.891 24.766 1 98.06 99 PHE B C 1
ATOM 2878 O O . PHE B 1 99 ? 3.402 11 25.094 1 98.06 99 PHE B O 1
ATOM 2885 N N . GLU B 1 100 ? 2.82 8.836 25.5 1 97.75 100 GLU B N 1
ATOM 2886 C CA . GLU B 1 100 ? 3.557 8.781 26.75 1 97.75 100 GLU B CA 1
ATOM 2887 C C . GLU B 1 100 ? 4.969 8.25 26.547 1 97.75 100 GLU B C 1
ATOM 2889 O O . GLU B 1 100 ? 5.227 7.516 25.578 1 97.75 100 GLU B O 1
ATOM 2894 N N . ALA B 1 101 ? 5.863 8.625 27.469 1 95.12 101 ALA B N 1
ATOM 2895 C CA . ALA B 1 101 ? 7.285 8.359 27.266 1 95.12 101 ALA B CA 1
ATOM 2896 C C . ALA B 1 101 ? 7.531 6.875 27 1 95.12 101 ALA B C 1
ATOM 2898 O O . ALA B 1 101 ? 8.312 6.52 26.109 1 95.12 101 ALA B O 1
ATOM 2899 N N . HIS B 1 102 ? 6.914 5.977 27.688 1 94.69 102 HIS B N 1
ATOM 2900 C CA . HIS B 1 102 ? 7.176 4.543 27.609 1 94.69 102 HIS B CA 1
ATOM 2901 C C . HIS B 1 102 ? 6.703 3.969 26.266 1 94.69 102 HIS B C 1
ATOM 2903 O O . HIS B 1 102 ? 7.098 2.863 25.891 1 94.69 102 HIS B O 1
ATOM 2909 N N . GLU B 1 103 ? 5.895 4.723 25.531 1 95.06 103 GLU B N 1
ATOM 2910 C CA . GLU B 1 103 ? 5.34 4.234 24.266 1 95.06 103 GLU B CA 1
ATOM 2911 C C . GLU B 1 103 ? 6.328 4.418 23.125 1 95.06 103 GLU B C 1
ATOM 2913 O O . GLU B 1 103 ? 6.246 3.727 22.109 1 95.06 103 GLU B O 1
ATOM 2918 N N . LEU B 1 104 ? 7.242 5.301 23.25 1 92.88 104 LEU B N 1
ATOM 2919 C CA . LEU B 1 104 ? 8.094 5.73 22.141 1 92.88 104 LEU B CA 1
ATOM 2920 C C . LEU B 1 104 ? 9.031 4.609 21.719 1 92.88 104 LEU B C 1
ATOM 2922 O O . LEU B 1 104 ? 9.422 4.531 20.547 1 92.88 104 LEU B O 1
ATOM 2926 N N . VAL B 1 105 ? 9.336 3.758 22.625 1 87.81 105 VAL B N 1
ATOM 2927 C CA . VAL B 1 105 ? 10.289 2.684 22.344 1 87.81 105 VAL B CA 1
ATOM 2928 C C . VAL B 1 105 ? 9.727 1.758 21.266 1 87.81 105 VAL B C 1
ATOM 2930 O O . VAL B 1 105 ? 10.477 1.142 20.516 1 87.81 105 VAL B O 1
ATOM 2933 N N . ASN B 1 106 ? 8.438 1.771 21.109 1 87.31 106 ASN B N 1
ATOM 2934 C CA . ASN B 1 106 ? 7.785 0.836 20.188 1 87.31 106 ASN B CA 1
ATOM 2935 C C . ASN B 1 106 ? 7.34 1.528 18.906 1 87.31 106 ASN B C 1
ATOM 2937 O O . ASN B 1 106 ? 6.719 0.904 18.047 1 87.31 106 ASN B O 1
ATOM 2941 N N . ILE B 1 107 ? 7.648 2.758 18.734 1 89 107 ILE B N 1
ATOM 2942 C CA . ILE B 1 107 ? 7.164 3.527 17.594 1 89 107 ILE B CA 1
ATOM 2943 C C . ILE B 1 107 ? 8.312 3.807 16.641 1 89 107 ILE B C 1
ATOM 2945 O O . ILE B 1 107 ? 9.312 4.43 17.016 1 89 107 ILE B O 1
ATOM 2949 N N . PRO B 1 108 ? 8.109 3.314 15.43 1 86.88 108 PRO B N 1
ATOM 2950 C CA . PRO B 1 108 ? 9.125 3.689 14.445 1 86.88 108 PRO B CA 1
ATOM 2951 C C . PRO B 1 108 ? 8.992 5.137 13.984 1 86.88 108 PRO B C 1
ATOM 2953 O O . PRO B 1 108 ? 7.891 5.594 13.68 1 86.88 108 PRO B O 1
ATOM 2956 N N . PHE B 1 109 ? 10.031 5.883 13.992 1 87.19 109 PHE B N 1
ATOM 2957 C CA . PHE B 1 109 ? 10.07 7.25 13.492 1 87.19 109 PHE B CA 1
ATOM 2958 C C . PHE B 1 109 ? 11.5 7.66 13.148 1 87.19 109 PHE B C 1
ATOM 2960 O O . PHE B 1 109 ? 12.453 6.988 13.539 1 87.19 109 PHE B O 1
ATOM 2967 N N . ALA B 1 110 ? 11.594 8.648 12.289 1 85.06 110 ALA B N 1
ATOM 2968 C CA . ALA B 1 110 ? 12.906 9.188 11.938 1 85.06 110 ALA B CA 1
ATOM 2969 C C . ALA B 1 110 ? 13.414 10.148 13.008 1 85.06 110 ALA B C 1
ATOM 2971 O O . ALA B 1 110 ? 12.625 10.695 13.781 1 85.06 110 ALA B O 1
ATOM 2972 N N . GLU B 1 111 ? 14.695 10.336 12.938 1 87.62 111 GLU B N 1
ATOM 2973 C CA . GLU B 1 111 ? 15.305 11.266 13.883 1 87.62 111 GLU B CA 1
ATOM 2974 C C . GLU B 1 111 ? 14.68 12.656 13.766 1 87.62 111 GLU B C 1
ATOM 2976 O O . GLU B 1 111 ? 14.461 13.148 12.656 1 87.62 111 GLU B O 1
ATOM 2981 N N . GLY B 1 112 ? 14.406 13.188 14.969 1 92.56 112 GLY B N 1
ATOM 2982 C CA . GLY B 1 112 ? 13.797 14.508 15.016 1 92.56 112 GLY B CA 1
ATOM 2983 C C . GLY B 1 112 ? 14.617 15.516 15.797 1 92.56 112 GLY B C 1
ATOM 2984 O O . GLY B 1 112 ? 15.781 15.273 16.094 1 92.56 112 GLY B O 1
ATOM 2985 N N . LYS B 1 113 ? 14.039 16.625 15.914 1 95.06 113 LYS B N 1
ATOM 2986 C CA . LYS B 1 113 ? 14.641 17.703 16.703 1 95.06 113 LYS B CA 1
ATOM 2987 C C . LYS B 1 113 ? 13.75 18.078 17.875 1 95.06 113 LYS B C 1
ATOM 2989 O O . LYS B 1 113 ? 12.562 18.359 17.703 1 95.06 113 LYS B O 1
ATOM 2994 N N . ILE B 1 114 ? 14.336 18.062 19.031 1 96.62 114 ILE B N 1
ATOM 2995 C CA . ILE B 1 114 ? 13.602 18.5 20.219 1 96.62 114 ILE B CA 1
ATOM 2996 C C . ILE B 1 114 ? 13.461 20.016 20.219 1 96.62 114 ILE B C 1
ATOM 2998 O O . ILE B 1 114 ? 14.461 20.734 20.281 1 96.62 114 ILE B O 1
ATOM 3002 N N . ILE B 1 115 ? 12.266 20.5 20.188 1 97.12 115 ILE B N 1
ATOM 3003 C CA . ILE B 1 115 ? 11.977 21.938 20.141 1 97.12 115 ILE B CA 1
ATOM 3004 C C . ILE B 1 115 ? 11.875 22.484 21.562 1 97.12 115 ILE B C 1
ATOM 3006 O O . ILE B 1 115 ? 12.242 23.641 21.812 1 97.12 115 ILE B O 1
ATOM 3010 N N . TRP B 1 116 ? 11.312 21.656 22.375 1 97.44 116 TRP B N 1
ATOM 3011 C CA . TRP B 1 116 ? 11.164 21.953 23.797 1 97.44 116 TRP B CA 1
ATOM 3012 C C . TRP B 1 116 ? 11.125 20.672 24.625 1 97.44 116 TRP B C 1
ATOM 3014 O O . TRP B 1 116 ? 10.617 19.641 24.172 1 97.44 116 TRP B O 1
ATOM 3024 N N . LYS B 1 117 ? 11.633 20.812 25.844 1 97.75 117 LYS B N 1
ATOM 3025 C CA . LYS B 1 117 ? 11.547 19.703 26.797 1 97.75 117 LYS B CA 1
ATOM 3026 C C . LYS B 1 117 ? 11.469 20.219 28.234 1 97.75 117 LYS B C 1
ATOM 3028 O O . LYS B 1 117 ? 12.023 21.281 28.547 1 97.75 117 LYS B O 1
ATOM 3033 N N . GLU B 1 118 ? 10.844 19.5 28.984 1 96.5 118 GLU B N 1
ATOM 3034 C CA . GLU B 1 118 ? 10.797 19.797 30.422 1 96.5 118 GLU B CA 1
ATOM 3035 C C . GLU B 1 118 ? 12.156 19.562 31.078 1 96.5 118 GLU B C 1
ATOM 3037 O O . GLU B 1 118 ? 12.922 18.703 30.641 1 96.5 118 GLU B O 1
ATOM 3042 N N . VAL B 1 119 ? 12.359 20.359 32.156 1 94.44 119 VAL B N 1
ATOM 3043 C CA . VAL B 1 119 ? 13.594 20.188 32.906 1 94.44 119 VAL B CA 1
ATOM 3044 C C . VAL B 1 119 ? 13.672 18.766 33.438 1 94.44 119 VAL B C 1
ATOM 3046 O O . VAL B 1 119 ? 12.711 18.266 34.031 1 94.44 119 VAL B O 1
ATOM 3049 N N . GLY B 1 120 ? 14.812 18.094 33.156 1 93.38 120 GLY B N 1
ATOM 3050 C CA . GLY B 1 120 ? 15.023 16.75 33.688 1 93.38 120 GLY B CA 1
ATOM 3051 C C . GLY B 1 120 ? 14.562 15.664 32.75 1 93.38 120 GLY B C 1
ATOM 3052 O O . GLY B 1 120 ? 14.766 14.477 33.031 1 93.38 120 GLY B O 1
ATOM 3053 N N . PHE B 1 121 ? 13.875 16.031 31.656 1 95.19 121 PHE B N 1
ATOM 3054 C CA . PHE B 1 121 ? 13.406 15.039 30.703 1 95.19 121 PHE B CA 1
ATOM 3055 C C . PHE B 1 121 ? 14.578 14.352 30.016 1 95.19 121 PHE B C 1
ATOM 3057 O O . PHE B 1 121 ? 15.523 15.016 29.578 1 95.19 121 PHE B O 1
ATOM 3064 N N . ASP B 1 122 ? 14.555 13.016 29.938 1 95.25 122 ASP B N 1
ATOM 3065 C CA . ASP B 1 122 ? 15.594 12.227 29.281 1 95.25 122 ASP B CA 1
ATOM 3066 C C . ASP B 1 122 ? 15.438 12.258 27.766 1 95.25 122 ASP B C 1
ATOM 3068 O O . ASP B 1 122 ? 14.586 11.555 27.219 1 95.25 122 ASP B O 1
ATOM 3072 N N . GLU B 1 123 ? 16.312 12.852 27.062 1 93.62 123 GLU B N 1
ATOM 3073 C CA . GLU B 1 123 ? 16.203 13.086 25.625 1 93.62 123 GLU B CA 1
ATOM 3074 C C . GLU B 1 123 ? 16.453 11.797 24.844 1 93.62 123 GLU B C 1
ATOM 3076 O O . GLU B 1 123 ? 16.094 11.695 23.656 1 93.62 123 GLU B O 1
ATOM 3081 N N . THR B 1 124 ? 17.109 10.836 25.453 1 92.31 124 THR B N 1
ATOM 3082 C CA . THR B 1 124 ? 17.422 9.602 24.75 1 92.31 124 THR B CA 1
ATOM 3083 C C . THR B 1 124 ? 16.141 8.852 24.359 1 92.31 124 THR B C 1
ATOM 3085 O O . THR B 1 124 ? 16.141 8.039 23.438 1 92.31 124 THR B O 1
ATOM 3088 N N . ILE B 1 125 ? 15.102 9.172 25.016 1 91.44 125 ILE B N 1
ATOM 3089 C CA . ILE B 1 125 ? 13.797 8.578 24.734 1 91.44 125 ILE B CA 1
ATOM 3090 C C . ILE B 1 125 ? 13.328 8.977 23.344 1 91.44 125 ILE B C 1
ATOM 3092 O O . ILE B 1 125 ? 12.586 8.234 22.688 1 91.44 125 ILE B O 1
ATOM 3096 N N . CYS B 1 126 ? 13.797 10.117 22.891 1 91.94 126 CYS B N 1
ATOM 3097 C CA . CYS B 1 126 ? 13.359 10.664 21.609 1 91.94 126 CYS B CA 1
ATOM 3098 C C . CYS B 1 126 ? 14.258 10.172 20.469 1 91.94 126 CYS B C 1
ATOM 3100 O O . CYS B 1 126 ? 14.109 10.602 19.328 1 91.94 126 CYS B O 1
ATOM 3102 N N . GLN B 1 127 ? 15.141 9.305 20.781 1 89.75 127 GLN B N 1
ATOM 3103 C CA . GLN B 1 127 ? 15.961 8.695 19.734 1 89.75 127 GLN B CA 1
ATOM 3104 C C . GLN B 1 127 ? 15.297 7.434 19.188 1 89.75 127 GLN B C 1
ATOM 3106 O O . GLN B 1 127 ? 14.898 6.555 19.953 1 89.75 127 GLN B O 1
ATOM 3111 N N . PRO B 1 128 ? 15.18 7.469 17.844 1 85.94 128 PRO B N 1
ATOM 3112 C CA . PRO B 1 128 ? 14.539 6.277 17.281 1 85.94 128 PRO B CA 1
ATOM 3113 C C . PRO B 1 128 ? 15.289 4.988 17.609 1 85.94 128 PRO B C 1
ATOM 3115 O O . PRO B 1 128 ? 16.516 4.941 17.516 1 85.94 128 PRO B O 1
ATOM 3118 N N . GLN B 1 129 ? 14.508 4.062 18.062 1 79.88 129 GLN B N 1
ATOM 3119 C CA . GLN B 1 129 ? 15.109 2.791 18.422 1 79.88 129 GLN B CA 1
ATOM 3120 C C . GLN B 1 129 ? 14.797 1.711 17.391 1 79.88 129 GLN B C 1
ATOM 3122 O O . GLN B 1 129 ? 15.516 0.712 17.297 1 79.88 129 GLN B O 1
ATOM 3127 N N . ARG B 1 130 ? 13.781 1.846 16.656 1 75.38 130 ARG B N 1
ATOM 3128 C CA . ARG B 1 130 ? 13.375 0.853 15.664 1 75.38 130 ARG B CA 1
ATOM 3129 C C . ARG B 1 130 ? 13.289 1.47 14.273 1 75.38 130 ARG B C 1
ATOM 3131 O O . ARG B 1 130 ? 12.727 2.555 14.109 1 75.38 130 ARG B O 1
ATOM 3138 N N . LEU B 1 131 ? 14.172 1.041 13.461 1 70.5 131 LEU B N 1
ATOM 3139 C CA . LEU B 1 131 ? 14.016 1.441 12.062 1 70.5 131 LEU B CA 1
ATOM 3140 C C . LEU B 1 131 ? 13.102 0.472 11.32 1 70.5 131 LEU B C 1
ATOM 3142 O O . LEU B 1 131 ? 12.953 -0.682 11.727 1 70.5 131 LEU B O 1
ATOM 3146 N N . PRO B 1 132 ? 12.359 1.112 10.398 1 68.38 132 PRO B N 1
ATOM 3147 C CA . PRO B 1 132 ? 11.516 0.186 9.641 1 68.38 132 PRO B CA 1
ATOM 3148 C C . PRO B 1 132 ? 12.297 -1.009 9.094 1 68.38 132 PRO B C 1
ATOM 3150 O O . PRO B 1 132 ? 13.469 -0.874 8.734 1 68.38 132 PRO B O 1
ATOM 3153 N N . SER B 1 133 ? 11.711 -2.121 9.359 1 62.16 133 SER B N 1
ATOM 3154 C CA . SER B 1 133 ? 12.359 -3.342 8.891 1 62.16 133 SER B CA 1
ATOM 3155 C C . SER B 1 133 ? 12.539 -3.324 7.379 1 62.16 133 SER B C 1
ATOM 3157 O O . SER B 1 133 ? 11.617 -2.967 6.645 1 62.16 133 SER B O 1
ATOM 3159 N N . LYS B 1 134 ? 13.812 -3.229 6.957 1 63.59 134 LYS B N 1
ATOM 3160 C CA . LYS B 1 134 ? 14.078 -3.385 5.527 1 63.59 134 LYS B CA 1
ATOM 3161 C C . LYS B 1 134 ? 13.93 -4.844 5.098 1 63.59 134 LYS B C 1
ATOM 3163 O O . LYS B 1 134 ? 14.516 -5.738 5.711 1 63.59 134 LYS B O 1
ATOM 3168 N N . GLU B 1 135 ? 12.859 -5.008 4.297 1 70.19 135 GLU B N 1
ATOM 3169 C CA . GLU B 1 135 ? 12.812 -6.352 3.727 1 70.19 135 GLU B CA 1
ATOM 3170 C C . GLU B 1 135 ? 14.039 -6.625 2.861 1 70.19 135 GLU B C 1
ATOM 3172 O O . GLU B 1 135 ? 14.484 -5.75 2.119 1 70.19 135 GLU B O 1
ATOM 3177 N N . ASN B 1 136 ? 14.797 -7.566 3.264 1 73.94 136 ASN B N 1
ATOM 3178 C CA . ASN B 1 136 ? 15.984 -7.91 2.486 1 73.94 136 ASN B CA 1
ATOM 3179 C C . ASN B 1 136 ? 15.617 -8.562 1.158 1 73.94 136 ASN B C 1
ATOM 3181 O O . ASN B 1 136 ? 15.789 -9.773 0.985 1 73.94 136 ASN B O 1
ATOM 3185 N N . ARG B 1 137 ? 15.195 -7.742 0.276 1 89.19 137 ARG B N 1
ATOM 3186 C CA . ARG B 1 137 ? 14.852 -8.195 -1.069 1 89.19 137 ARG B CA 1
ATOM 3187 C C . ARG B 1 137 ? 15.992 -7.922 -2.043 1 89.19 137 ARG B C 1
ATOM 3189 O O . ARG B 1 137 ? 16.516 -6.805 -2.096 1 89.19 137 ARG B O 1
ATOM 3196 N N . ASP B 1 138 ? 16.406 -8.961 -2.717 1 94.31 138 ASP B N 1
ATOM 3197 C CA . ASP B 1 138 ? 17.484 -8.773 -3.691 1 94.31 138 ASP B CA 1
ATOM 3198 C C . ASP B 1 138 ? 16.922 -8.57 -5.094 1 94.31 138 ASP B C 1
ATOM 3200 O O . ASP B 1 138 ? 15.703 -8.547 -5.285 1 94.31 138 ASP B O 1
ATOM 3204 N N . ARG B 1 139 ? 17.828 -8.359 -6.043 1 96 139 ARG B N 1
ATOM 3205 C CA . ARG B 1 139 ? 17.453 -8.062 -7.426 1 96 139 ARG B CA 1
ATOM 3206 C C . ARG B 1 139 ? 16.578 -9.164 -8.008 1 96 139 ARG B C 1
ATOM 3208 O O . ARG B 1 139 ? 15.562 -8.883 -8.656 1 96 139 ARG B O 1
ATOM 3215 N N . GLU B 1 140 ? 16.922 -10.367 -7.758 1 95.25 140 GLU B N 1
ATOM 3216 C CA . GLU B 1 140 ? 16.203 -11.508 -8.305 1 95.25 140 GLU B CA 1
ATOM 3217 C C . GLU B 1 140 ? 14.766 -11.547 -7.777 1 95.25 140 GLU B C 1
ATOM 3219 O O . GLU B 1 140 ? 13.828 -11.812 -8.531 1 95.25 140 GLU B O 1
ATOM 3224 N N . TRP B 1 141 ? 14.648 -11.328 -6.539 1 96.62 141 TRP B N 1
ATOM 3225 C CA . TRP B 1 141 ? 13.32 -11.305 -5.934 1 96.62 141 TRP B CA 1
ATOM 3226 C C . TRP B 1 141 ? 12.477 -10.18 -6.523 1 96.62 141 TRP B C 1
ATOM 3228 O O . TRP B 1 141 ? 11.32 -10.391 -6.883 1 96.62 141 TRP B O 1
ATOM 3238 N N . LEU B 1 142 ? 13.047 -9.016 -6.613 1 97.62 142 LEU B N 1
ATOM 3239 C CA . LEU B 1 142 ? 12.32 -7.859 -7.129 1 97.62 142 LEU B CA 1
ATOM 3240 C C . LEU B 1 142 ? 11.867 -8.094 -8.562 1 97.62 142 LEU B C 1
ATOM 3242 O O . LEU B 1 142 ? 10.719 -7.836 -8.914 1 97.62 142 LEU B O 1
ATOM 3246 N N . LEU B 1 143 ? 12.758 -8.633 -9.375 1 97.94 143 LEU B N 1
ATOM 3247 C CA . LEU B 1 143 ? 12.43 -8.914 -10.766 1 97.94 143 LEU B CA 1
ATOM 3248 C C . LEU B 1 143 ? 11.359 -9.992 -10.867 1 97.94 143 LEU B C 1
ATOM 3250 O O . LEU B 1 143 ? 10.461 -9.906 -11.703 1 97.94 143 LEU B O 1
ATOM 3254 N N . GLY B 1 144 ? 11.5 -10.992 -10.039 1 97.5 144 GLY B N 1
ATOM 3255 C CA . GLY B 1 144 ? 10.477 -12.031 -10.008 1 97.5 144 GLY B CA 1
ATOM 3256 C C . GLY B 1 144 ? 9.102 -11.508 -9.648 1 97.5 144 GLY B C 1
ATOM 3257 O O . GLY B 1 144 ? 8.117 -11.812 -10.328 1 97.5 144 GLY B O 1
ATOM 3258 N N . GLU B 1 145 ? 9.055 -10.68 -8.633 1 98.12 145 GLU B N 1
ATOM 3259 C CA . GLU B 1 145 ? 7.781 -10.141 -8.164 1 98.12 145 GLU B CA 1
ATOM 3260 C C . GLU B 1 145 ? 7.168 -9.195 -9.195 1 98.12 145 GLU B C 1
ATOM 3262 O O . GLU B 1 145 ? 5.957 -9.227 -9.43 1 98.12 145 GLU B O 1
ATOM 3267 N N . ILE B 1 146 ? 7.961 -8.367 -9.812 1 98.69 146 ILE B N 1
ATOM 3268 C CA . ILE B 1 146 ? 7.457 -7.473 -10.844 1 98.69 146 ILE B CA 1
ATOM 3269 C C . ILE B 1 146 ? 6.898 -8.289 -12.008 1 98.69 146 ILE B C 1
ATOM 3271 O O . ILE B 1 146 ? 5.801 -8.008 -12.5 1 98.69 146 ILE B O 1
ATOM 3275 N N . SER B 1 147 ? 7.652 -9.281 -12.43 1 98.44 147 SER B N 1
ATOM 3276 C CA . SER B 1 147 ? 7.215 -10.125 -13.539 1 98.44 147 SER B CA 1
ATOM 3277 C C . SER B 1 147 ? 5.883 -10.797 -13.234 1 98.44 147 SER B C 1
ATOM 3279 O O . SER B 1 147 ? 4.977 -10.805 -14.07 1 98.44 147 SER B O 1
ATOM 3281 N N . CYS B 1 148 ? 5.777 -11.289 -12.07 1 98.19 148 CYS B N 1
ATOM 3282 C CA . CYS B 1 148 ? 4.535 -11.945 -11.68 1 98.19 148 CYS B CA 1
ATOM 3283 C C . CYS B 1 148 ? 3.391 -10.938 -11.594 1 98.19 148 CYS B C 1
ATOM 3285 O O . CYS B 1 148 ? 2.264 -11.242 -11.992 1 98.19 148 CYS B O 1
ATOM 3287 N N . ASN B 1 149 ? 3.674 -9.781 -11.07 1 98.5 149 ASN B N 1
ATOM 3288 C CA . ASN B 1 149 ? 2.654 -8.734 -11.023 1 98.5 149 ASN B CA 1
ATOM 3289 C C . ASN B 1 149 ? 2.164 -8.367 -12.422 1 98.5 149 ASN B C 1
ATOM 3291 O O . ASN B 1 149 ? 0.968 -8.148 -12.625 1 98.5 149 ASN B O 1
ATOM 3295 N N . LEU B 1 150 ? 3.096 -8.227 -13.367 1 98.75 150 LEU B N 1
ATOM 3296 C CA . LEU B 1 150 ? 2.713 -7.938 -14.742 1 98.75 150 LEU B CA 1
ATOM 3297 C C . LEU B 1 150 ? 1.845 -9.055 -15.312 1 98.75 150 LEU B C 1
ATOM 3299 O O . LEU B 1 150 ? 0.803 -8.789 -15.914 1 98.75 150 LEU B O 1
ATOM 3303 N N . TYR B 1 151 ? 2.262 -10.297 -15.117 1 98.44 151 TYR B N 1
ATOM 3304 C CA . TYR B 1 151 ? 1.543 -11.453 -15.633 1 98.44 151 TYR B CA 1
ATOM 3305 C C . TYR B 1 151 ? 0.134 -11.523 -15.055 1 98.44 151 TYR B C 1
ATOM 3307 O O . TYR B 1 151 ? -0.847 -11.586 -15.797 1 98.44 151 TYR B O 1
ATOM 3315 N N . LEU B 1 152 ? 0.042 -11.43 -13.719 1 97.31 152 LEU B N 1
ATOM 3316 C CA . LEU B 1 152 ? -1.247 -11.516 -13.039 1 97.31 152 LEU B CA 1
ATOM 3317 C C . LEU B 1 152 ? -2.107 -10.297 -13.359 1 97.31 152 LEU B C 1
ATOM 3319 O O . LEU B 1 152 ? -3.309 -10.43 -13.602 1 97.31 152 LEU B O 1
ATOM 3323 N N . GLY B 1 153 ? -1.494 -9.156 -13.32 1 98.25 153 GLY B N 1
ATOM 3324 C CA . GLY B 1 153 ? -2.215 -7.934 -13.625 1 98.25 153 GLY B CA 1
ATOM 3325 C C . GLY B 1 153 ? -2.834 -7.941 -15.016 1 98.25 153 GLY B C 1
ATOM 3326 O O . GLY B 1 153 ? -3.99 -7.547 -15.18 1 98.25 153 GLY B O 1
ATOM 3327 N N . LEU B 1 154 ? -2.084 -8.344 -16 1 98.5 154 LEU B N 1
ATOM 3328 C CA . LEU B 1 154 ? -2.596 -8.398 -17.375 1 98.5 154 LEU B CA 1
ATOM 3329 C C . LEU B 1 154 ? -3.717 -9.422 -17.484 1 98.5 154 LEU B C 1
ATOM 3331 O O . LEU B 1 154 ? -4.656 -9.234 -18.266 1 98.5 154 LEU B O 1
ATOM 3335 N N . GLY B 1 155 ? -3.594 -10.523 -16.781 1 97.12 155 GLY B N 1
ATOM 3336 C CA . GLY B 1 155 ? -4.707 -11.461 -16.703 1 97.12 155 GLY B CA 1
ATOM 3337 C C . GLY B 1 155 ? -5.984 -10.828 -16.172 1 97.12 155 GLY B C 1
ATOM 3338 O O . GLY B 1 155 ? -7.059 -11.031 -16.75 1 97.12 155 GLY B O 1
ATOM 3339 N N . ARG B 1 156 ? -5.863 -10.102 -15.109 1 96.62 156 ARG B N 1
ATOM 3340 C CA . ARG B 1 156 ? -7.008 -9.391 -14.539 1 96.62 156 ARG B CA 1
ATOM 3341 C C . ARG B 1 156 ? -7.57 -8.383 -15.531 1 96.62 156 ARG B C 1
ATOM 3343 O O . ARG B 1 156 ? -8.789 -8.211 -15.633 1 96.62 156 ARG B O 1
ATOM 3350 N N . TYR B 1 157 ? -6.66 -7.711 -16.219 1 98 157 TYR B N 1
ATOM 3351 C CA . TYR B 1 157 ? -7.07 -6.758 -17.234 1 98 157 TYR B CA 1
ATOM 3352 C C . TYR B 1 157 ? -7.93 -7.43 -18.297 1 98 157 TYR B C 1
ATOM 3354 O O . TYR B 1 157 ? -8.992 -6.914 -18.672 1 98 157 TYR B O 1
ATOM 3362 N N . GLN B 1 158 ? -7.52 -8.586 -18.781 1 96.56 158 GLN B N 1
ATOM 3363 C CA . GLN B 1 158 ? -8.195 -9.305 -19.844 1 96.56 158 GLN B CA 1
ATOM 3364 C C . GLN B 1 158 ? -9.578 -9.766 -19.422 1 96.5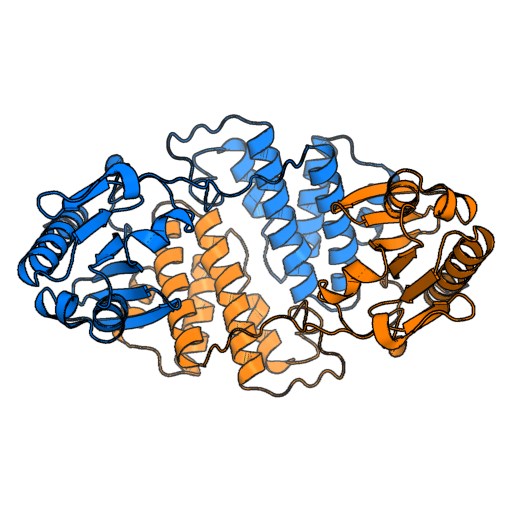6 158 GLN B C 1
ATOM 3366 O O . GLN B 1 158 ? -10.5 -9.828 -20.234 1 96.56 158 GLN B O 1
ATOM 3371 N N . ARG B 1 159 ? -9.758 -9.977 -18.156 1 94.25 159 ARG B N 1
ATOM 3372 C CA . ARG B 1 159 ? -11.062 -10.453 -17.688 1 94.25 159 ARG B CA 1
ATOM 3373 C C . ARG B 1 159 ? -11.938 -9.297 -17.234 1 94.25 159 ARG B C 1
ATOM 3375 O O . ARG B 1 159 ? -13.031 -9.508 -16.703 1 94.25 159 ARG B O 1
ATOM 3382 N N . GLY B 1 160 ? -11.414 -8.109 -17.281 1 94.69 160 GLY B N 1
ATOM 3383 C CA . GLY B 1 160 ? -12.25 -6.945 -17.047 1 94.69 160 GLY B CA 1
ATOM 3384 C C . GLY B 1 160 ? -12.07 -6.348 -15.672 1 94.69 160 GLY B C 1
ATOM 3385 O O . GLY B 1 160 ? -12.742 -5.379 -15.312 1 94.69 160 GLY B O 1
ATOM 3386 N N . GLU B 1 161 ? -11.18 -6.879 -14.875 1 96.19 161 GLU B N 1
ATOM 3387 C CA . GLU B 1 161 ? -10.844 -6.293 -13.578 1 96.19 161 GLU B CA 1
ATOM 3388 C C . GLU B 1 161 ? -9.773 -5.215 -13.719 1 96.19 161 GLU B C 1
ATOM 3390 O O . GLU B 1 161 ? -8.672 -5.352 -13.195 1 96.19 161 GLU B O 1
ATOM 3395 N N . LYS B 1 162 ? -10.148 -4.145 -14.219 1 98.06 162 LYS B N 1
ATOM 3396 C CA . LYS B 1 162 ? -9.203 -3.119 -14.656 1 98.06 162 LYS B CA 1
ATOM 3397 C C . LYS B 1 162 ? -8.555 -2.422 -13.461 1 98.06 162 LYS B C 1
ATOM 3399 O O . LYS B 1 162 ? -7.359 -2.137 -13.477 1 98.06 162 LYS B O 1
ATOM 3404 N N . LEU B 1 163 ? -9.344 -2.139 -12.461 1 98.44 163 LEU B N 1
ATOM 3405 C CA . LEU B 1 163 ? -8.781 -1.465 -11.297 1 98.44 163 LEU B CA 1
ATOM 3406 C C . LEU B 1 163 ? -7.734 -2.34 -10.617 1 98.44 163 LEU B C 1
ATOM 3408 O O . LEU B 1 163 ? -6.68 -1.848 -10.203 1 98.44 163 LEU B O 1
ATOM 3412 N N . ALA B 1 164 ? -8.062 -3.588 -10.5 1 97.69 164 ALA B N 1
ATOM 3413 C CA . ALA B 1 164 ? -7.098 -4.527 -9.938 1 97.69 164 ALA B CA 1
ATOM 3414 C C . ALA B 1 164 ? -5.84 -4.609 -10.797 1 97.69 164 ALA B C 1
ATOM 3416 O O . ALA B 1 164 ? -4.723 -4.656 -10.281 1 97.69 164 ALA B O 1
ATOM 3417 N N . ALA B 1 165 ? -6.027 -4.668 -12.086 1 98.62 165 ALA B N 1
ATOM 3418 C CA . ALA B 1 165 ? -4.906 -4.688 -13.023 1 98.62 165 ALA B CA 1
ATOM 3419 C C . ALA B 1 165 ? -4.051 -3.432 -12.875 1 98.62 165 ALA B C 1
ATOM 3421 O O . ALA B 1 165 ? -2.82 -3.512 -12.836 1 98.62 165 ALA B O 1
ATOM 3422 N N . TYR B 1 166 ? -4.73 -2.32 -12.797 1 98.75 166 TYR B N 1
ATOM 3423 C CA . TYR B 1 166 ? -4.062 -1.039 -12.586 1 98.75 166 TYR B CA 1
ATOM 3424 C C . TYR B 1 166 ? -3.18 -1.078 -11.344 1 98.75 166 TYR B C 1
ATOM 3426 O O . TYR B 1 166 ? -2.023 -0.653 -11.391 1 98.75 166 TYR B O 1
ATOM 3434 N N . ASP B 1 167 ? -3.691 -1.59 -10.281 1 98.31 167 ASP B N 1
ATOM 3435 C CA . ASP B 1 167 ? -2.967 -1.664 -9.016 1 98.31 167 ASP B CA 1
ATOM 3436 C C . ASP B 1 167 ? -1.715 -2.525 -9.148 1 98.31 167 ASP B C 1
ATOM 3438 O O . ASP B 1 167 ? -0.628 -2.121 -8.727 1 98.31 167 ASP B O 1
ATOM 3442 N N . PHE B 1 168 ? -1.815 -3.65 -9.758 1 98.5 168 PHE B N 1
ATOM 3443 C CA . PHE B 1 168 ? -0.694 -4.566 -9.93 1 98.5 168 PHE B CA 1
ATOM 3444 C C . PHE B 1 168 ? 0.386 -3.945 -10.805 1 98.5 168 PHE B C 1
ATOM 3446 O O . PHE B 1 168 ? 1.573 -4.023 -10.484 1 98.5 168 PHE B O 1
ATOM 3453 N N . ILE B 1 169 ? -0.037 -3.348 -11.859 1 98.75 169 ILE B N 1
ATOM 3454 C CA . ILE B 1 169 ? 0.892 -2.963 -12.914 1 98.75 169 ILE B CA 1
ATOM 3455 C C . ILE B 1 169 ? 1.479 -1.587 -12.609 1 98.75 169 ILE B C 1
ATOM 3457 O O . ILE B 1 169 ? 2.699 -1.419 -12.578 1 98.75 169 ILE B O 1
ATOM 3461 N N . GLN B 1 170 ? 0.651 -0.666 -12.305 1 98.62 170 GLN B N 1
ATOM 3462 C CA . GLN B 1 170 ? 1.131 0.709 -12.211 1 98.62 170 GLN B CA 1
ATOM 3463 C C . GLN B 1 170 ? 1.46 1.078 -10.766 1 98.62 170 GLN B C 1
ATOM 3465 O O . GLN B 1 170 ? 2.322 1.924 -10.516 1 98.62 170 GLN B O 1
ATOM 3470 N N . ASN B 1 171 ? 0.844 0.449 -9.781 1 97.75 171 ASN B N 1
ATOM 3471 C CA . ASN B 1 171 ? 1.158 0.767 -8.398 1 97.75 171 ASN B CA 1
ATOM 3472 C C . ASN B 1 171 ? 2.211 -0.181 -7.828 1 97.75 171 ASN B C 1
ATOM 3474 O O . ASN B 1 171 ? 3.352 0.221 -7.594 1 97.75 171 ASN B O 1
ATOM 3478 N N . ARG B 1 172 ? 1.9 -1.427 -7.754 1 97.88 172 ARG B N 1
ATOM 3479 C CA . ARG B 1 172 ? 2.766 -2.393 -7.086 1 97.88 172 ARG B CA 1
ATOM 3480 C C . ARG B 1 172 ? 4.059 -2.604 -7.867 1 97.88 172 ARG B C 1
ATOM 3482 O O . ARG B 1 172 ? 5.148 -2.586 -7.289 1 97.88 172 ARG B O 1
ATOM 3489 N N . SER B 1 173 ? 3.979 -2.824 -9.141 1 98.69 173 SER B N 1
ATOM 3490 C CA . SER B 1 173 ? 5.164 -3.111 -9.945 1 98.69 173 SER B CA 1
ATOM 3491 C C . SER B 1 173 ? 6.102 -1.911 -9.984 1 98.69 173 SER B C 1
ATOM 3493 O O . SER B 1 173 ? 7.32 -2.066 -9.891 1 98.69 173 SER B O 1
ATOM 3495 N N . VAL B 1 174 ? 5.531 -0.74 -10.156 1 98.5 174 VAL B N 1
ATOM 3496 C CA . VAL B 1 174 ? 6.379 0.444 -10.25 1 98.5 174 VAL B CA 1
ATOM 3497 C C . VAL B 1 174 ? 7.023 0.729 -8.898 1 98.5 174 VAL B C 1
ATOM 3499 O O . VAL B 1 174 ? 8.18 1.152 -8.828 1 98.5 174 VAL B O 1
ATOM 3502 N N . LYS B 1 175 ? 6.277 0.479 -7.828 1 97.25 175 LYS B N 1
ATOM 3503 C CA . LYS B 1 175 ? 6.891 0.584 -6.508 1 97.25 175 LYS B CA 1
ATOM 3504 C C . LYS B 1 175 ? 8.094 -0.349 -6.387 1 97.25 175 LYS B C 1
ATOM 3506 O O . LYS B 1 175 ? 9.148 0.051 -5.887 1 97.25 175 LYS B O 1
ATOM 3511 N N . LEU B 1 176 ? 7.941 -1.518 -6.789 1 97.56 176 LEU B N 1
ATOM 3512 C CA . LEU B 1 176 ? 9.031 -2.488 -6.754 1 97.56 176 LEU B CA 1
ATOM 3513 C C . LEU B 1 176 ? 10.172 -2.057 -7.668 1 97.56 176 LEU B C 1
ATOM 3515 O O . LEU B 1 176 ? 11.344 -2.252 -7.336 1 97.56 176 LEU B O 1
ATOM 3519 N N . TRP B 1 177 ? 9.844 -1.513 -8.828 1 98.19 177 TRP B N 1
ATOM 3520 C CA . TRP B 1 177 ? 10.859 -1.015 -9.742 1 98.19 177 TRP B CA 1
ATOM 3521 C C . TRP B 1 177 ? 11.68 0.099 -9.094 1 98.19 177 TRP B C 1
ATOM 3523 O O . TRP B 1 177 ? 12.906 0.135 -9.227 1 98.19 177 TRP B O 1
ATOM 3533 N N . THR B 1 178 ? 11.008 0.98 -8.367 1 97.31 178 THR B N 1
ATOM 3534 C CA . THR B 1 178 ? 11.742 2.049 -7.699 1 97.31 178 THR B CA 1
ATOM 3535 C C . THR B 1 178 ? 12.672 1.482 -6.629 1 97.31 178 THR B C 1
ATOM 3537 O O . THR B 1 178 ? 13.758 2.012 -6.398 1 97.31 178 THR B O 1
ATOM 3540 N N . GLU B 1 179 ? 12.219 0.454 -5.973 1 94.81 179 GLU B N 1
ATOM 3541 C CA . GLU B 1 179 ? 13.086 -0.228 -5.016 1 94.81 179 GLU B CA 1
ATOM 3542 C C . GLU B 1 179 ? 14.297 -0.834 -5.711 1 94.81 179 GLU B C 1
ATOM 3544 O O . GLU B 1 179 ? 15.414 -0.768 -5.188 1 94.81 179 GLU B O 1
ATOM 3549 N N . LEU B 1 180 ? 14.062 -1.415 -6.848 1 96.88 180 LEU B N 1
ATOM 3550 C CA . LEU B 1 180 ? 15.141 -1.99 -7.645 1 96.88 180 LEU B CA 1
ATOM 3551 C C . LEU B 1 180 ? 16.172 -0.927 -8.016 1 96.88 180 LEU B C 1
ATOM 3553 O O . LEU B 1 180 ? 17.375 -1.153 -7.898 1 96.88 180 LEU B O 1
ATOM 3557 N N . ILE B 1 181 ? 15.719 0.255 -8.414 1 96.69 181 ILE B N 1
ATOM 3558 C CA . ILE B 1 181 ? 16.594 1.363 -8.781 1 96.69 181 ILE B CA 1
ATOM 3559 C C . ILE B 1 181 ? 17.406 1.803 -7.559 1 96.69 181 ILE B C 1
ATOM 3561 O O . ILE B 1 181 ? 18.609 2.029 -7.652 1 96.69 181 ILE B O 1
ATOM 3565 N N . SER B 1 182 ? 16.719 1.866 -6.457 1 93.31 182 SER B N 1
ATOM 3566 C CA . SER B 1 182 ? 17.391 2.311 -5.238 1 93.31 182 SER B CA 1
ATOM 3567 C C . SER B 1 182 ? 18.453 1.308 -4.801 1 93.31 182 SER B C 1
ATOM 3569 O O . SER B 1 182 ? 19.438 1.679 -4.152 1 93.31 182 SER B O 1
ATOM 3571 N N . LEU B 1 183 ? 18.25 0.087 -5.066 1 92.25 183 LEU B N 1
ATOM 3572 C CA . LEU B 1 183 ? 19.203 -0.968 -4.75 1 92.25 183 LEU B CA 1
ATOM 3573 C C . LEU B 1 183 ? 20.453 -0.841 -5.613 1 92.25 183 LEU B C 1
ATOM 3575 O O . LEU B 1 183 ? 21.562 -1.121 -5.148 1 92.25 183 LEU B O 1
ATOM 3579 N N . GLU B 1 184 ? 20.328 -0.321 -6.785 1 94.5 184 GLU B N 1
ATOM 3580 C CA . GLU B 1 184 ? 21.406 -0.449 -7.77 1 94.5 184 GLU B CA 1
ATOM 3581 C C . GLU B 1 184 ? 22.078 0.895 -8.031 1 94.5 184 GLU B C 1
ATOM 3583 O O . GLU B 1 184 ? 23.172 0.946 -8.578 1 94.5 184 GLU B O 1
ATOM 3588 N N . THR B 1 185 ? 21.359 1.878 -7.777 1 93.06 185 THR B N 1
ATOM 3589 C CA . THR B 1 185 ? 21.859 3.209 -8.109 1 93.06 185 THR B CA 1
ATOM 3590 C C . THR B 1 185 ? 21.938 4.082 -6.863 1 93.06 185 THR B C 1
ATOM 3592 O O . THR B 1 185 ? 21.031 4.059 -6.02 1 93.06 185 THR B O 1
ATOM 3595 N N . THR B 1 186 ? 23.016 4.848 -6.742 1 93.12 186 THR B N 1
ATOM 3596 C CA . THR B 1 186 ? 23.156 5.801 -5.648 1 93.12 186 THR B CA 1
ATOM 3597 C C . THR B 1 186 ? 22.344 7.055 -5.914 1 93.12 186 THR B C 1
ATOM 3599 O O . THR B 1 186 ? 22.422 7.645 -6.992 1 93.12 186 THR B O 1
ATOM 3602 N N . SER B 1 187 ? 21.562 7.383 -4.945 1 93.69 187 SER B N 1
ATOM 3603 C CA . SER B 1 187 ? 20.719 8.57 -5.07 1 93.69 187 SER B CA 1
ATOM 3604 C C . SER B 1 187 ? 21.547 9.836 -5.152 1 93.69 187 SER B C 1
ATOM 3606 O O . SER B 1 187 ? 22.547 9.984 -4.43 1 93.69 187 SER B O 1
ATOM 3608 N N . LYS B 1 188 ? 21.109 10.758 -5.953 1 93.5 188 LYS B N 1
ATOM 3609 C CA . LYS B 1 188 ? 21.766 12.055 -6.059 1 93.5 188 LYS B CA 1
ATOM 3610 C C . LYS B 1 188 ? 21.219 13.039 -5.035 1 93.5 188 LYS B C 1
ATOM 3612 O O . LYS B 1 188 ? 21.766 14.125 -4.844 1 93.5 188 LYS B O 1
ATOM 3617 N N . SER B 1 189 ? 20.062 12.609 -4.5 1 89.44 189 SER B N 1
ATOM 3618 C CA . SER B 1 189 ? 19.453 13.484 -3.5 1 89.44 189 SER B CA 1
ATOM 3619 C C . SER B 1 189 ? 20.172 13.375 -2.16 1 89.44 189 SER B C 1
ATOM 3621 O O . SER B 1 189 ? 20.562 12.281 -1.744 1 89.44 189 SER B O 1
ATOM 3623 N N . ASN B 1 190 ? 20.234 14.492 -1.435 1 84.06 190 ASN B N 1
ATOM 3624 C CA . ASN B 1 190 ? 20.828 14.523 -0.1 1 84.06 190 ASN B CA 1
ATOM 3625 C C . ASN B 1 190 ? 19.812 14.094 0.965 1 84.06 190 ASN B C 1
ATOM 3627 O O . ASN B 1 190 ? 20.188 13.852 2.113 1 84.06 190 ASN B O 1
ATOM 3631 N N . PHE B 1 191 ? 18.562 14.023 0.538 1 83 191 PHE B N 1
ATOM 3632 C CA . PHE B 1 191 ? 17.5 13.719 1.49 1 83 191 PHE B CA 1
ATOM 3633 C C . PHE B 1 191 ? 16.734 12.469 1.072 1 83 191 PHE B C 1
ATOM 3635 O O . PHE B 1 191 ? 16.062 12.461 0.046 1 83 191 PHE B O 1
ATOM 3642 N N . ILE B 1 192 ? 17.031 11.445 1.753 1 77.12 192 ILE B N 1
ATOM 3643 C CA . ILE B 1 192 ? 16.312 10.203 1.496 1 77.12 192 ILE B CA 1
ATOM 3644 C C . ILE B 1 192 ? 15.266 9.977 2.59 1 77.12 192 ILE B C 1
ATOM 3646 O O . ILE B 1 1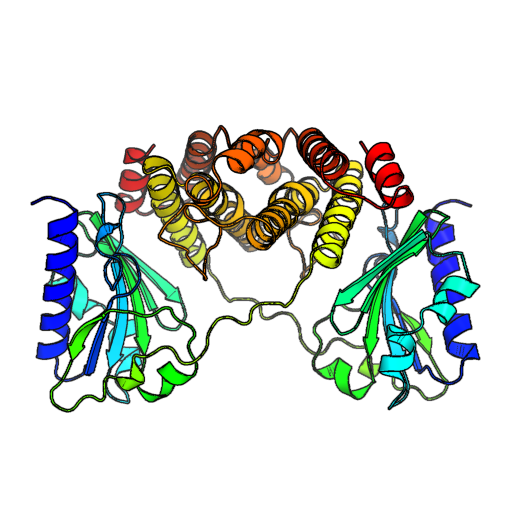92 ? 15.586 10.047 3.781 1 77.12 192 ILE B O 1
ATOM 3650 N N . ASP B 1 193 ? 14.055 9.797 2.203 1 80.56 193 ASP B N 1
ATOM 3651 C CA . ASP B 1 193 ? 12.977 9.469 3.137 1 80.56 193 ASP B CA 1
ATOM 3652 C C . ASP B 1 193 ? 12.805 7.957 3.262 1 80.56 193 ASP B C 1
ATOM 3654 O O . ASP B 1 193 ? 12.242 7.316 2.369 1 80.56 193 ASP B O 1
ATOM 3658 N N . VAL B 1 194 ? 13.172 7.449 4.34 1 76.19 194 VAL B N 1
ATOM 3659 C CA . VAL B 1 194 ? 13.188 6 4.523 1 76.19 194 VAL B CA 1
ATOM 3660 C C . VAL B 1 194 ? 11.758 5.492 4.695 1 76.19 194 VAL B C 1
ATOM 3662 O O . VAL B 1 194 ? 11.492 4.301 4.527 1 76.19 194 VAL B O 1
ATOM 3665 N N . PHE B 1 195 ? 10.836 6.383 4.984 1 78.56 195 PHE B N 1
ATOM 3666 C CA . PHE B 1 195 ? 9.453 5.996 5.211 1 78.56 195 PHE B CA 1
ATOM 3667 C C . PHE B 1 195 ? 8.625 6.164 3.941 1 78.56 195 PHE B C 1
ATOM 3669 O O . PHE B 1 195 ? 7.52 5.629 3.838 1 78.56 195 PHE B O 1
ATOM 3676 N N . ASN B 1 196 ? 9.086 6.945 3.068 1 84.94 196 ASN B N 1
ATOM 3677 C CA . ASN B 1 196 ? 8.414 7.188 1.798 1 84.94 196 ASN B CA 1
ATOM 3678 C C . ASN B 1 196 ? 9.414 7.387 0.662 1 84.94 196 ASN B C 1
ATOM 3680 O O . ASN B 1 196 ? 9.797 8.516 0.353 1 84.94 196 ASN B O 1
ATOM 3684 N N . THR B 1 197 ? 9.633 6.371 0.021 1 85.31 197 THR B N 1
ATOM 3685 C CA . THR B 1 197 ? 10.695 6.355 -0.981 1 85.31 197 THR B CA 1
ATOM 3686 C C . THR B 1 197 ? 10.234 7.039 -2.266 1 85.31 197 THR B C 1
ATOM 3688 O O . THR B 1 197 ? 11.047 7.328 -3.145 1 85.31 197 THR B O 1
ATOM 3691 N N . ASN B 1 198 ? 8.969 7.336 -2.334 1 92.75 198 ASN B N 1
ATOM 3692 C CA . ASN B 1 198 ? 8.469 8.062 -3.496 1 92.75 198 ASN B CA 1
ATOM 3693 C C . ASN B 1 198 ? 8.906 9.523 -3.469 1 92.75 198 ASN B C 1
ATOM 3695 O O . ASN B 1 198 ? 8.914 10.195 -4.504 1 92.75 198 ASN B O 1
ATOM 3699 N N . ARG B 1 199 ? 9.195 9.938 -2.219 1 92.06 199 ARG B N 1
ATOM 3700 C CA . ARG B 1 199 ? 9.578 11.336 -2.078 1 92.06 199 ARG B CA 1
ATOM 3701 C C . ARG B 1 199 ? 10.945 11.602 -2.699 1 92.06 199 ARG B C 1
ATOM 3703 O O . ARG B 1 199 ? 11.898 10.867 -2.438 1 92.06 199 ARG B O 1
ATOM 3710 N N . ARG B 1 200 ? 10.992 12.594 -3.602 1 94.06 200 ARG B N 1
ATOM 3711 C CA . ARG B 1 200 ? 12.203 13.102 -4.23 1 94.06 200 ARG B CA 1
ATOM 3712 C C . ARG B 1 200 ? 12.852 12.031 -5.105 1 94.06 200 ARG B C 1
ATOM 3714 O O . ARG B 1 200 ? 14.078 12 -5.254 1 94.06 200 ARG B O 1
ATOM 3721 N N . PHE B 1 201 ? 12.094 11.125 -5.543 1 96.5 201 PHE B N 1
ATOM 3722 C CA . PHE B 1 201 ? 12.617 10.141 -6.48 1 96.5 201 PHE B CA 1
ATOM 3723 C C . PHE B 1 201 ? 13.227 10.82 -7.699 1 96.5 201 PHE B C 1
ATOM 3725 O O . PHE B 1 201 ? 14.305 10.445 -8.156 1 96.5 201 PHE B O 1
ATOM 3732 N N . GLU B 1 202 ? 12.555 11.891 -8.258 1 97 202 GLU B N 1
ATOM 3733 C CA . GLU B 1 202 ? 13.008 12.617 -9.438 1 97 202 GLU B CA 1
ATOM 3734 C C . GLU B 1 202 ? 14.367 13.266 -9.203 1 97 202 GLU B C 1
ATOM 3736 O O . GLU B 1 202 ? 15.219 13.289 -10.094 1 97 202 GLU B O 1
ATOM 3741 N N . GLU B 1 203 ? 14.516 13.773 -8.031 1 95.12 203 GLU B N 1
ATOM 3742 C CA . GLU B 1 203 ? 15.789 14.391 -7.68 1 95.12 203 GLU B CA 1
ATOM 3743 C C . GLU B 1 203 ? 16.875 13.336 -7.48 1 95.12 203 GLU B C 1
ATOM 3745 O O . GLU B 1 203 ? 18.016 13.523 -7.918 1 95.12 203 GLU B O 1
ATOM 3750 N N . GLY B 1 204 ? 16.5 12.281 -6.883 1 95.94 204 GLY B N 1
ATOM 3751 C CA . GLY B 1 204 ? 17.469 11.242 -6.559 1 95.94 204 GLY B CA 1
ATOM 3752 C C . GLY B 1 204 ? 17.891 10.43 -7.766 1 95.94 204 GLY B C 1
ATOM 3753 O O . GLY B 1 204 ? 19.062 10.047 -7.875 1 95.94 204 GLY B O 1
ATOM 3754 N N . TYR B 1 205 ? 17.016 10.188 -8.648 1 96.94 205 TYR B N 1
ATOM 3755 C CA . TYR B 1 205 ? 17.266 9.344 -9.812 1 96.94 205 TYR B CA 1
ATOM 3756 C C . TYR B 1 205 ? 16.719 10 -11.086 1 96.94 205 TYR B C 1
ATOM 3758 O O . TYR B 1 205 ? 15.836 9.445 -11.742 1 96.94 205 TYR B O 1
ATOM 3766 N N . PRO B 1 206 ? 17.328 11.109 -11.492 1 97 206 PRO B N 1
ATOM 3767 C CA . PRO B 1 206 ? 16.766 11.898 -12.594 1 97 206 PRO B CA 1
ATOM 3768 C C . PRO B 1 206 ? 16.734 11.133 -13.914 1 97 206 PRO B C 1
ATOM 3770 O O . PRO B 1 206 ? 15.805 11.312 -14.711 1 97 206 PRO B O 1
ATOM 3773 N N . LYS B 1 207 ? 17.688 10.289 -14.188 1 97.38 207 LYS B N 1
ATOM 3774 C CA . LYS B 1 207 ? 17.703 9.5 -15.414 1 97.38 207 LYS B CA 1
ATOM 3775 C C . LYS B 1 207 ? 16.562 8.484 -15.43 1 97.38 207 LYS B C 1
ATOM 3777 O O . LYS B 1 207 ? 15.82 8.391 -16.406 1 97.38 207 LYS B O 1
ATOM 3782 N N . GLU B 1 208 ? 16.391 7.773 -14.391 1 97.56 208 GLU B N 1
ATOM 3783 C CA . GLU B 1 208 ? 15.352 6.746 -14.281 1 97.56 208 GLU B CA 1
ATOM 3784 C C . GLU B 1 208 ? 13.961 7.367 -14.219 1 97.56 208 GLU B C 1
ATOM 3786 O O . GLU B 1 208 ? 12.992 6.797 -14.727 1 97.56 208 GLU B O 1
ATOM 3791 N N . ALA B 1 209 ? 13.891 8.531 -13.594 1 97.62 209 ALA B N 1
ATOM 3792 C CA . ALA B 1 209 ? 12.602 9.211 -13.43 1 97.62 209 ALA B CA 1
ATOM 3793 C C . ALA B 1 209 ? 11.969 9.523 -14.781 1 97.62 209 ALA B C 1
ATOM 3795 O O . ALA B 1 209 ? 10.75 9.648 -14.891 1 97.62 209 ALA B O 1
ATOM 3796 N N . LYS B 1 210 ? 12.758 9.602 -15.82 1 98 210 LYS B N 1
ATOM 3797 C CA . LYS B 1 210 ? 12.266 9.891 -17.172 1 98 210 LYS B CA 1
ATOM 3798 C C . LYS B 1 210 ? 11.391 8.75 -17.688 1 98 210 LYS B C 1
ATOM 3800 O O . LYS B 1 210 ? 10.656 8.922 -18.656 1 98 210 LYS B O 1
ATOM 3805 N N . GLN B 1 211 ? 11.453 7.594 -17.031 1 98.38 211 GLN B N 1
ATOM 3806 C CA . GLN B 1 211 ? 10.68 6.438 -17.453 1 98.38 211 GLN B CA 1
ATOM 3807 C C . GLN B 1 211 ? 9.273 6.469 -16.859 1 98.38 211 GLN B C 1
ATOM 3809 O O . GLN B 1 211 ? 8.375 5.77 -17.344 1 98.38 211 GLN B O 1
ATOM 3814 N N . LEU B 1 212 ? 9.039 7.227 -15.828 1 98.62 212 LEU B N 1
ATOM 3815 C CA . LEU B 1 212 ? 7.812 7.176 -15.039 1 98.62 212 LEU B CA 1
ATOM 3816 C C . LEU B 1 212 ? 6.594 7.488 -15.898 1 98.62 212 LEU B C 1
ATOM 3818 O O . LEU B 1 212 ? 5.57 6.809 -15.805 1 98.62 212 LEU B O 1
ATOM 3822 N N . PRO B 1 213 ? 6.691 8.492 -16.828 1 98.62 213 PRO B N 1
ATOM 3823 C CA . PRO B 1 213 ? 5.523 8.766 -17.672 1 98.62 213 PRO B CA 1
ATOM 3824 C C . PRO B 1 213 ? 5.109 7.574 -18.531 1 98.62 213 PRO B C 1
ATOM 3826 O O . PRO B 1 213 ? 3.936 7.438 -18.875 1 98.62 213 PRO B O 1
ATOM 3829 N N . HIS B 1 214 ? 6.016 6.715 -18.781 1 98.75 214 HIS B N 1
ATOM 3830 C CA . HIS B 1 214 ? 5.727 5.547 -19.609 1 98.75 214 HIS B CA 1
ATOM 3831 C C . HIS B 1 214 ? 5.172 4.402 -18.766 1 98.75 214 HIS B C 1
ATOM 3833 O O . HIS B 1 214 ? 4.422 3.564 -19.281 1 98.75 214 HIS B O 1
ATOM 3839 N N . PHE B 1 215 ? 5.535 4.352 -17.531 1 98.81 215 PHE B N 1
ATOM 3840 C CA . PHE B 1 215 ? 5.09 3.281 -16.641 1 98.81 215 PHE B CA 1
ATOM 3841 C C . PHE B 1 215 ? 3.73 3.613 -16.031 1 98.81 215 PHE B C 1
ATOM 3843 O O . PHE B 1 215 ? 2.975 2.711 -15.664 1 98.81 215 PHE B O 1
ATOM 3850 N N . LEU B 1 216 ? 3.443 4.895 -15.867 1 98.81 216 LEU B N 1
ATOM 3851 C CA . LEU B 1 216 ? 2.252 5.383 -15.18 1 98.81 216 LEU B CA 1
ATOM 3852 C C . LEU B 1 216 ? 1.368 6.184 -16.141 1 98.81 216 LEU B C 1
ATOM 3854 O O . LEU B 1 216 ? 1.265 7.406 -16.016 1 98.81 216 LEU B O 1
ATOM 3858 N N . GLN B 1 217 ? 0.658 5.457 -16.984 1 98.81 217 GLN B N 1
ATOM 3859 C CA . GLN B 1 217 ? -0.053 6.113 -18.078 1 98.81 217 GLN B CA 1
ATOM 3860 C C . GLN B 1 217 ? -1.543 6.234 -17.781 1 98.81 217 GLN B C 1
ATOM 3862 O O . GLN B 1 217 ? -2.295 6.832 -18.547 1 98.81 217 GLN B O 1
ATOM 3867 N N . GLY B 1 218 ? -1.954 5.617 -16.656 1 98.69 218 GLY B N 1
ATOM 3868 C CA . GLY B 1 218 ? -3.332 5.82 -16.234 1 98.69 218 GLY B CA 1
ATOM 3869 C C . GLY B 1 218 ? -4.223 4.621 -16.516 1 98.69 218 GLY B C 1
ATOM 3870 O O . GLY B 1 218 ? -3.779 3.641 -17.109 1 98.69 218 GLY B O 1
ATOM 3871 N N . TYR B 1 219 ? -5.48 4.734 -16.094 1 98.69 219 TYR B N 1
ATOM 3872 C CA . TYR B 1 219 ? -6.484 3.68 -16.094 1 98.69 219 TYR B CA 1
ATOM 3873 C C . TYR B 1 219 ? -6.832 3.258 -17.516 1 98.69 219 TYR B C 1
ATOM 3875 O O . TYR B 1 219 ? -7.156 2.096 -17.766 1 98.69 219 TYR B O 1
ATOM 3883 N N . GLU B 1 220 ? -6.734 4.137 -18.453 1 98.19 220 GLU B N 1
ATOM 3884 C CA . GLU B 1 220 ? -7.148 3.848 -19.828 1 98.19 220 GLU B CA 1
ATOM 3885 C C . GLU B 1 220 ? -5.984 3.312 -20.656 1 98.19 220 GLU B C 1
ATOM 3887 O O . GLU B 1 220 ? -6.145 3.018 -21.844 1 98.19 220 GLU B O 1
ATOM 3892 N N . ARG B 1 221 ? -4.855 3.199 -20.047 1 98.56 221 ARG B N 1
ATOM 3893 C CA . ARG B 1 221 ? -3.67 2.736 -20.766 1 98.56 221 ARG B CA 1
ATOM 3894 C C . ARG B 1 221 ? -2.871 1.751 -19.922 1 98.56 221 ARG B C 1
ATOM 3896 O O . ARG B 1 221 ? -1.654 1.893 -19.766 1 98.56 221 ARG B O 1
ATOM 3903 N N . ILE B 1 222 ? -3.551 0.825 -19.375 1 98.69 222 ILE B N 1
ATOM 3904 C CA . ILE B 1 222 ? -2.969 -0.151 -18.453 1 98.69 222 ILE B CA 1
ATOM 3905 C C . ILE B 1 222 ? -2.033 -1.082 -19.219 1 98.69 222 ILE B C 1
ATOM 3907 O O . ILE B 1 222 ? -0.899 -1.32 -18.797 1 98.69 222 ILE B O 1
ATOM 3911 N N . SER B 1 223 ? -2.463 -1.575 -20.375 1 98.56 223 SER B N 1
ATOM 3912 C CA . SER B 1 223 ? -1.66 -2.494 -21.188 1 98.56 223 SER B CA 1
ATOM 3913 C C . SER B 1 223 ? -0.396 -1.817 -21.703 1 98.56 223 SER B C 1
ATOM 3915 O O . SER B 1 223 ? 0.676 -2.426 -21.719 1 98.56 223 SER B O 1
ATOM 3917 N N . GLU B 1 224 ? -0.522 -0.594 -22.109 1 98.75 224 GLU B N 1
ATOM 3918 C CA . GLU B 1 224 ? 0.626 0.161 -22.594 1 98.75 224 GLU B CA 1
ATOM 3919 C C . GLU B 1 224 ? 1.661 0.37 -21.5 1 98.75 224 GLU B C 1
ATOM 3921 O O . GLU B 1 224 ? 2.865 0.32 -21.75 1 98.75 224 GLU B O 1
ATOM 3926 N N . SER B 1 225 ? 1.194 0.632 -20.297 1 98.88 225 SER B N 1
ATOM 3927 C CA . SER B 1 225 ? 2.104 0.76 -19.156 1 98.88 225 SER B CA 1
ATOM 3928 C C . SER B 1 225 ? 2.844 -0.546 -18.891 1 98.88 225 SER B C 1
ATOM 3930 O O . SER B 1 225 ? 4.051 -0.542 -18.656 1 98.88 225 SER B O 1
ATOM 3932 N N . ALA B 1 226 ? 2.109 -1.636 -18.938 1 98.88 226 ALA B N 1
ATOM 3933 C CA . ALA B 1 226 ? 2.719 -2.947 -18.734 1 98.88 226 ALA B CA 1
ATOM 3934 C C . ALA B 1 226 ? 3.797 -3.215 -19.781 1 98.88 226 ALA B C 1
ATOM 3936 O O . ALA B 1 226 ? 4.887 -3.689 -19.453 1 98.88 226 ALA B O 1
ATOM 3937 N N . GLN B 1 227 ? 3.459 -2.881 -20.984 1 98.88 227 GLN B N 1
ATOM 3938 C CA . GLN B 1 227 ? 4.395 -3.086 -22.078 1 98.88 227 GLN B CA 1
ATOM 3939 C C . GLN B 1 227 ? 5.664 -2.264 -21.891 1 98.88 227 GLN B C 1
ATOM 3941 O O . GLN B 1 227 ? 6.773 -2.771 -22.062 1 98.88 227 GLN B O 1
ATOM 3946 N N . ALA B 1 228 ? 5.48 -1.055 -21.547 1 98.88 228 ALA B N 1
ATOM 3947 C CA . ALA B 1 228 ? 6.625 -0.167 -21.359 1 98.88 228 ALA B CA 1
ATOM 3948 C C . ALA B 1 228 ? 7.543 -0.685 -20.25 1 98.88 228 ALA B C 1
ATOM 3950 O O . ALA B 1 228 ? 8.766 -0.686 -20.406 1 98.88 228 ALA B O 1
ATOM 3951 N N . LEU B 1 229 ? 6.93 -1.087 -19.156 1 98.81 229 LEU B N 1
ATOM 3952 C CA . LEU B 1 229 ? 7.723 -1.593 -18.047 1 98.81 229 LEU B CA 1
ATOM 3953 C C . LEU B 1 229 ? 8.438 -2.887 -18.422 1 98.81 229 LEU B C 1
ATOM 3955 O O . LEU B 1 229 ? 9.617 -3.064 -18.125 1 98.81 229 LEU B O 1
ATOM 3959 N N . LEU B 1 230 ? 7.738 -3.775 -19.109 1 98.81 230 LEU B N 1
ATOM 3960 C CA . LEU B 1 230 ? 8.352 -5.02 -19.547 1 98.81 230 LEU B CA 1
ATOM 3961 C C . LEU B 1 230 ? 9.539 -4.742 -20.469 1 98.81 230 LEU B C 1
ATOM 3963 O O . LEU B 1 230 ? 10.602 -5.355 -20.312 1 98.81 230 LEU B O 1
ATOM 3967 N N . GLU B 1 231 ? 9.375 -3.869 -21.406 1 98.62 231 GLU B N 1
ATOM 3968 C CA . GLU B 1 231 ? 10.438 -3.535 -22.344 1 98.62 231 GLU B CA 1
ATOM 3969 C C . GLU B 1 231 ? 11.648 -2.957 -21.625 1 98.62 231 GLU B C 1
ATOM 3971 O O . GLU B 1 231 ? 12.797 -3.287 -21.953 1 98.62 231 GLU B O 1
ATOM 3976 N N . TYR B 1 232 ? 11.391 -2.127 -20.719 1 98.69 232 TYR B N 1
ATOM 3977 C CA . TYR B 1 232 ? 12.484 -1.569 -19.922 1 98.69 232 TYR B CA 1
ATOM 3978 C C . TYR B 1 232 ? 13.25 -2.67 -19.203 1 98.69 232 TYR B C 1
ATOM 3980 O O . TYR B 1 232 ? 14.484 -2.709 -19.25 1 98.69 232 TYR B O 1
ATOM 3988 N N . LEU B 1 233 ? 12.547 -3.525 -18.516 1 98.56 233 LEU B N 1
ATOM 3989 C CA . LEU B 1 233 ? 13.188 -4.59 -17.75 1 98.56 233 LEU B CA 1
ATOM 3990 C C . LEU B 1 233 ? 13.961 -5.535 -18.672 1 98.56 233 LEU B C 1
ATOM 3992 O O . LEU B 1 233 ? 15.062 -5.969 -18.344 1 98.56 233 LEU B O 1
ATOM 3996 N N . ASP B 1 234 ? 13.336 -5.77 -19.75 1 98.06 234 ASP B N 1
ATOM 3997 C CA . ASP B 1 234 ? 13.969 -6.668 -20.703 1 98.06 234 ASP B CA 1
ATOM 3998 C C . ASP B 1 234 ? 15.273 -6.074 -21.234 1 98.06 234 ASP B C 1
ATOM 4000 O O . ASP B 1 234 ? 16.234 -6.805 -21.5 1 98.06 234 ASP B O 1
ATOM 4004 N N . LYS B 1 235 ? 15.32 -4.848 -21.438 1 97.94 235 LYS B N 1
ATOM 4005 C CA . LYS B 1 235 ? 16.5 -4.148 -21.938 1 97.94 235 LYS B CA 1
ATOM 4006 C C . LYS B 1 235 ? 17.609 -4.113 -20.891 1 97.94 235 LYS B C 1
ATOM 4008 O O . LYS B 1 235 ? 18.797 -4.215 -21.219 1 97.94 235 LYS B O 1
ATOM 4013 N N . HIS B 1 236 ? 17.281 -4.055 -19.656 1 97.56 236 HIS B N 1
ATOM 4014 C CA . HIS B 1 236 ? 18.281 -3.738 -18.641 1 97.56 236 HIS B CA 1
ATOM 4015 C C . HIS B 1 236 ? 18.625 -4.961 -17.797 1 97.56 236 HIS B C 1
ATOM 4017 O O . HIS B 1 236 ? 19.641 -4.984 -17.094 1 97.56 236 HIS B O 1
ATOM 4023 N N . TYR B 1 237 ? 17.766 -5.957 -17.859 1 97.5 237 TYR B N 1
ATOM 4024 C CA . TYR B 1 237 ? 17.969 -7.125 -17.016 1 97.5 237 TYR B CA 1
ATOM 4025 C C . TYR B 1 237 ? 17.75 -8.414 -17.797 1 97.5 237 TYR B C 1
ATOM 4027 O O . TYR B 1 237 ? 17.188 -8.391 -18.891 1 97.5 237 TYR B O 1
ATOM 4035 N N . SER B 1 238 ? 18.188 -9.508 -17.156 1 95.88 238 SER B N 1
ATOM 4036 C CA . SER B 1 238 ? 17.938 -10.836 -17.703 1 95.88 238 SER B CA 1
ATOM 4037 C C . SER B 1 238 ? 16.688 -11.469 -17.109 1 95.88 238 SER B C 1
ATOM 4039 O O . SER B 1 238 ? 16.734 -12.094 -16.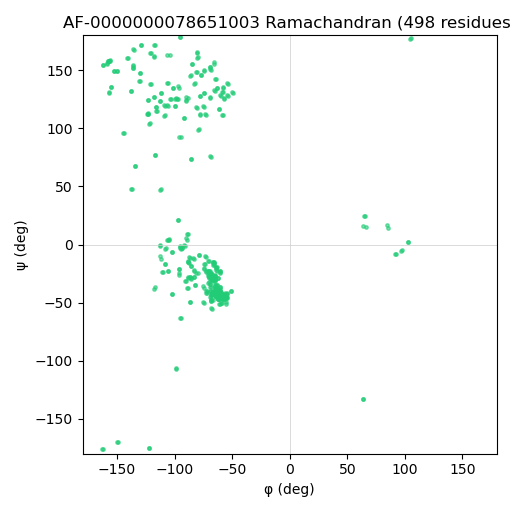062 1 95.88 238 SER B O 1
ATOM 4041 N N . LEU B 1 239 ? 15.625 -11.234 -17.812 1 97 239 LEU B N 1
ATOM 4042 C CA . LEU B 1 239 ? 14.367 -11.828 -17.359 1 97 239 LEU B CA 1
ATOM 4043 C C . LEU B 1 239 ? 14.266 -13.281 -17.812 1 97 239 LEU B C 1
ATOM 4045 O O . LEU B 1 239 ? 14.82 -13.656 -18.844 1 97 239 LEU B O 1
ATOM 4049 N N . ASN B 1 240 ? 13.609 -14.047 -17.016 1 96.75 240 ASN B N 1
ATOM 4050 C CA . ASN B 1 240 ? 13.289 -15.398 -17.453 1 96.75 240 ASN B CA 1
ATOM 4051 C C . ASN B 1 240 ? 12.5 -15.391 -18.766 1 96.75 240 ASN B C 1
ATOM 4053 O O . ASN B 1 240 ? 11.469 -14.727 -18.875 1 96.75 240 ASN B O 1
ATOM 4057 N N . PRO B 1 241 ? 12.984 -16.109 -19.766 1 96.81 241 PRO B N 1
ATOM 4058 C CA . PRO B 1 241 ? 12.359 -16.016 -21.094 1 96.81 241 PRO B CA 1
ATOM 4059 C C . PRO B 1 241 ? 10.93 -16.547 -21.109 1 96.81 241 PRO B C 1
ATOM 4061 O O . PRO B 1 241 ? 10.102 -16.078 -21.891 1 96.81 241 PRO B O 1
ATOM 4064 N N . PHE B 1 242 ? 10.648 -17.469 -20.328 1 97.38 242 PHE B N 1
ATOM 4065 C CA . PHE B 1 242 ? 9.328 -18.094 -20.328 1 97.38 242 PHE B CA 1
ATOM 4066 C C . PHE B 1 242 ? 8.266 -17.109 -19.844 1 97.38 242 PHE B C 1
ATOM 4068 O O . PHE B 1 242 ? 7.277 -16.859 -20.531 1 97.38 242 PHE B O 1
ATOM 4075 N N . ILE B 1 243 ? 8.492 -16.578 -18.656 1 97.06 243 ILE B N 1
ATOM 4076 C CA . ILE B 1 243 ? 7.5 -15.664 -18.109 1 97.06 243 ILE B CA 1
ATOM 4077 C C . ILE B 1 243 ? 7.422 -14.406 -18.969 1 97.06 243 ILE B C 1
ATOM 4079 O O . ILE B 1 243 ? 6.348 -13.82 -19.125 1 97.06 243 ILE B O 1
ATOM 4083 N N . LYS B 1 244 ? 8.516 -14 -19.484 1 97.88 244 LYS B N 1
ATOM 4084 C CA . LYS B 1 244 ? 8.523 -12.859 -20.406 1 97.88 244 LYS B CA 1
ATOM 4085 C C . LYS B 1 244 ? 7.598 -13.102 -21.594 1 97.88 244 LYS B C 1
ATOM 4087 O O . LYS B 1 244 ? 6.805 -12.234 -21.953 1 97.88 244 LYS B O 1
ATOM 4092 N N . GLU B 1 245 ? 7.695 -14.234 -22.125 1 97.75 245 GLU B N 1
ATOM 4093 C CA . GLU B 1 245 ? 6.859 -14.586 -23.266 1 97.75 245 GLU B CA 1
ATOM 4094 C C . GLU B 1 245 ? 5.383 -14.633 -22.891 1 97.75 245 GLU B C 1
ATOM 4096 O O . GLU B 1 245 ? 4.523 -14.18 -23.641 1 97.75 245 GLU B O 1
ATOM 4101 N N . LYS B 1 246 ? 5.098 -15.18 -21.766 1 97 246 LYS B N 1
ATOM 4102 C CA . LYS B 1 246 ? 3.715 -15.242 -21.297 1 97 246 LYS B CA 1
ATOM 4103 C C . LYS B 1 246 ? 3.129 -13.844 -21.125 1 97 246 LYS B C 1
ATOM 4105 O O . LYS B 1 246 ? 1.973 -13.602 -21.484 1 97 246 LYS B O 1
ATOM 4110 N N . ILE B 1 247 ? 3.877 -12.938 -20.547 1 98.12 247 ILE B N 1
ATOM 4111 C CA . ILE B 1 247 ? 3.439 -11.555 -20.375 1 98.12 247 ILE B CA 1
ATOM 4112 C C . ILE B 1 247 ? 3.176 -10.93 -21.75 1 98.12 247 ILE B C 1
ATOM 4114 O O . ILE B 1 247 ? 2.141 -10.297 -21.953 1 98.12 247 ILE B O 1
ATOM 4118 N N . ARG B 1 248 ? 4.07 -11.148 -22.719 1 98.06 248 ARG B N 1
ATOM 4119 C CA . ARG B 1 248 ? 3.938 -10.594 -24.062 1 98.06 248 ARG B CA 1
ATOM 4120 C C . ARG B 1 248 ? 2.662 -11.086 -24.734 1 98.06 248 ARG B C 1
ATOM 4122 O O . ARG B 1 248 ? 1.989 -10.328 -25.438 1 98.06 248 ARG B O 1
ATOM 4129 N N . ASN B 1 249 ? 2.332 -12.289 -24.469 1 96.88 249 ASN B N 1
ATOM 4130 C CA . ASN B 1 249 ? 1.153 -12.891 -25.094 1 96.88 249 ASN B CA 1
ATOM 4131 C C . ASN B 1 249 ? -0.135 -12.273 -24.562 1 96.88 249 ASN B C 1
ATOM 4133 O O . ASN B 1 249 ? -1.185 -12.367 -25.188 1 96.88 249 ASN B O 1
ATOM 4137 N N . LEU B 1 250 ? -0.056 -11.719 -23.422 1 96.94 250 LEU B N 1
ATOM 4138 C CA . LEU B 1 250 ? -1.244 -11.133 -22.812 1 96.94 250 LEU B CA 1
ATOM 4139 C C . LEU B 1 250 ? -1.422 -9.68 -23.25 1 96.94 250 LEU B C 1
ATOM 4141 O O . LEU B 1 250 ? -2.463 -9.07 -22.984 1 96.94 250 LEU B O 1
ATOM 4145 N N . LEU B 1 251 ? -0.367 -9.188 -23.812 1 96.81 251 LEU B N 1
ATOM 4146 C CA . LEU B 1 251 ? -0.405 -7.801 -24.266 1 96.81 251 LEU B CA 1
ATOM 4147 C C . LEU B 1 251 ? -1.086 -7.703 -25.625 1 96.81 251 LEU B C 1
ATOM 4149 O O . LEU B 1 251 ? -1.819 -6.746 -25.891 1 96.81 251 LEU B O 1
#

Radius of gyration: 25.2 Å; Cα contacts (8 Å, |Δi|>4): 857; chains: 2; bounding box: 47×77×59 Å

pLDDT: mean 94.69, std 6.18, range [62.12, 98.88]

InterPro domains:
  IPR043519 Nucleotidyltransferase superfamily [G3DSA:3.30.460.10] (8-126)
  IPR043519 Nucleotidyltransferase superfamily [SSF81301] (11-104)

Solvent-accessible surface area (backbone atoms only — not comparable to full-atom values): 27105 Å² total; per-residue (Å²): 129,58,57,52,58,49,52,54,50,50,53,52,49,46,36,49,46,39,58,72,63,73,48,44,38,34,31,35,23,25,55,42,64,22,72,39,51,86,67,52,43,85,65,59,56,42,37,35,38,38,32,26,40,87,88,41,44,63,56,59,67,75,44,57,58,73,53,40,74,77,47,55,67,66,46,71,50,69,78,45,101,45,23,36,38,39,29,30,71,87,70,52,38,36,38,40,37,48,36,38,70,85,53,41,70,78,42,68,54,72,68,48,28,75,78,34,65,40,91,87,59,70,66,71,64,68,47,57,72,35,72,78,81,74,77,89,71,52,69,68,55,45,52,51,50,34,52,48,26,41,40,53,15,42,33,32,40,76,74,59,23,47,61,32,14,37,41,27,38,45,46,53,26,45,51,44,48,52,51,50,46,58,74,75,42,82,62,68,42,92,66,79,43,91,88,41,67,44,46,44,38,48,63,20,37,54,77,64,44,69,47,44,56,48,35,28,44,22,60,87,30,46,64,58,12,45,50,44,46,50,52,51,45,53,73,74,43,89,64,60,66,62,62,51,49,54,38,58,71,62,101,130,56,61,52,56,49,53,54,50,50,52,52,50,46,36,51,46,40,60,71,64,73,49,44,37,34,31,36,23,25,56,43,64,22,72,39,50,87,66,53,42,84,66,58,57,42,37,33,38,38,31,25,41,88,89,40,44,62,56,59,68,76,45,57,57,74,52,40,76,77,46,56,68,65,44,72,51,71,76,47,99,45,22,36,38,38,31,29,70,86,70,53,38,36,39,39,35,48,35,38,70,85,53,42,70,76,43,69,52,72,68,46,29,77,78,34,65,40,91,86,58,69,67,72,63,67,48,56,72,36,71,78,81,72,77,89,68,50,71,67,55,46,53,50,52,34,52,49,26,41,40,53,14,40,34,32,39,75,74,59,22,48,61,33,14,38,42,27,38,46,47,52,25,45,52,44,48,53,50,51,46,58,72,75,42,82,62,69,42,93,67,79,44,91,90,42,68,42,46,44,40,48,63,21,36,54,78,65,45,68,48,43,55,48,35,28,43,22,58,86,30,46,64,58,12,44,49,44,46,50,52,51,46,54,74,76,45,90,65,62,68,62,63,50,49,55,38,58,74,64,100

Sequence (502 aa):
MNKTELLLQRLDEIGQSLKDSKQALALLALGSCGTERERLDQYSDLDFFVIVKDGYKQTYIQDLTWLSKLEPIAFHYQNTVDGHKVLFEDDVFCEFAVFEAHELVNIPFAEGKIIWKEVGFDETICQPQRLPSKENRDREWLLGEISCNLYLGLGRYQRGEKLAAYDFIQNRSVKLWTELISLETTSKSNFIDVFNTNRRFEEGYPKEAKQLPHFLQGYERISESAQALLEYLDKHYSLNPFIKEKIRNLLMNKTELLLQRLDEIGQSLKDSKQALALLALGSCGTERERLDQYSDLDFFVIVKDGYKQTYIQDLTWLSKLEPIAFHYQNTVDGHKVLFEDDVFCEFAVFEAHELVNIPFAEGKIIWKEVGFDETICQPQRLPSKENRDREWLLGEISCNLYLGLGRYQRGEKLAAYDFIQNRSVKLWTELISLETTSKSNFIDVFNTNRRFEEGYPKEAKQLPHFLQGYERISESAQALLEYLDKHYSLNPFIKEKIRNLL

Secondary structure (DSSP, 8-state):
--HHHHHHHHHHHHHHHHHHHTSEEEEEEEGGGTT-GGG--TT--EEEEEEE-TT-HHHHHH-THHHHTTS-EEEEEEEETTEEEEEETTS-EEEEEEEEGGGGGG------EEEEE-TT--GGGGS-----------HHHHHHHHHHHHHHHHHHHHTT-HHHHHIIIIIIHHHHHHHHHHHHS--S-S---TT-TTTTHHHH-HHHHTTHHHH---GGGHHHHHHHHHHHHHHHS---HHHHHHHHHH-/--HHHHHHHHHHHHHHHHHHHTSEEEEEEEGGGTT-GGG--TT--EEEEEEE-TT-HHHHHH-THHHHTTS-EEEEEEEETTEEEEEETTS-EEEEEEEEGGGGGG------EEEEE-TT--GGGGS-----------HHHHHHHHHHHHHHHHHHHHTT-HHHHHIIIIIIHHHHHHHHHHHHS--S-S---TT-TTTTHHHH-HHHHTTHHHH---GGGHHHHHHHHHHHHHHHS---HHHHHHHHHH-

Nearest PDB structures (foldseek):
  3jyy-assembly1_A  TM=7.067E-01  e=2.266E-10  Enterococcus faecium
  3jz0-assembly1_B  TM=7.052E-01  e=1.419E-09  Enterococcus faecium
  2pbe-assembly1_A  TM=3.945E-01  e=7.274E-06  Bacillus subtilis
  6ywp-assembly2_B  TM=6.984E-01  e=3.325E-02  Thermothielavioides terrestris NRRL 8126
  6xxq-assembly2_B  TM=3.200E-01  e=6.741E-04  Enterococcus faecalis